Protein AF-W9IZY4-F1 (afdb_monomer_lite)

InterPro domains:
  IPR016864 Uncharacterised conserved protein UCP028035 [PIRSF028035] (6-707)
  IPR046539 Domain of unknown function DUF6604 [PF20253] (9-288)

Organism: NCBI:txid660029

Radius of gyration: 33.35 Å; chains: 1; bounding box: 86×87×84 Å

Secondary structure (DSSP, 8-state):
--PPPHHHHHHHHHHHHHHHHHHHHHHHHHHGGGSS---------SSEEEHHHHHHHHHHHHHTTPPPPHHHHHHHHHHHHHHHHHHHHHHHT--SS--HHHHHHHHHHHHHHHHHHHHHHHTTHHHHHHHHTT-------HHHHHHHGGGGGG----------------------------------------------PPP-----SS--PPPGGG-EEE-SSHHHHHHHHHHHHHHHHHHHHHHHHHHHHHHHHIIIII---HHHHHHHHHHHHHHHHHHHHHHHTTSTT--SHHHHHHHHTTT-HHHHTTTSEEEEEEE-TTS-EEEEEEEE--HHHHTTHHHHHHHHHHHHHHHHH-SSS--HHHHHHHTT--TT--TTTS-HHHHHHHHHHHHHHHHHHHHHHHTHHHHHHHHHS-----GGGS--STTSTTTTS---SS-HHHHHHHHHHHTSPTT---GGG--HHHHHHHHHHHHHHHHHTTEEEETTTEEEE----SS--TTHHHHHHH-TT--STT-SHHHHHHHHHHHHHHTT-HHHHHHHHHHHHHHHHHHHHHSSS-TTTT-BTTBPPPTTTTT-TTHHHHT-HHHHHHHHHHHHHHHHHHHHHHHHH-HHHHHHHHHHHHHHHTTS-SS--HHHHHHHHHTHHHHSGGG---SS-HHHHHHHHH--TT-HHHHHHHHHHHHHHTT--SHHHHT-GGG-S--HHHHHHHHHHHHTT-------

Foldseek 3Di:
DDDDQLLVLLVVLLLLLLLLLLVLLLVLVVVVPPDDDDDPDDRDLQLEAALVRLQVSLLSCLVVVPDDDPLNLVSLVSNLVLLV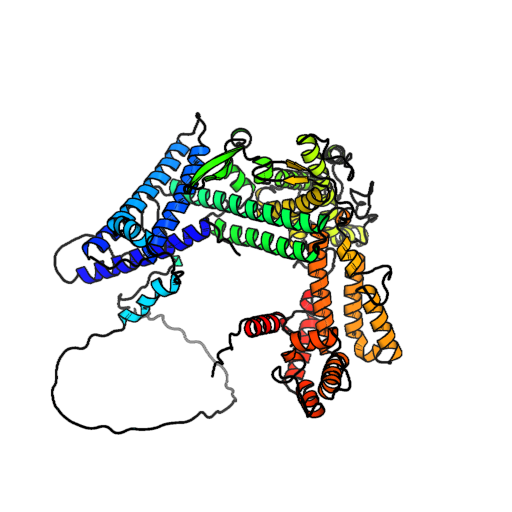VLLVLLVLLDDPPDDPLSVVLSVLSVVSSVSSVSSCVSNPSVVVVVVCVVDPDDPDDSVCVSCVVVPVVPDDDDDDDDDDDDDDDDDDDDDDDDDDDDDYDDDDDDDDDDDDDDDDDDDDPPDDPPDDSHPSVSNDYCYPVNVSVLLSSVSSLLVSLLVLLLVLLVVLLVVLLCVQAVVPFLLVSLVSLVVSLVVSVVSLVVSCVSPPPCQFLVSSCCSQCVPPVVSSFQSDKDFDWDQDPVRDTDGPDIDTFGCCLSSLVLLVVLLVVLLLQLQVPVLLDGDPVVCVQLVPADLLPDPVPDDPVRVSSNLSSLLSLLLSVLLLQLCVVVLCCCPVVVDDDQQLPQQQACPGLCVLDQRAFQCSRLSSLSNNSSSDHNPDPCSSSHGSSNSSSSSSQSSSLVSQQQWHQDRRPGTGGDHHRPPRWLCVVLCQQAVVVCPDPPGHLPVVLVVVVVVCVVVVNCVVCVVLNVLSVVLNVSSVQYQLAHVQLCHDPSGHFRSCVVPGSRCSNRRGSSRNNSRVNRSVVLVVLSVLVVPLVDCVLLVVLLVQLQCVLVCVDVDGDVVSVVCCLLQLVQNFPVSDRDSDPSVVRNDNRNDDPPDPVVVVLVVVLVVQVVVPSHSCSNRPQVSGPRRNVVSVVVSVCVVVVNDPDDDD

pLDDT: mean 74.86, std 21.89, range [21.97, 98.56]

Sequence (736 aa):
MVLQNLYLSYKRDTKYLLYWMINVSNRLLRSTTDGETQSAGSVNTTGQSTVNGLISMSKLISQHKEPVPNVIYRLFGSIIQARSLVSTTFQELMGPDSDEELKRSNECHRHFINTLRSAFKILGGEEWEKTSAATSDDTEDVEQILFANKFQELSVDKEGASSDEDDNVGQPQSPVAARKVSRKPRGKGKKARKYKKPKKGKKQDTQDPATDEIPIESIRIIEDNGDVGLVTDYLLAVYSTVKEWADLRAYTQSLWREVAYEGLNSAVAGAVSNLTISMVKRTNAAIFVDFPGHDTYETIMNTITRGNMDRAQGKFRLALFALDPDGEQHSQKETAVDIKEQFLIHAYQDLRDFVLDFQANRTGKPTKAMQAKISKWDPNFNLERATNEERVNWRRCYTIKWLYDLVNVFSSIVVQRNTVRGEKHVYENVDWSASGPWSVHRVLFGLNEFAGDITSMAMKKPGTDITKMIYPHHVFQMQCIVDSFTVSRGWSLSALHGHMLEAPAKKGRARRDVDLFLDRQNKRVFAGYCQTVDLLKQILEKDGKMAQHKDFFEIIKIAQLDFVDFLGEHKYTTGLDTIPPSRFADHNPNGLQEYSPILCGVGLEEGLEIAYRIGMFLWERMPEPTLMIHLHNAVVQKGYLFRPVGLCATLEDLFKHTFFAQGRKPKSEFVDALLASVGQPGSRQAQAQRQAIRYRRRFAENVHQLFDLEINQINFQEELHAYHLSASGVEPRGHS

Structure (mmCIF, N/CA/C/O backbone):
data_AF-W9IZY4-F1
#
_entry.id   AF-W9IZY4-F1
#
loop_
_atom_site.group_PDB
_atom_site.id
_atom_site.type_symbol
_atom_site.label_atom_id
_atom_site.label_alt_id
_atom_site.label_comp_id
_atom_site.label_asym_id
_atom_site.label_entity_id
_atom_site.label_seq_id
_atom_site.pdbx_PDB_ins_code
_atom_site.Cartn_x
_atom_site.Cartn_y
_atom_site.Cartn_z
_atom_site.occupancy
_atom_site.B_iso_or_equiv
_atom_site.auth_seq_id
_atom_site.auth_comp_id
_atom_site.auth_asym_id
_atom_site.auth_atom_id
_atom_site.pdbx_PDB_model_num
ATOM 1 N N . MET A 1 1 ? -4.320 -17.669 3.254 1.00 28.28 1 MET A N 1
ATOM 2 C CA . MET A 1 1 ? -5.281 -18.035 4.312 1.00 28.28 1 MET A CA 1
ATOM 3 C C . MET A 1 1 ? -5.978 -16.749 4.738 1.00 28.28 1 MET A C 1
ATOM 5 O O . MET A 1 1 ? -5.362 -15.937 5.409 1.00 28.28 1 MET A O 1
ATOM 9 N N . VAL A 1 2 ? -7.177 -16.475 4.214 1.00 33.69 2 VAL A N 1
ATOM 10 C CA . VAL A 1 2 ? -7.937 -15.260 4.558 1.00 33.69 2 VAL A CA 1
ATOM 11 C C . VAL A 1 2 ? -8.715 -15.582 5.828 1.00 33.69 2 VAL A C 1
ATOM 13 O O . VAL A 1 2 ? -9.686 -16.330 5.765 1.00 33.69 2 VAL A O 1
ATOM 16 N N . LEU A 1 3 ? -8.268 -15.081 6.982 1.00 48.84 3 LEU A N 1
ATOM 17 C CA . LEU A 1 3 ? -9.130 -15.053 8.161 1.00 48.84 3 LEU A CA 1
ATOM 18 C C . LEU A 1 3 ? -10.299 -14.120 7.841 1.00 48.84 3 LEU A C 1
ATOM 20 O O . LEU A 1 3 ? -10.106 -12.954 7.506 1.00 48.84 3 LEU A O 1
ATOM 24 N N . GLN A 1 4 ? -11.511 -14.660 7.872 1.00 64.88 4 GLN A N 1
ATOM 25 C CA . GLN A 1 4 ? -12.725 -13.896 7.626 1.00 64.88 4 GLN A CA 1
ATOM 26 C C . GLN A 1 4 ? -12.925 -12.921 8.801 1.00 64.88 4 GLN A C 1
ATOM 28 O O . GLN A 1 4 ? -12.882 -13.334 9.959 1.00 64.88 4 GLN A O 1
ATOM 33 N N . ASN A 1 5 ? -13.083 -11.621 8.520 1.00 83.19 5 ASN A N 1
ATOM 34 C CA . ASN A 1 5 ? -13.246 -10.581 9.546 1.00 83.19 5 ASN A CA 1
ATOM 35 C C . ASN A 1 5 ? -14.397 -10.936 10.515 1.00 83.19 5 ASN A C 1
ATOM 37 O O . ASN A 1 5 ? -15.458 -11.398 10.081 1.00 83.19 5 ASN A O 1
ATOM 41 N N . LEU A 1 6 ? -14.189 -10.728 11.822 1.00 83.50 6 LEU A N 1
ATOM 42 C CA . LEU A 1 6 ? -15.114 -11.162 12.877 1.00 83.50 6 LEU A CA 1
ATOM 43 C C . LEU A 1 6 ? -16.497 -10.515 12.737 1.00 83.50 6 LEU A C 1
ATOM 45 O O . LEU A 1 6 ? -17.497 -11.219 12.830 1.00 83.50 6 LEU A O 1
ATOM 49 N N . TYR A 1 7 ? -16.568 -9.205 12.480 1.00 84.62 7 TYR A N 1
ATOM 50 C CA . TYR A 1 7 ? -17.846 -8.510 12.289 1.00 84.62 7 TYR A CA 1
ATOM 51 C C . TYR A 1 7 ? -18.571 -8.996 11.029 1.00 84.62 7 TYR A C 1
ATOM 53 O O . TYR A 1 7 ? -19.767 -9.276 11.081 1.00 84.62 7 TYR A O 1
ATOM 61 N N . LEU A 1 8 ? -17.862 -9.153 9.905 1.00 84.81 8 LEU A N 1
ATOM 62 C CA . LEU A 1 8 ? -18.472 -9.652 8.666 1.00 84.81 8 LEU A CA 1
ATOM 63 C C . LEU A 1 8 ? -18.999 -11.085 8.825 1.00 84.81 8 LEU A C 1
ATOM 65 O O . LEU A 1 8 ? -20.099 -11.387 8.361 1.00 84.81 8 LEU A O 1
ATOM 69 N N . SER A 1 9 ? -18.249 -11.938 9.527 1.00 84.38 9 SER A N 1
ATOM 70 C CA . SER A 1 9 ? -18.666 -13.306 9.858 1.00 84.38 9 SER A CA 1
ATOM 71 C C . SER A 1 9 ? -19.889 -13.292 10.770 1.00 84.38 9 SER A C 1
ATOM 73 O O . SER A 1 9 ? -20.892 -13.917 10.451 1.00 84.38 9 SER A O 1
ATOM 75 N N . TYR A 1 10 ? -19.871 -12.477 11.826 1.00 84.50 10 TYR A N 1
ATOM 76 C CA . TYR A 1 10 ? -21.013 -12.272 12.714 1.00 84.50 10 TYR A CA 1
ATOM 77 C C . TYR A 1 10 ? -22.269 -11.813 11.955 1.00 84.50 10 TYR A C 1
ATOM 79 O O . TYR A 1 10 ? -23.350 -12.362 12.174 1.00 84.50 10 TYR A O 1
ATOM 87 N N . LYS A 1 11 ? -22.155 -10.854 11.026 1.00 83.50 11 LYS A N 1
ATOM 88 C CA . LYS A 1 11 ? -23.293 -10.373 10.224 1.00 83.50 11 LYS A CA 1
ATOM 89 C C . LYS A 1 11 ? -23.817 -11.445 9.277 1.00 83.50 11 LYS A C 1
ATOM 91 O O . LYS A 1 11 ? -25.032 -11.593 9.159 1.00 83.50 11 LYS A O 1
ATOM 96 N N . ARG A 1 12 ? -22.927 -12.181 8.607 1.00 84.62 12 ARG A N 1
ATOM 97 C CA . ARG A 1 12 ? -23.297 -13.305 7.739 1.00 84.62 12 ARG A CA 1
ATOM 98 C C . ARG A 1 12 ? -24.026 -14.384 8.538 1.00 84.62 12 ARG A C 1
ATOM 100 O O . ARG A 1 12 ? -25.135 -14.763 8.176 1.00 84.62 12 ARG A O 1
ATOM 107 N N . ASP A 1 13 ? -23.437 -14.818 9.644 1.00 84.31 13 ASP A N 1
ATOM 108 C CA . ASP A 1 13 ? -23.962 -15.907 10.464 1.00 84.31 13 ASP A CA 1
ATOM 109 C C . ASP A 1 13 ? -25.311 -15.520 11.081 1.00 84.31 13 ASP A C 1
ATOM 111 O O . ASP A 1 13 ? -26.254 -16.309 11.075 1.00 84.31 13 ASP A O 1
ATOM 115 N N . THR A 1 14 ? -25.446 -14.261 11.512 1.00 83.19 14 THR A N 1
ATOM 116 C CA . THR A 1 14 ? -26.717 -13.692 11.983 1.00 83.19 14 THR A CA 1
ATOM 117 C C . THR A 1 14 ? -27.785 -13.711 10.888 1.00 83.19 14 THR A C 1
ATOM 119 O O . THR A 1 14 ? -28.920 -14.103 11.156 1.00 83.19 14 THR A O 1
ATOM 122 N N . LYS A 1 15 ? -27.446 -13.336 9.646 1.00 83.31 15 LYS A N 1
ATOM 123 C CA . LYS A 1 15 ? -28.383 -13.397 8.510 1.00 83.31 15 LYS A CA 1
ATOM 124 C C . LYS A 1 15 ? -28.832 -14.827 8.216 1.00 83.31 15 LYS A C 1
ATOM 126 O O . LYS A 1 15 ? -30.026 -15.042 8.036 1.00 83.31 15 LYS A O 1
ATOM 131 N N . TYR A 1 16 ? -27.913 -15.793 8.195 1.00 82.94 16 TYR A N 1
ATOM 132 C CA . TYR A 1 16 ? -28.248 -17.198 7.936 1.00 82.94 16 TYR A CA 1
ATOM 133 C C . TYR A 1 16 ? -29.097 -17.809 9.047 1.00 82.94 16 TYR A C 1
ATOM 135 O O . TYR A 1 16 ? -30.088 -18.480 8.757 1.00 82.94 16 TYR A O 1
ATOM 143 N N . LEU A 1 17 ? -28.777 -17.510 10.308 1.00 84.50 17 LEU A N 1
ATOM 144 C CA . LEU A 1 17 ? -29.579 -17.959 11.439 1.00 84.50 17 LEU A CA 1
ATOM 145 C C . LEU A 1 17 ? -31.013 -17.419 11.347 1.00 84.50 17 LEU A C 1
ATOM 147 O O . LEU A 1 17 ? -31.974 -18.180 11.451 1.00 84.50 17 LEU A O 1
ATOM 151 N N . LEU A 1 18 ? -31.163 -16.114 11.111 1.00 83.00 18 LEU A N 1
ATOM 152 C CA . LEU A 1 18 ? -32.473 -15.477 10.995 1.00 83.00 18 LEU A CA 1
ATOM 153 C C . LEU A 1 18 ? -33.259 -15.978 9.787 1.00 83.00 18 LEU A C 1
ATOM 155 O O . LEU A 1 18 ? -34.452 -16.218 9.918 1.00 83.00 18 LEU A O 1
ATOM 159 N N . TYR A 1 19 ? -32.606 -16.163 8.638 1.00 81.69 19 TYR A N 1
ATOM 160 C CA . TYR A 1 19 ? -33.241 -16.721 7.444 1.00 81.69 19 TYR A CA 1
ATOM 161 C C . TYR A 1 19 ? -33.871 -18.081 7.738 1.00 81.69 19 TYR A C 1
ATOM 163 O O . TYR A 1 19 ? -35.054 -18.283 7.462 1.00 81.69 19 TYR A O 1
ATOM 171 N N . TRP A 1 20 ? -33.120 -18.986 8.371 1.00 85.50 20 TRP A N 1
ATOM 172 C CA . TRP A 1 20 ? -33.648 -20.292 8.752 1.00 85.50 20 TRP A CA 1
ATOM 173 C C . TRP A 1 20 ? -34.787 -20.177 9.772 1.00 85.50 20 TRP A C 1
ATOM 175 O O . TRP A 1 20 ? -35.865 -20.726 9.547 1.00 85.50 20 TRP A O 1
ATOM 185 N N . MET A 1 21 ? -34.596 -19.419 10.858 1.00 83.00 21 MET A N 1
ATOM 186 C CA . MET A 1 21 ? -35.612 -19.286 11.911 1.00 83.00 21 MET A CA 1
ATOM 187 C C . MET A 1 21 ? -36.914 -18.670 11.390 1.00 83.00 21 MET A C 1
ATOM 189 O O . MET A 1 21 ? -37.998 -19.142 11.738 1.00 83.00 21 MET A O 1
ATOM 193 N N . ILE A 1 22 ? -36.827 -17.644 10.541 1.00 82.31 22 ILE A N 1
ATOM 194 C CA . ILE A 1 22 ? -37.989 -16.973 9.954 1.00 82.31 22 ILE A CA 1
ATOM 195 C C . ILE A 1 22 ? -38.710 -17.906 8.982 1.00 82.31 22 ILE A C 1
ATOM 197 O O . ILE A 1 22 ? -39.926 -18.030 9.063 1.00 82.31 22 ILE A O 1
ATOM 201 N N . ASN A 1 23 ? -37.994 -18.609 8.104 1.00 82.06 23 ASN A N 1
ATOM 202 C CA . ASN A 1 23 ? -38.641 -19.499 7.139 1.00 82.06 23 ASN A CA 1
ATOM 203 C C . ASN A 1 23 ? -39.310 -20.697 7.814 1.00 82.06 23 ASN A C 1
ATOM 205 O O . ASN A 1 23 ? -40.458 -21.002 7.495 1.00 82.06 23 ASN A O 1
ATOM 209 N N . VAL A 1 24 ? -38.644 -21.338 8.779 1.00 82.62 24 VAL A N 1
ATOM 210 C CA . VAL A 1 24 ? -39.235 -22.466 9.514 1.00 82.62 24 VAL A CA 1
ATOM 211 C C . VAL A 1 24 ? -40.424 -21.995 10.349 1.00 82.62 24 VAL A C 1
ATOM 213 O O . VAL A 1 24 ? -41.486 -22.606 10.287 1.00 82.62 24 VAL A O 1
ATOM 216 N N . SER A 1 25 ? -40.305 -20.881 11.078 1.00 80.75 25 SER A N 1
ATOM 217 C CA . SER A 1 25 ? -41.435 -20.354 11.857 1.00 80.75 25 SER A CA 1
ATOM 218 C C . SER A 1 25 ? -42.608 -19.924 10.973 1.00 80.75 25 SER A C 1
ATOM 220 O O . SER A 1 25 ? -43.747 -20.257 11.285 1.00 80.75 25 SER A O 1
ATOM 222 N N . ASN A 1 26 ? -42.357 -19.269 9.837 1.00 82.12 26 ASN A N 1
ATOM 223 C CA . ASN A 1 26 ? -43.393 -18.914 8.869 1.00 82.12 26 ASN A CA 1
ATOM 224 C C . ASN A 1 26 ? -44.074 -20.150 8.275 1.00 82.12 26 ASN A C 1
ATOM 226 O O . ASN A 1 26 ? -45.295 -20.146 8.125 1.00 82.12 26 ASN A O 1
ATOM 230 N N . ARG A 1 27 ? -43.313 -21.206 7.957 1.00 82.50 27 ARG A N 1
ATOM 231 C CA . ARG A 1 27 ? -43.859 -22.485 7.483 1.00 82.50 27 ARG A CA 1
ATOM 232 C C . ARG A 1 27 ? -44.779 -23.110 8.532 1.00 82.50 27 ARG A C 1
ATOM 234 O O . ARG A 1 27 ? -45.894 -23.492 8.198 1.00 82.50 27 ARG A O 1
ATOM 241 N N . LEU A 1 28 ? -44.349 -23.133 9.795 1.00 80.50 28 LEU A N 1
ATOM 242 C CA . LEU A 1 28 ? -45.142 -23.658 10.910 1.00 80.50 28 LEU A CA 1
ATOM 243 C C . LEU A 1 28 ? -46.409 -22.835 11.183 1.00 80.50 28 LEU A C 1
ATOM 245 O O . LEU A 1 28 ? -47.464 -23.406 11.435 1.00 80.50 28 LEU A O 1
ATOM 249 N N . LEU A 1 29 ? -46.339 -21.502 11.102 1.00 79.44 29 LEU A N 1
ATOM 250 C CA . LEU A 1 29 ? -47.508 -20.625 11.272 1.00 79.44 29 LEU A CA 1
ATOM 251 C C . LEU A 1 29 ? -48.527 -20.786 10.133 1.00 79.44 29 LEU A C 1
ATOM 253 O O . LEU A 1 29 ? -49.733 -20.680 10.361 1.00 79.44 29 LEU A O 1
ATOM 257 N N . ARG A 1 30 ? -48.048 -21.053 8.911 1.00 77.06 30 ARG A N 1
ATOM 258 C CA . ARG A 1 30 ? -48.900 -21.343 7.748 1.00 77.06 30 ARG A CA 1
ATOM 259 C C . ARG A 1 30 ? -49.546 -22.728 7.829 1.00 77.06 30 ARG A C 1
ATOM 261 O O . ARG A 1 30 ? -50.663 -22.877 7.361 1.00 77.06 30 ARG A O 1
ATOM 268 N N . SER A 1 31 ? -48.890 -23.721 8.432 1.00 67.25 31 SER A N 1
ATOM 269 C CA . SER A 1 31 ? -49.461 -25.068 8.582 1.00 67.25 31 SER A CA 1
ATOM 270 C C . SER A 1 31 ? -50.438 -25.203 9.758 1.00 67.25 31 SER A C 1
ATOM 272 O O . SER A 1 31 ? -51.314 -26.059 9.723 1.00 67.25 31 SER A O 1
ATOM 274 N N . THR A 1 32 ? -50.339 -24.351 10.787 1.00 60.16 32 THR A N 1
ATOM 275 C CA . THR A 1 32 ? -51.252 -24.360 11.953 1.00 60.16 32 THR A CA 1
ATOM 276 C C . THR A 1 32 ? -52.544 -23.564 11.751 1.00 60.16 32 THR A C 1
ATOM 278 O O . THR A 1 32 ? -53.435 -23.620 12.595 1.00 60.16 32 THR A O 1
ATOM 281 N N . THR A 1 33 ? -52.695 -22.829 10.645 1.00 53.78 33 THR A N 1
ATOM 282 C CA . THR A 1 33 ? -53.891 -22.005 10.394 1.00 53.78 33 THR A CA 1
ATOM 283 C C . THR A 1 33 ? -55.115 -22.801 9.910 1.00 53.78 33 THR A C 1
ATOM 285 O O . THR A 1 33 ? -56.217 -22.255 9.933 1.00 53.78 33 THR A O 1
ATOM 288 N N . ASP A 1 34 ? -54.958 -24.087 9.571 1.00 45.53 34 ASP A N 1
ATOM 289 C CA . ASP A 1 34 ? -56.035 -24.947 9.048 1.00 45.53 34 ASP A CA 1
ATOM 290 C C . ASP A 1 34 ? -56.802 -25.762 10.115 1.00 45.53 34 ASP A C 1
ATOM 292 O O . ASP A 1 34 ? -57.748 -26.477 9.783 1.00 45.53 34 ASP A O 1
ATOM 296 N N . GLY A 1 35 ? -56.483 -25.637 11.410 1.00 45.75 35 GLY A N 1
ATOM 297 C CA . GLY A 1 35 ? -57.211 -26.371 12.452 1.00 45.75 35 GLY A CA 1
ATOM 298 C C . GLY A 1 35 ? -56.943 -25.900 13.883 1.00 45.75 35 GLY A C 1
ATOM 299 O O . GLY A 1 35 ? -55.917 -26.225 14.459 1.00 45.75 35 GLY A O 1
ATOM 300 N N . GLU A 1 36 ? -57.934 -25.205 14.450 1.00 39.16 36 GLU A N 1
ATOM 301 C CA . GLU A 1 36 ? -58.142 -24.874 15.874 1.00 39.16 36 GLU A CA 1
ATOM 302 C C . GLU A 1 36 ? -57.215 -23.844 16.581 1.00 39.16 36 GLU A C 1
ATOM 304 O O . GLU A 1 36 ? -56.055 -24.060 16.899 1.00 39.16 36 GLU A O 1
ATOM 309 N N . THR A 1 37 ? -57.856 -22.718 16.931 1.00 39.06 37 THR A N 1
ATOM 310 C CA . THR A 1 37 ? -57.669 -21.796 18.077 1.00 39.06 37 THR A CA 1
ATOM 311 C C . THR A 1 37 ? -56.261 -21.343 18.525 1.00 39.06 37 THR A C 1
ATOM 313 O O . THR A 1 37 ? -55.638 -21.916 19.408 1.00 39.06 37 THR A O 1
ATOM 316 N N . GLN A 1 38 ? -55.895 -20.150 18.029 1.00 44.50 38 GLN A N 1
ATOM 317 C CA . GLN A 1 38 ? -55.058 -19.080 18.613 1.00 44.50 38 GLN A CA 1
ATOM 318 C C . GLN A 1 38 ? -53.686 -19.422 19.240 1.00 44.50 38 GLN A C 1
ATOM 320 O O . GLN A 1 38 ? -53.567 -19.708 20.428 1.00 44.50 38 GLN A O 1
ATOM 325 N N . SER A 1 39 ? -52.628 -19.019 18.526 1.00 36.56 39 SER A N 1
ATOM 326 C CA . SER A 1 39 ? -51.681 -18.039 19.079 1.00 36.56 39 SER A CA 1
ATOM 327 C C . SER A 1 39 ? -51.396 -16.946 18.038 1.00 36.56 39 SER A C 1
ATOM 329 O O . SER A 1 39 ? -51.284 -17.214 16.845 1.00 36.56 39 SER A O 1
ATOM 331 N N . ALA A 1 40 ? -51.373 -15.689 18.477 1.00 41.94 40 ALA A N 1
ATOM 332 C CA . ALA A 1 40 ? -51.298 -14.491 17.642 1.00 41.94 40 ALA A CA 1
ATOM 333 C C . ALA A 1 40 ? -49.888 -14.242 17.061 1.00 41.94 40 ALA A C 1
ATOM 335 O O . ALA A 1 40 ? -49.245 -13.247 17.387 1.00 41.94 40 ALA A O 1
ATOM 336 N N . GLY A 1 41 ? -49.382 -15.149 16.225 1.00 53.75 41 GLY A N 1
ATOM 337 C CA . GLY A 1 41 ? -48.142 -14.951 15.475 1.00 53.75 41 GLY A CA 1
ATOM 338 C C . GLY A 1 41 ? -48.435 -14.525 14.039 1.00 53.75 41 GLY A C 1
ATOM 339 O O . GLY A 1 41 ? -48.807 -15.363 13.225 1.00 53.75 41 GLY A O 1
ATOM 340 N N . SER A 1 42 ? -48.280 -13.243 13.695 1.00 61.75 42 SER A N 1
ATOM 341 C CA . SER A 1 42 ? -48.317 -12.831 12.284 1.00 61.75 42 SER A CA 1
ATOM 342 C C . SER A 1 42 ? -47.100 -13.393 11.549 1.00 61.75 42 SER A C 1
ATOM 344 O O . SER A 1 42 ? -45.982 -13.249 12.047 1.00 61.75 42 SER A O 1
ATOM 346 N N . VAL A 1 43 ? -47.304 -13.968 10.358 1.00 72.25 43 VAL A N 1
ATOM 347 C CA . VAL A 1 43 ? -46.219 -14.382 9.450 1.00 72.25 43 VAL A CA 1
ATOM 348 C C . VAL A 1 43 ? -45.264 -13.205 9.250 1.00 72.25 43 VAL A C 1
ATOM 350 O O . VAL A 1 43 ? -45.693 -12.098 8.916 1.00 72.25 43 VAL A O 1
ATOM 353 N N . ASN A 1 44 ? -43.971 -13.434 9.459 1.00 70.44 44 ASN A N 1
ATOM 354 C CA . ASN A 1 44 ? -42.959 -12.414 9.242 1.00 70.44 44 ASN A CA 1
ATOM 355 C C . ASN A 1 44 ? -42.760 -12.236 7.735 1.00 70.44 44 ASN A C 1
ATOM 357 O O . ASN A 1 44 ? -42.248 -13.132 7.074 1.00 70.44 44 ASN A O 1
ATOM 361 N N . THR A 1 45 ? -43.179 -11.097 7.192 1.00 67.44 45 THR A N 1
ATOM 362 C CA . THR A 1 45 ? -43.023 -10.752 5.768 1.00 67.44 45 THR A CA 1
ATOM 363 C C . THR A 1 45 ? -41.936 -9.706 5.527 1.00 67.44 45 THR A C 1
ATOM 365 O O . THR A 1 45 ? -41.611 -9.406 4.383 1.00 67.44 45 THR A O 1
ATOM 368 N N . THR A 1 46 ? -41.363 -9.139 6.593 1.00 63.62 46 THR A N 1
ATOM 369 C CA . THR A 1 46 ? -40.400 -8.031 6.519 1.00 63.62 46 THR A CA 1
ATOM 370 C C . THR A 1 46 ? -38.948 -8.491 6.606 1.00 63.62 46 THR A C 1
ATOM 372 O O . THR A 1 46 ? -38.053 -7.709 6.297 1.00 63.62 46 THR A O 1
ATOM 375 N N . GLY A 1 47 ? -38.699 -9.722 7.069 1.00 63.19 47 GLY A N 1
ATOM 376 C CA . GLY A 1 47 ? -37.357 -10.234 7.365 1.00 63.19 47 GLY A CA 1
ATOM 377 C C . GLY A 1 47 ? -36.754 -9.684 8.658 1.00 63.19 47 GLY A C 1
ATOM 378 O O . GLY A 1 47 ? -35.634 -10.035 9.026 1.00 63.19 47 GLY A O 1
ATOM 379 N N . GLN A 1 48 ? -37.480 -8.828 9.373 1.00 72.56 48 GLN A N 1
ATOM 380 C CA . GLN A 1 48 ? -36.990 -8.156 10.570 1.00 72.56 48 GLN A CA 1
ATOM 381 C C . GLN A 1 48 ? -37.514 -8.859 11.824 1.00 72.56 48 GLN A C 1
ATOM 383 O O . GLN A 1 48 ? -38.703 -9.156 11.914 1.00 72.56 48 GLN A O 1
ATOM 388 N N . SER A 1 49 ? -36.645 -9.126 12.801 1.00 72.38 49 SER A N 1
ATOM 389 C CA . SER A 1 49 ? -37.030 -9.739 14.084 1.00 72.38 49 SER A CA 1
ATOM 390 C C . SER A 1 49 ? -36.392 -9.009 15.257 1.00 72.38 49 SER A C 1
ATOM 392 O O . SER A 1 49 ? -35.270 -8.529 15.146 1.00 72.38 49 SER A O 1
ATOM 394 N N . THR A 1 50 ? -37.065 -8.967 16.405 1.00 76.44 50 THR A N 1
ATOM 395 C CA . THR A 1 50 ? -36.443 -8.515 17.655 1.00 76.44 50 THR A CA 1
ATOM 396 C C . THR A 1 50 ? -35.724 -9.652 18.375 1.00 76.44 50 THR A C 1
ATOM 398 O O . THR A 1 50 ? -35.880 -10.830 18.031 1.00 76.44 50 THR A O 1
ATOM 401 N N . VAL A 1 51 ? -34.952 -9.302 19.406 1.00 72.38 51 VAL A N 1
ATOM 402 C CA . VAL A 1 51 ? -34.275 -10.253 20.303 1.00 72.38 51 VAL A CA 1
ATOM 403 C C . VAL A 1 51 ? -35.297 -11.161 21.002 1.00 72.38 51 VAL A C 1
ATOM 405 O O . VAL A 1 51 ? -35.118 -12.375 21.065 1.00 72.38 51 VAL A O 1
ATOM 408 N N . ASN A 1 52 ? -36.429 -10.601 21.430 1.00 75.75 52 ASN A N 1
ATOM 409 C CA . ASN A 1 52 ? -37.559 -11.370 21.961 1.00 75.75 52 ASN A CA 1
ATOM 410 C C . ASN A 1 52 ? -38.289 -12.198 20.882 1.00 75.75 52 ASN A C 1
ATOM 412 O O . ASN A 1 52 ? -38.808 -13.285 21.164 1.00 75.75 52 ASN A O 1
ATOM 416 N N . GLY A 1 53 ? -38.285 -11.727 19.632 1.00 76.94 53 GLY A N 1
ATOM 417 C CA . GLY A 1 53 ? -38.765 -12.482 18.474 1.00 76.94 53 GLY A CA 1
ATOM 418 C C . GLY A 1 53 ? -38.011 -13.800 18.272 1.00 76.94 53 GLY A C 1
ATOM 419 O O . GLY A 1 53 ? -38.642 -14.820 18.000 1.00 76.94 53 GLY A O 1
ATOM 420 N N . LEU A 1 54 ? -36.692 -13.824 18.514 1.00 80.56 54 LEU A N 1
ATOM 421 C CA . LEU A 1 54 ? -35.882 -15.051 18.444 1.00 80.56 54 LEU A CA 1
ATOM 422 C C . LEU A 1 54 ? -36.368 -16.120 19.428 1.00 80.56 54 LEU A C 1
ATOM 424 O O . LEU A 1 54 ? -36.556 -17.266 19.034 1.00 80.56 54 LEU A O 1
ATOM 428 N N . ILE A 1 55 ? -36.638 -15.748 20.684 1.00 82.88 55 ILE A N 1
ATOM 429 C CA . ILE A 1 55 ? -37.176 -16.686 21.686 1.00 82.88 55 ILE A CA 1
ATOM 430 C C . ILE A 1 55 ? -38.526 -17.242 21.228 1.00 82.88 55 ILE A C 1
ATOM 432 O O . ILE A 1 55 ? -38.786 -18.436 21.375 1.00 82.88 55 ILE A O 1
ATOM 436 N N . SER A 1 56 ? -39.386 -16.379 20.688 1.00 82.38 56 SER A N 1
ATOM 437 C CA . SER A 1 56 ? -40.726 -16.764 20.236 1.00 82.38 56 SER A CA 1
ATOM 438 C C . SER A 1 56 ? -40.657 -17.769 19.083 1.00 82.38 56 SER A C 1
ATOM 440 O O . SER A 1 56 ? -41.312 -18.809 19.143 1.00 82.38 56 SER A O 1
ATOM 442 N N . MET A 1 57 ? -39.792 -17.521 18.093 1.00 82.56 57 MET A N 1
ATOM 443 C CA . MET A 1 57 ? -39.535 -18.455 16.990 1.00 82.56 57 MET A CA 1
ATOM 444 C C . MET A 1 57 ? -38.929 -19.773 17.489 1.00 82.56 57 MET A C 1
ATOM 446 O O . MET A 1 57 ? -39.408 -20.838 17.112 1.00 82.56 57 MET A O 1
ATOM 450 N N . SER A 1 58 ? -37.940 -19.734 18.388 1.00 84.38 58 SER A N 1
ATOM 451 C CA . SER A 1 58 ? -37.344 -20.948 18.964 1.00 84.38 58 SER A CA 1
ATOM 452 C C . SER A 1 58 ? -38.363 -21.806 19.715 1.00 84.38 58 SER A C 1
ATOM 454 O O . SER A 1 58 ? -38.360 -23.026 19.563 1.00 84.38 58 SER A O 1
ATOM 456 N N . LYS A 1 59 ? -39.254 -21.190 20.505 1.00 85.06 59 LYS A N 1
ATOM 457 C CA . LYS A 1 59 ? -40.331 -21.910 21.205 1.00 85.06 59 LYS A CA 1
ATOM 458 C C . LYS A 1 59 ? -41.290 -22.565 20.221 1.00 85.06 59 LYS A C 1
ATOM 460 O O . LYS A 1 59 ? -41.626 -23.726 20.421 1.00 85.06 59 LYS A O 1
ATOM 465 N N . LEU A 1 60 ? -41.687 -21.851 19.166 1.00 81.94 60 LEU A N 1
ATOM 466 C CA . LEU A 1 60 ? -42.575 -22.383 18.136 1.00 81.94 60 LEU A CA 1
ATOM 467 C C . LEU A 1 60 ? -41.955 -23.607 17.442 1.00 81.94 60 LEU A C 1
ATOM 469 O O . LEU A 1 60 ? -42.606 -24.643 17.344 1.00 81.94 60 LEU A O 1
ATOM 473 N N . ILE A 1 61 ? -40.689 -23.512 17.027 1.00 84.31 61 ILE A N 1
ATOM 474 C CA . ILE A 1 61 ? -39.950 -24.608 16.375 1.00 84.31 61 ILE A CA 1
ATOM 475 C C . ILE A 1 61 ? -39.837 -25.822 17.309 1.00 84.31 61 ILE A C 1
ATOM 477 O O . ILE A 1 61 ? -40.138 -26.947 16.912 1.00 84.31 61 ILE A O 1
ATOM 481 N N . SER A 1 62 ? -39.467 -25.587 18.571 1.00 83.94 62 SER A N 1
ATOM 482 C CA . SER A 1 62 ? -39.318 -26.634 19.590 1.00 83.94 62 SER A CA 1
ATOM 483 C C . SER A 1 62 ? -40.649 -27.334 19.909 1.00 83.94 62 SER A C 1
ATOM 485 O O . SER A 1 62 ? -40.704 -28.561 19.981 1.00 83.94 62 SER A O 1
ATOM 487 N N . GLN A 1 63 ? -41.753 -26.581 20.016 1.00 83.88 63 GLN A N 1
ATOM 488 C CA . GLN A 1 63 ? -43.098 -27.131 20.244 1.00 83.88 63 GLN A CA 1
ATOM 489 C C . GLN A 1 63 ? -43.551 -28.076 19.126 1.00 83.88 63 GLN A C 1
ATOM 491 O O . GLN A 1 63 ? -44.189 -29.089 19.411 1.00 83.88 63 GLN A O 1
ATOM 496 N N . HIS A 1 64 ? -43.188 -27.774 17.878 1.00 79.75 64 HIS A N 1
ATOM 497 C CA . HIS A 1 64 ? -43.522 -28.595 16.712 1.00 79.75 64 HIS A CA 1
ATOM 498 C C . HIS A 1 64 ? -42.509 -29.724 16.454 1.00 79.75 64 HIS A C 1
ATOM 500 O O . HIS A 1 64 ? -42.676 -30.474 15.497 1.00 79.75 64 HIS A O 1
ATOM 506 N N . LYS A 1 65 ? -41.486 -29.881 17.314 1.00 79.06 65 LYS A N 1
ATOM 507 C CA . LYS A 1 65 ? -40.433 -30.913 17.223 1.00 79.06 65 LYS A CA 1
ATOM 508 C C . LYS A 1 65 ? -39.742 -30.981 15.853 1.00 79.06 65 LYS A C 1
ATOM 510 O O . LYS A 1 65 ? -39.349 -32.056 15.406 1.00 79.06 65 LYS A O 1
ATOM 515 N N . GLU A 1 66 ? -39.588 -29.837 15.195 1.00 77.00 66 GLU A N 1
ATOM 516 C CA . GLU A 1 66 ? -38.873 -29.750 13.920 1.00 77.00 66 GLU A CA 1
ATOM 517 C C . GLU A 1 66 ? -37.382 -30.083 14.112 1.00 77.00 66 GLU A C 1
ATOM 519 O O . GLU A 1 66 ? -36.759 -29.559 15.045 1.00 77.00 66 GLU A O 1
ATOM 524 N N . PRO A 1 67 ? -36.781 -30.931 13.255 1.00 78.75 67 PRO A N 1
ATOM 525 C CA . PRO A 1 67 ? -35.366 -31.255 13.349 1.00 78.75 67 PRO A CA 1
ATOM 526 C C . PRO A 1 67 ? -34.514 -30.016 13.055 1.00 78.75 67 PRO A C 1
ATOM 528 O O . PRO A 1 67 ? -34.643 -29.371 12.012 1.00 78.75 67 PRO A O 1
ATOM 531 N N . VAL A 1 68 ? -33.610 -29.695 13.978 1.00 82.50 68 VAL A N 1
ATOM 532 C CA . VAL A 1 68 ? -32.694 -28.557 13.855 1.00 82.50 68 VAL A CA 1
ATOM 533 C C . VAL A 1 68 ? -31.377 -29.037 13.234 1.00 82.50 68 VAL A C 1
ATOM 535 O O . VAL A 1 68 ? -30.713 -29.896 13.818 1.00 82.50 68 VAL A O 1
ATOM 538 N N . PRO A 1 69 ? -30.957 -28.503 12.073 1.00 83.19 69 PRO A N 1
ATOM 539 C CA . PRO A 1 69 ? -29.681 -28.878 11.470 1.00 83.19 69 PRO A CA 1
ATOM 540 C C . PRO A 1 69 ? -28.484 -28.491 12.350 1.00 83.19 69 PRO A C 1
ATOM 542 O O . PRO A 1 69 ? -28.456 -27.395 12.912 1.00 83.19 69 PRO A O 1
ATOM 545 N N . ASN A 1 70 ? -27.437 -29.326 12.372 1.00 79.44 70 ASN A N 1
ATOM 546 C CA . ASN A 1 70 ? -26.187 -29.066 13.110 1.00 79.44 70 ASN A CA 1
ATOM 547 C C . ASN A 1 70 ? -25.576 -27.692 12.797 1.00 79.44 70 ASN A C 1
ATOM 549 O O . ASN A 1 70 ? -25.014 -27.029 13.671 1.00 79.44 70 ASN A O 1
ATOM 553 N N . VAL A 1 71 ? -25.720 -27.243 11.549 1.00 78.12 71 VAL A N 1
ATOM 554 C CA . VAL A 1 71 ? -25.235 -25.939 11.093 1.00 78.12 71 VAL A CA 1
ATOM 555 C C . VAL A 1 71 ? -25.850 -24.782 11.890 1.00 78.12 71 VAL A C 1
ATOM 557 O O . VAL A 1 71 ? -25.162 -23.806 12.166 1.00 78.12 71 VAL A O 1
ATOM 560 N N . ILE A 1 72 ? -27.103 -24.899 12.341 1.00 83.38 72 ILE A N 1
ATOM 561 C CA . ILE A 1 72 ? -27.794 -23.857 13.112 1.00 83.38 72 ILE A CA 1
ATOM 562 C C . ILE A 1 72 ? -27.194 -23.725 14.513 1.00 83.38 72 ILE A C 1
ATOM 564 O O . ILE A 1 72 ? -26.967 -22.607 14.979 1.00 83.38 72 ILE A O 1
ATOM 568 N N . TYR A 1 73 ? -26.862 -24.843 15.164 1.00 83.75 73 TYR A N 1
ATOM 569 C CA . TYR A 1 73 ? -26.162 -24.820 16.451 1.00 83.75 73 TYR A CA 1
ATOM 570 C C . TYR A 1 73 ? -24.768 -24.191 16.323 1.00 83.75 73 TYR A C 1
ATOM 572 O O . TYR A 1 73 ? -24.395 -23.357 17.150 1.00 83.75 73 TYR A O 1
ATOM 580 N N . ARG A 1 74 ? -24.037 -24.494 15.238 1.00 82.50 74 ARG A N 1
ATOM 581 C CA . ARG A 1 74 ? -22.748 -23.847 14.928 1.00 82.50 74 ARG A CA 1
ATOM 582 C C . ARG A 1 74 ? -22.897 -22.333 14.714 1.00 82.50 74 ARG A C 1
ATOM 584 O O . ARG A 1 74 ? -22.081 -21.573 15.232 1.00 82.50 74 ARG A O 1
ATOM 591 N N . LEU A 1 75 ? -23.948 -21.883 14.017 1.00 84.00 75 LEU A N 1
ATOM 592 C CA . LEU A 1 75 ? -24.244 -20.454 13.831 1.00 84.00 75 LEU A CA 1
ATOM 593 C C . LEU A 1 75 ? -24.529 -19.751 15.167 1.00 84.00 75 LEU A C 1
ATOM 595 O O . LEU A 1 75 ? -23.960 -18.691 15.423 1.00 84.00 75 LEU A O 1
ATOM 599 N N . PHE A 1 76 ? -25.339 -20.346 16.052 1.00 83.81 76 PHE A N 1
ATOM 600 C CA . PHE A 1 76 ? -25.536 -19.819 17.410 1.00 83.81 76 PHE A CA 1
ATOM 601 C C . PHE A 1 76 ? -24.210 -19.700 18.168 1.00 83.81 76 PHE A C 1
ATOM 603 O O . PHE A 1 76 ? -23.942 -18.647 18.749 1.00 83.81 76 PHE A O 1
ATOM 610 N N . GLY A 1 77 ? -23.374 -20.743 18.131 1.00 82.88 77 GLY A N 1
ATOM 611 C CA . GLY A 1 77 ? -22.058 -20.747 18.771 1.00 82.88 77 GLY A CA 1
ATOM 612 C C . GLY A 1 77 ? -21.163 -19.604 18.282 1.00 82.88 77 GLY A C 1
ATOM 613 O O . GLY A 1 77 ? -20.649 -18.839 19.098 1.00 82.88 77 GLY A O 1
ATOM 614 N N . SER A 1 78 ? -21.056 -19.429 16.961 1.00 84.44 78 SER A N 1
ATOM 615 C CA . SER A 1 78 ? -20.281 -18.351 16.325 1.00 84.44 78 SER A CA 1
ATOM 616 C C . SER A 1 78 ? -20.756 -16.956 16.762 1.00 84.44 78 SER A C 1
ATOM 618 O O . SER A 1 78 ? -19.964 -16.124 17.214 1.00 84.44 78 SER A O 1
ATOM 620 N N . ILE A 1 79 ? -22.070 -16.703 16.716 1.00 83.25 79 ILE A N 1
ATOM 621 C CA . ILE A 1 79 ? -22.659 -15.402 17.076 1.00 83.25 79 ILE A CA 1
ATOM 622 C C . ILE A 1 79 ? -22.466 -15.103 18.571 1.00 83.25 79 ILE A C 1
ATOM 624 O O . ILE A 1 79 ? -22.095 -13.982 18.939 1.00 83.25 79 ILE A O 1
ATOM 628 N N . ILE A 1 80 ? -22.700 -16.097 19.438 1.00 84.00 80 ILE A N 1
ATOM 629 C CA . ILE A 1 80 ? -22.496 -15.972 20.887 1.00 84.00 80 ILE A CA 1
ATOM 630 C C . ILE A 1 80 ? -21.025 -15.666 21.172 1.00 84.00 80 ILE A C 1
ATOM 632 O O . ILE A 1 80 ? -20.740 -14.724 21.910 1.00 84.00 80 ILE A O 1
ATOM 636 N N . GLN A 1 81 ? -20.096 -16.397 20.553 1.00 83.31 81 GLN A N 1
ATOM 637 C CA . GLN A 1 81 ? -18.661 -16.189 20.731 1.00 83.31 81 GLN A CA 1
ATOM 638 C C . GLN A 1 81 ? -18.232 -14.776 20.311 1.00 83.31 81 GLN A C 1
ATOM 640 O O . GLN A 1 81 ? -17.533 -14.102 21.071 1.00 83.31 81 GLN A O 1
ATOM 645 N N . ALA A 1 82 ? -18.682 -14.300 19.144 1.00 79.81 82 ALA A N 1
ATOM 646 C CA . ALA A 1 82 ? -18.341 -12.972 18.640 1.00 79.81 82 ALA A CA 1
ATOM 647 C C . ALA A 1 82 ? -18.794 -11.853 19.595 1.00 79.81 82 ALA A C 1
ATOM 649 O O . ALA A 1 82 ? -18.009 -10.962 19.927 1.00 79.81 82 ALA A O 1
ATOM 650 N N . ARG A 1 83 ? -20.037 -11.917 20.096 1.00 76.88 83 ARG A N 1
ATOM 651 C CA . ARG A 1 83 ? -20.553 -10.928 21.059 1.00 76.88 83 ARG A CA 1
ATOM 652 C C . ARG A 1 83 ? -19.932 -11.065 22.448 1.00 76.88 83 ARG A C 1
ATOM 654 O O . ARG A 1 83 ? -19.709 -10.047 23.103 1.00 76.88 83 ARG A O 1
ATOM 661 N N . SER A 1 84 ? -19.638 -12.286 22.897 1.00 80.06 84 SER A N 1
ATOM 662 C CA . SER A 1 84 ? -18.951 -12.521 24.170 1.00 80.06 84 SER A CA 1
ATOM 663 C C . SER A 1 84 ? -17.551 -11.915 24.171 1.00 80.06 84 SER A C 1
ATOM 665 O O . SER A 1 84 ? -17.219 -11.219 25.123 1.00 80.06 84 SER A O 1
ATOM 667 N N . LEU A 1 85 ? -16.777 -12.091 23.095 1.00 73.50 85 LEU A N 1
ATOM 668 C CA . LEU A 1 85 ? -15.429 -11.526 22.982 1.00 73.50 85 LEU A CA 1
ATOM 669 C C . LEU A 1 85 ? -15.436 -10.004 23.183 1.00 73.50 85 LEU A C 1
ATOM 671 O O . LEU A 1 85 ? -14.674 -9.471 23.986 1.00 73.50 85 LEU A O 1
ATOM 675 N N . VAL A 1 86 ? -16.350 -9.315 22.499 1.00 69.19 86 VAL A N 1
ATOM 676 C CA . VAL A 1 86 ? -16.492 -7.859 22.594 1.00 69.19 86 VAL A CA 1
ATOM 677 C C . VAL A 1 86 ? -16.959 -7.421 23.978 1.00 69.19 86 VAL A C 1
ATOM 679 O O . VAL A 1 86 ? -16.396 -6.485 24.544 1.00 69.19 86 VAL A O 1
ATOM 682 N N . SER A 1 87 ? -17.935 -8.123 24.562 1.00 70.56 87 SER A N 1
ATOM 683 C CA . SER A 1 87 ? -18.389 -7.845 25.928 1.00 70.56 87 SER A CA 1
ATOM 684 C C . SER A 1 87 ? -17.257 -7.978 26.951 1.00 70.56 87 SER A C 1
ATOM 686 O O . SER A 1 87 ? -17.194 -7.172 27.877 1.00 70.56 87 SER A O 1
ATOM 688 N N . THR A 1 88 ? -16.372 -8.968 26.803 1.00 69.94 88 THR A N 1
ATOM 689 C CA . THR A 1 88 ? -15.220 -9.164 27.695 1.00 69.94 88 THR A CA 1
ATOM 690 C C . THR A 1 88 ? -14.215 -8.028 27.550 1.00 69.94 88 THR A C 1
ATOM 692 O O . THR A 1 88 ? -13.863 -7.397 28.545 1.00 69.94 88 THR A O 1
ATOM 695 N N . THR A 1 89 ? -13.832 -7.674 26.320 1.00 64.44 89 THR A N 1
ATOM 696 C CA . THR A 1 89 ? -12.934 -6.533 26.079 1.00 64.44 89 THR A CA 1
ATOM 697 C C . THR A 1 89 ? -13.519 -5.229 26.632 1.00 64.44 89 THR A C 1
ATOM 699 O O . THR A 1 89 ? -12.796 -4.399 27.186 1.00 64.44 89 THR A O 1
ATOM 702 N N . PHE A 1 90 ? -14.840 -5.037 26.555 1.00 63.34 90 PHE A N 1
ATOM 703 C CA . PHE A 1 90 ? -15.477 -3.863 27.151 1.00 63.34 90 PHE A CA 1
ATOM 704 C C . PHE A 1 90 ? -15.457 -3.844 28.669 1.00 63.34 90 PHE A C 1
ATOM 706 O O . PHE A 1 90 ? -15.314 -2.763 29.245 1.00 63.34 90 PHE A O 1
ATOM 713 N N . GLN A 1 91 ? -15.593 -4.999 29.314 1.00 65.06 91 GLN A N 1
ATOM 714 C CA . GLN A 1 91 ? -15.442 -5.111 30.760 1.00 65.06 91 GLN A CA 1
ATOM 715 C C . GLN A 1 91 ? -14.012 -4.774 31.192 1.00 65.06 91 GLN A C 1
ATOM 717 O O . GLN A 1 91 ? -13.839 -4.021 32.142 1.00 65.06 91 GLN A O 1
ATOM 722 N N . GLU A 1 92 ? -13.000 -5.218 30.447 1.00 61.69 92 GLU A N 1
ATOM 723 C CA . GLU A 1 92 ? -11.591 -4.875 30.702 1.00 61.69 92 GLU A CA 1
ATOM 724 C C . GLU A 1 92 ? -11.304 -3.371 30.520 1.00 61.69 92 GLU A C 1
ATOM 726 O O . GLU A 1 92 ? -10.496 -2.779 31.236 1.00 61.69 92 GLU A O 1
ATOM 731 N N . LEU A 1 93 ? -12.024 -2.707 29.610 1.00 53.41 93 LEU A N 1
ATOM 732 C CA . LEU A 1 93 ? -11.949 -1.256 29.397 1.00 53.41 93 LEU A CA 1
ATOM 733 C C . LEU A 1 93 ? -12.643 -0.420 30.492 1.00 53.41 93 LEU A C 1
ATOM 735 O O . LEU A 1 93 ? -12.430 0.804 30.564 1.00 53.41 93 LEU A O 1
ATOM 739 N N . MET A 1 94 ? -13.483 -1.038 31.332 1.00 52.88 94 MET A N 1
ATOM 740 C CA . MET A 1 94 ? -14.155 -0.382 32.455 1.00 52.88 94 MET A CA 1
ATOM 741 C C . MET A 1 94 ? -13.143 -0.139 33.581 1.00 52.88 94 MET A C 1
ATOM 743 O O . MET A 1 94 ? -12.858 -1.006 34.397 1.00 52.88 94 MET A O 1
ATOM 747 N N . GLY A 1 95 ? -12.600 1.078 33.642 1.00 51.66 95 GLY A N 1
ATOM 748 C CA . GLY A 1 95 ? -11.966 1.546 34.875 1.00 51.66 95 GLY A CA 1
ATOM 749 C C . GLY A 1 95 ? -13.008 1.715 35.998 1.00 51.66 95 GLY A C 1
ATOM 750 O O . GLY A 1 95 ? -14.210 1.752 35.706 1.00 51.66 95 GLY A O 1
ATOM 751 N N . PRO A 1 96 ? -12.570 1.873 37.261 1.00 47.09 96 PRO A N 1
ATOM 752 C CA . PRO A 1 96 ? -13.468 2.068 38.404 1.00 47.09 96 PRO A CA 1
ATOM 753 C C . PRO A 1 96 ? -14.419 3.271 38.246 1.00 47.09 96 PRO A C 1
ATOM 755 O O . PRO A 1 96 ? -15.542 3.224 38.734 1.00 47.09 96 PRO A O 1
ATOM 758 N N . ASP A 1 97 ? -14.020 4.290 37.477 1.00 49.53 97 ASP A N 1
ATOM 759 C CA . ASP A 1 97 ? -14.811 5.495 37.178 1.00 49.53 97 ASP A CA 1
ATOM 760 C C . ASP A 1 97 ? -15.568 5.386 35.836 1.00 49.53 97 ASP A C 1
ATOM 762 O O . ASP A 1 97 ? -15.411 6.222 34.941 1.00 49.53 97 ASP A O 1
ATOM 766 N N . SER A 1 98 ? -16.318 4.301 35.629 1.00 53.00 98 SER A N 1
ATOM 767 C CA . SER A 1 98 ? -17.030 4.050 34.365 1.00 53.00 98 SER A CA 1
ATOM 768 C C . SER A 1 98 ? -18.366 4.801 34.265 1.00 53.00 98 SER A C 1
ATOM 770 O O . SER A 1 98 ? -19.152 4.823 35.210 1.00 53.00 98 SER A O 1
ATOM 772 N N . ASP A 1 99 ? -18.611 5.378 33.083 1.00 58.03 99 ASP A N 1
ATOM 773 C CA . ASP A 1 99 ? -19.803 6.155 32.712 1.00 58.03 99 ASP A CA 1
ATOM 774 C C . ASP A 1 99 ? -21.096 5.309 32.730 1.00 58.03 99 ASP A C 1
ATOM 776 O O . ASP A 1 99 ? -21.068 4.112 32.433 1.00 58.03 99 ASP A O 1
ATOM 780 N N . GLU A 1 100 ? -22.247 5.905 33.049 1.00 59.62 100 GLU A N 1
ATOM 781 C CA . GLU A 1 100 ? -23.525 5.174 33.190 1.00 59.62 100 GLU A CA 1
ATOM 782 C C . GLU A 1 100 ? -24.041 4.613 31.853 1.00 59.62 100 GLU A C 1
ATOM 784 O O . GLU A 1 100 ? -24.604 3.518 31.794 1.00 59.62 100 GLU A O 1
ATOM 789 N N . GLU A 1 101 ? -23.769 5.306 30.746 1.00 56.56 101 GLU A N 1
ATOM 790 C CA . GLU A 1 101 ? -24.087 4.834 29.392 1.00 56.56 101 GLU A CA 1
ATOM 791 C C . GLU A 1 101 ? -23.367 3.515 29.058 1.00 56.56 101 GLU A C 1
ATOM 793 O O . GLU A 1 101 ? -23.882 2.650 28.346 1.00 56.56 101 GLU A O 1
ATOM 798 N N . LEU A 1 102 ? -22.192 3.309 29.652 1.00 58.19 102 LEU A N 1
ATOM 799 C CA . LEU A 1 102 ? -21.358 2.151 29.397 1.00 58.19 102 LEU A CA 1
ATOM 800 C C . LEU A 1 102 ? -21.798 0.908 30.165 1.00 58.19 102 LEU A C 1
ATOM 802 O O . LEU A 1 102 ? -21.783 -0.197 29.619 1.00 58.19 102 LEU A O 1
ATOM 806 N N . LYS A 1 103 ? -22.215 1.090 31.420 1.00 65.69 103 LYS A N 1
ATOM 807 C CA . LYS A 1 103 ? -22.870 0.025 32.187 1.00 65.69 103 LYS A CA 1
ATOM 808 C C . LYS A 1 103 ? -24.104 -0.460 31.435 1.00 65.69 103 LYS A C 1
ATOM 810 O O . LYS A 1 103 ? -24.267 -1.661 31.246 1.00 65.69 103 LYS A O 1
ATOM 815 N N . ARG A 1 104 ? -24.881 0.479 30.890 1.00 64.94 104 ARG A N 1
ATOM 816 C CA . ARG A 1 104 ? -26.075 0.195 30.090 1.00 64.94 104 ARG A CA 1
ATOM 817 C C . ARG A 1 104 ? -25.771 -0.557 28.789 1.00 64.94 104 ARG A C 1
ATOM 819 O O . ARG A 1 104 ? -26.473 -1.510 28.464 1.00 64.94 104 ARG A O 1
ATOM 826 N N . SER A 1 105 ? -24.720 -0.173 28.061 1.00 61.72 105 SER A N 1
ATOM 827 C CA . SER A 1 105 ? -24.269 -0.873 26.845 1.00 61.72 105 SER A CA 1
ATOM 828 C C . SER A 1 105 ? -23.794 -2.304 27.153 1.00 61.72 105 SER A C 1
ATOM 830 O O . SER A 1 105 ? -24.235 -3.258 26.508 1.00 61.72 105 SER A O 1
ATOM 832 N N . ASN A 1 106 ? -22.995 -2.492 28.209 1.00 65.75 106 ASN A N 1
ATOM 833 C CA . ASN A 1 106 ? -22.570 -3.820 28.670 1.00 65.75 106 ASN A CA 1
ATOM 834 C C . ASN A 1 106 ? -23.747 -4.691 29.138 1.00 65.75 106 ASN A C 1
ATOM 836 O O . ASN A 1 106 ? -23.782 -5.894 28.870 1.00 65.75 106 ASN A O 1
ATOM 840 N N . GLU A 1 107 ? -24.735 -4.103 29.812 1.00 70.94 107 GLU A N 1
ATOM 841 C CA . GLU A 1 107 ? -25.975 -4.788 30.179 1.00 70.94 107 GLU A CA 1
ATOM 842 C C . GLU A 1 107 ? -26.783 -5.211 28.948 1.00 70.94 107 GLU A C 1
ATOM 844 O O . GLU A 1 107 ? -27.311 -6.324 28.938 1.00 70.94 107 GLU A O 1
ATOM 849 N N . CYS A 1 108 ? -26.818 -4.394 27.889 1.00 67.12 108 CYS A N 1
ATOM 850 C CA . CYS A 1 108 ? -27.456 -4.748 26.618 1.00 67.12 108 CYS A CA 1
ATOM 851 C C . CYS A 1 108 ? -26.730 -5.908 25.919 1.00 67.12 108 CYS A C 1
ATOM 853 O O . CYS A 1 108 ? -27.382 -6.879 25.529 1.00 67.12 108 CYS A O 1
ATOM 855 N N . HIS A 1 109 ? -25.391 -5.880 25.845 1.00 69.62 109 HIS A N 1
ATOM 856 C CA . HIS A 1 109 ? -24.593 -7.014 25.359 1.00 69.62 109 HIS A CA 1
ATOM 857 C C . HIS A 1 109 ? -24.911 -8.295 26.141 1.00 69.62 109 HIS A C 1
ATOM 859 O O . HIS A 1 109 ? -25.176 -9.341 25.545 1.00 69.62 109 HIS A O 1
ATOM 865 N N . ARG A 1 110 ? -24.941 -8.214 27.479 1.00 76.94 110 ARG A N 1
ATOM 866 C CA . ARG A 1 110 ? -25.238 -9.361 28.346 1.00 76.94 110 ARG A CA 1
ATOM 867 C C . ARG A 1 110 ? -26.662 -9.872 28.150 1.00 76.94 110 ARG A C 1
ATOM 869 O O . ARG A 1 110 ? -26.867 -11.081 28.090 1.00 76.94 110 ARG A O 1
ATOM 876 N N . HIS A 1 111 ? -27.635 -8.972 28.028 1.00 77.56 111 HIS A N 1
ATOM 877 C CA . HIS A 1 111 ? -29.023 -9.327 27.753 1.00 77.56 111 HIS A CA 1
ATOM 878 C C . HIS A 1 111 ? -29.146 -10.073 26.421 1.00 77.56 111 HIS A C 1
ATOM 880 O O . HIS A 1 111 ? -29.717 -11.159 26.382 1.00 77.56 111 HIS A O 1
ATOM 886 N N . PHE A 1 112 ? -28.525 -9.562 25.358 1.00 75.81 112 PHE A N 1
ATOM 887 C CA . PHE A 1 112 ? -28.549 -10.202 24.047 1.00 75.81 112 PHE A CA 1
ATOM 888 C C . PHE A 1 112 ? -27.883 -11.586 24.054 1.00 75.81 112 PHE A C 1
ATOM 890 O O . PHE A 1 112 ? -28.452 -12.547 23.538 1.00 75.81 112 PHE A O 1
ATOM 897 N N . ILE A 1 113 ? -26.704 -11.714 24.678 1.00 80.94 113 ILE A N 1
ATOM 898 C CA . ILE A 1 113 ? -25.998 -12.999 24.822 1.00 80.94 113 ILE A CA 1
ATOM 899 C C . ILE A 1 113 ? -26.870 -14.007 25.581 1.00 80.94 113 ILE A C 1
ATOM 901 O O . ILE A 1 113 ? -27.000 -15.155 25.157 1.00 80.94 113 ILE A O 1
ATOM 905 N N . ASN A 1 114 ? -27.504 -13.584 26.678 1.00 83.38 114 ASN A N 1
ATOM 906 C CA . ASN A 1 114 ? -28.385 -14.445 27.467 1.00 83.38 114 ASN A CA 1
ATOM 907 C C . ASN A 1 114 ? -29.622 -14.881 26.676 1.00 83.38 114 ASN A C 1
ATOM 909 O O . ASN A 1 114 ? -30.042 -16.035 26.781 1.00 83.38 114 ASN A O 1
ATOM 913 N N . THR A 1 115 ? -30.184 -13.993 25.858 1.00 81.75 115 THR A N 1
ATOM 914 C CA . THR A 1 115 ? -31.313 -14.326 24.987 1.00 81.75 115 THR A CA 1
ATOM 915 C C . THR A 1 115 ? -30.912 -15.331 23.909 1.00 81.75 115 THR A C 1
ATOM 917 O O . THR A 1 115 ? -31.611 -16.327 23.731 1.00 81.75 115 THR A O 1
ATOM 920 N N . LEU A 1 116 ? -29.761 -15.150 23.251 1.00 83.75 116 LEU A N 1
ATOM 921 C CA . LEU A 1 116 ? -29.251 -16.133 22.289 1.00 83.75 116 LEU A CA 1
ATOM 922 C C . LEU A 1 116 ? -28.984 -17.493 22.935 1.00 83.75 116 LEU A C 1
ATOM 924 O O . LEU A 1 116 ? -29.381 -18.512 22.379 1.00 83.75 116 LEU A O 1
ATOM 928 N N . ARG A 1 117 ? -28.379 -17.523 24.130 1.00 85.50 117 ARG A N 1
ATOM 929 C CA . ARG A 1 117 ? -28.183 -18.768 24.893 1.00 85.50 117 ARG A CA 1
ATOM 930 C C . ARG A 1 117 ? -29.508 -19.433 25.258 1.00 85.50 117 ARG A C 1
ATOM 932 O O . ARG A 1 117 ? -29.620 -20.653 25.201 1.00 85.50 117 ARG A O 1
ATOM 939 N N . SER A 1 118 ? -30.524 -18.643 25.593 1.00 84.75 118 SER A N 1
ATOM 940 C CA . SER A 1 118 ? -31.863 -19.159 25.889 1.00 84.75 118 SER A CA 1
ATOM 941 C C . SER A 1 118 ? -32.516 -19.765 24.645 1.00 84.75 118 SER A C 1
ATOM 943 O O . SER A 1 118 ? -33.045 -20.870 24.714 1.00 84.75 118 SER A O 1
ATOM 945 N N . ALA A 1 119 ? -32.436 -19.085 23.498 1.00 84.75 119 ALA A N 1
ATOM 946 C CA . ALA A 1 119 ? -32.922 -19.591 22.214 1.00 84.75 119 ALA A CA 1
ATOM 947 C C . ALA A 1 119 ? -32.195 -20.882 21.793 1.00 84.75 119 ALA A C 1
ATOM 949 O O . ALA A 1 119 ? -32.845 -21.859 21.422 1.00 84.75 119 ALA A O 1
ATOM 950 N N . PHE A 1 120 ? -30.867 -20.916 21.941 1.00 86.50 120 PHE A N 1
ATOM 951 C CA . PHE A 1 120 ? -30.033 -22.097 21.711 1.00 86.50 120 PHE A CA 1
ATOM 952 C C . PHE A 1 120 ? -30.463 -23.285 22.582 1.00 86.50 120 PHE A C 1
ATOM 954 O O . PHE A 1 120 ? -30.654 -24.392 22.079 1.00 86.50 120 PHE A O 1
ATOM 961 N N . LYS A 1 121 ? -30.703 -23.047 23.878 1.00 87.00 121 LYS A N 1
ATOM 962 C CA . LYS A 1 121 ? -31.182 -24.070 24.816 1.00 87.00 121 LYS A CA 1
ATOM 963 C C . LYS A 1 121 ? -32.573 -24.594 24.450 1.00 87.00 121 LYS A C 1
ATOM 965 O O . LYS A 1 121 ? -32.784 -25.800 24.472 1.00 87.00 121 LYS A O 1
ATOM 970 N N . ILE A 1 122 ? -33.510 -23.711 24.092 1.00 86.12 122 ILE A N 1
ATOM 971 C CA . ILE A 1 122 ? -34.884 -24.088 23.700 1.00 86.12 122 ILE A CA 1
ATOM 972 C C . ILE A 1 122 ? -34.886 -25.017 22.478 1.00 86.12 122 ILE A C 1
ATOM 974 O O . ILE A 1 122 ? -35.727 -25.911 22.385 1.00 86.12 122 ILE A O 1
ATOM 978 N N . LEU A 1 123 ? -33.943 -24.815 21.557 1.00 85.00 123 LEU A N 1
ATOM 979 C CA . LEU A 1 123 ? -33.777 -25.633 20.359 1.00 85.00 123 LEU A CA 1
ATOM 980 C C . LEU A 1 123 ? -32.993 -26.935 20.601 1.00 85.00 123 LEU A C 1
ATOM 982 O O . LEU A 1 123 ? -32.769 -27.663 19.645 1.00 85.00 123 LEU A O 1
ATOM 986 N N . GLY A 1 124 ? -32.562 -27.243 21.830 1.00 82.69 124 GLY A N 1
ATOM 987 C CA . GLY A 1 124 ? -31.837 -28.485 22.151 1.00 82.69 124 GLY A CA 1
ATOM 988 C C . GLY A 1 124 ? -30.306 -28.398 22.058 1.00 82.69 124 GLY A C 1
ATOM 989 O O . GLY A 1 124 ? -29.627 -29.420 22.075 1.00 82.69 124 GLY A O 1
ATOM 990 N N . GLY A 1 125 ? -29.731 -27.192 22.000 1.00 81.06 125 GLY A N 1
ATOM 991 C CA . GLY A 1 125 ? -28.286 -27.007 21.826 1.00 81.06 125 GLY A CA 1
ATOM 992 C C . GLY A 1 125 ? -27.404 -27.598 22.942 1.00 81.06 125 GLY A C 1
ATOM 993 O O 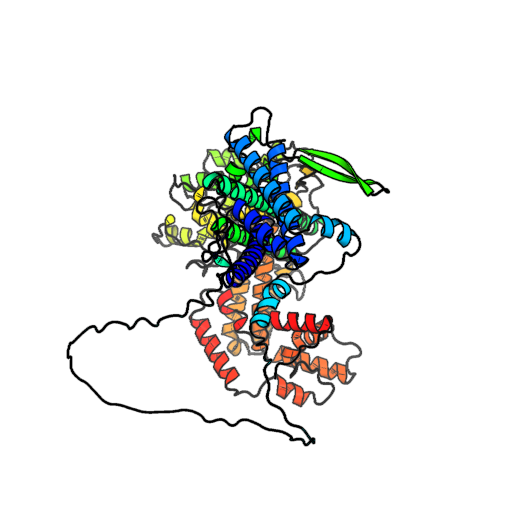. GLY A 1 125 ? -26.299 -28.051 22.665 1.00 81.06 125 GLY A O 1
ATOM 994 N N . GLU A 1 126 ? -27.891 -27.669 24.189 1.00 82.75 126 GLU A N 1
ATOM 995 C CA . GLU A 1 126 ? -27.143 -28.279 25.310 1.00 82.75 126 GLU A CA 1
ATOM 996 C C . GLU A 1 126 ? -26.981 -29.802 25.162 1.00 82.75 126 GLU A C 1
ATOM 998 O O . GLU A 1 126 ? -26.016 -30.380 25.663 1.00 82.75 126 GLU A O 1
ATOM 1003 N N . GLU A 1 127 ? -27.933 -30.470 24.509 1.00 80.38 127 GLU A N 1
ATOM 1004 C CA . GLU A 1 127 ? -27.840 -31.902 24.205 1.00 80.38 127 GLU A CA 1
ATOM 1005 C C . GLU A 1 127 ? -26.886 -32.125 23.031 1.00 80.38 127 GLU A C 1
ATOM 1007 O O . GLU A 1 127 ? -26.040 -33.019 23.079 1.00 80.38 127 GLU A O 1
ATOM 1012 N N . TRP A 1 128 ? -26.939 -31.246 22.028 1.00 80.50 128 TRP A N 1
ATOM 1013 C CA . TRP A 1 128 ? -26.000 -31.243 20.911 1.00 80.50 128 TRP A CA 1
ATOM 1014 C C . TRP A 1 128 ? -24.543 -31.072 21.373 1.00 80.50 128 TRP A C 1
ATOM 1016 O O . TRP A 1 128 ? -23.707 -31.901 21.023 1.00 80.50 128 TRP A O 1
ATOM 1026 N N . GLU A 1 129 ? -24.230 -30.096 22.237 1.00 77.81 129 GLU A N 1
ATOM 1027 C CA . GLU A 1 129 ? -22.860 -29.886 22.750 1.00 77.81 129 GLU A CA 1
ATOM 1028 C C . GLU A 1 129 ? -22.295 -31.123 23.467 1.00 77.81 129 GLU A C 1
ATOM 1030 O O . GLU A 1 129 ? -21.125 -31.467 23.292 1.00 77.81 129 GLU A O 1
ATOM 1035 N N . LYS A 1 130 ? -23.130 -31.834 24.235 1.00 75.00 130 LYS A N 1
ATOM 1036 C CA . LYS A 1 130 ? -22.730 -33.066 24.937 1.00 75.00 130 LYS A CA 1
ATOM 1037 C C . LYS A 1 130 ? -22.455 -34.229 23.986 1.00 75.00 130 LYS A C 1
ATOM 1039 O O . LYS A 1 130 ? -21.661 -35.104 24.320 1.00 75.00 130 LYS A O 1
ATOM 1044 N N . THR A 1 131 ? -23.112 -34.247 22.829 1.00 69.25 131 THR A N 1
ATOM 1045 C CA . THR A 1 131 ? -23.044 -35.359 21.871 1.00 69.25 131 THR A CA 1
ATOM 1046 C C . THR A 1 131 ? -21.983 -35.113 20.791 1.00 69.25 131 THR A C 1
ATOM 1048 O O . THR A 1 131 ? -21.300 -36.040 20.368 1.00 69.25 131 THR A O 1
ATOM 1051 N N . SER A 1 132 ? -21.780 -33.857 20.380 1.00 60.72 132 SER A N 1
ATOM 1052 C CA . SER A 1 132 ? -20.839 -33.458 19.325 1.00 60.72 132 SER A CA 1
ATOM 1053 C C . SER A 1 132 ? -19.387 -33.293 19.783 1.00 60.72 132 SER A C 1
ATOM 1055 O O . SER A 1 132 ? -18.499 -33.272 18.934 1.00 60.72 132 SER A O 1
ATOM 1057 N N . ALA A 1 133 ? -19.105 -33.268 21.092 1.00 49.84 133 ALA A N 1
ATOM 1058 C CA . ALA A 1 133 ? -17.733 -33.342 21.614 1.00 49.84 133 ALA A CA 1
ATOM 1059 C C . ALA A 1 133 ? -16.991 -34.644 21.214 1.00 49.84 133 ALA A C 1
ATOM 1061 O O . ALA A 1 133 ? -15.776 -34.724 21.370 1.00 49.84 133 ALA A O 1
ATOM 1062 N N . ALA A 1 134 ? -17.703 -35.650 20.684 1.00 44.16 134 ALA A N 1
ATOM 1063 C CA . ALA A 1 134 ? -17.160 -36.952 20.293 1.00 44.16 134 ALA A CA 1
ATOM 1064 C C . ALA A 1 134 ? -16.847 -37.114 18.786 1.00 44.16 134 ALA A C 1
ATOM 1066 O O . ALA A 1 134 ? -16.212 -38.098 18.411 1.00 44.16 134 ALA A O 1
ATOM 1067 N N . THR A 1 135 ? -17.262 -36.189 17.913 1.00 45.66 135 THR A N 1
ATOM 1068 C CA . THR A 1 135 ? -17.107 -36.325 16.448 1.00 45.66 135 THR A CA 1
ATOM 1069 C C . THR A 1 135 ? -16.801 -34.974 15.803 1.00 45.66 135 THR A C 1
ATOM 1071 O O . THR A 1 135 ? -17.712 -34.212 15.480 1.00 45.66 135 THR A O 1
ATOM 1074 N N . SER A 1 136 ? -15.515 -34.660 15.624 1.00 37.72 136 SER A N 1
ATOM 1075 C CA . SER A 1 136 ? -15.050 -33.426 14.979 1.00 37.72 136 SER A CA 1
ATOM 1076 C C . SER A 1 136 ? -14.380 -33.711 13.632 1.00 37.72 136 SER A C 1
ATOM 1078 O O . SER A 1 136 ? -13.157 -33.697 13.536 1.00 37.72 136 SER A O 1
ATOM 1080 N N . ASP A 1 137 ? -15.167 -33.962 12.592 1.00 38.16 137 ASP A N 1
ATOM 1081 C CA . ASP A 1 137 ? -14.727 -33.710 11.217 1.00 38.16 137 ASP A CA 1
ATOM 1082 C C . ASP A 1 137 ? -15.968 -33.628 10.327 1.00 38.16 137 ASP A C 1
ATOM 1084 O O . ASP A 1 137 ? -16.545 -34.651 10.004 1.00 38.16 137 ASP A O 1
ATOM 1088 N N . ASP A 1 138 ? -16.449 -32.417 10.040 1.00 40.91 138 ASP A N 1
ATOM 1089 C CA . ASP A 1 138 ? -17.404 -32.171 8.950 1.00 40.91 138 ASP A CA 1
ATOM 1090 C C . ASP A 1 138 ? -17.429 -30.670 8.659 1.00 40.91 138 ASP A C 1
ATOM 1092 O O . ASP A 1 138 ? -18.165 -29.878 9.266 1.00 40.91 138 ASP A O 1
ATOM 1096 N N . THR A 1 139 ? -16.560 -30.267 7.735 1.00 41.00 139 THR A N 1
ATOM 1097 C CA . THR A 1 139 ? -16.557 -28.943 7.105 1.00 41.00 139 THR A CA 1
ATOM 1098 C C . THR A 1 139 ? -17.601 -28.912 5.987 1.00 41.00 139 THR A C 1
ATOM 1100 O O . THR A 1 139 ? -17.281 -28.803 4.810 1.00 41.00 139 THR A O 1
ATOM 1103 N N . GLU A 1 140 ? -18.875 -29.054 6.351 1.00 47.50 140 GLU A N 1
ATOM 1104 C CA . GLU A 1 140 ? -19.979 -28.964 5.392 1.00 47.50 140 GLU A CA 1
ATOM 1105 C C . GLU A 1 140 ? -20.287 -27.504 5.019 1.00 47.50 140 GLU A C 1
ATOM 1107 O O . GLU A 1 140 ? -20.261 -26.601 5.863 1.00 47.50 140 GLU A O 1
ATOM 1112 N N . ASP A 1 141 ? -20.584 -27.277 3.738 1.00 55.53 141 ASP A N 1
ATOM 1113 C CA . ASP A 1 141 ? -20.875 -25.965 3.162 1.00 55.53 141 ASP A CA 1
ATOM 1114 C C . ASP A 1 141 ? -22.233 -25.435 3.665 1.00 55.53 141 ASP A C 1
ATOM 1116 O O . ASP A 1 141 ? -23.301 -25.963 3.337 1.00 55.53 141 ASP A O 1
ATOM 1120 N N . VAL A 1 142 ? -22.180 -24.386 4.494 1.00 55.47 142 VAL A N 1
ATOM 1121 C CA . VAL A 1 142 ? -23.331 -23.778 5.189 1.00 55.47 142 VAL A CA 1
ATOM 1122 C C . VAL A 1 142 ? -24.432 -23.371 4.207 1.00 55.47 142 VAL A C 1
ATOM 1124 O O . VAL A 1 142 ? -25.614 -23.512 4.518 1.00 55.47 142 VAL A O 1
ATOM 1127 N N . GLU A 1 143 ? -24.065 -22.915 3.007 1.00 54.47 143 GLU A N 1
ATOM 1128 C CA . GLU A 1 143 ? -25.027 -22.498 1.984 1.00 54.47 143 GLU A CA 1
ATOM 1129 C C . GLU A 1 143 ? -25.737 -23.695 1.344 1.00 54.47 143 GLU A C 1
ATOM 1131 O O . GLU A 1 143 ? -26.956 -23.661 1.170 1.00 54.47 143 GLU A O 1
ATOM 1136 N N . GLN A 1 144 ? -25.031 -24.795 1.066 1.00 53.75 144 GLN A N 1
ATOM 1137 C CA . GLN A 1 144 ? -25.659 -25.981 0.473 1.00 53.75 144 GLN A CA 1
ATOM 1138 C C . GLN A 1 144 ? -26.719 -26.592 1.394 1.00 53.75 144 GLN A C 1
ATOM 1140 O O . GLN A 1 144 ? -27.785 -26.964 0.914 1.00 53.75 144 GLN A O 1
ATOM 1145 N N . ILE A 1 145 ? -26.485 -26.634 2.709 1.00 57.38 145 ILE A N 1
ATOM 1146 C CA . ILE A 1 145 ? -27.445 -27.201 3.673 1.00 57.38 145 ILE A CA 1
ATOM 1147 C C . ILE A 1 145 ? -28.641 -26.268 3.897 1.00 57.38 145 ILE A C 1
ATOM 1149 O O . ILE A 1 145 ? -29.783 -26.729 3.927 1.00 57.38 145 ILE A O 1
ATOM 1153 N N . LEU A 1 146 ? -28.412 -24.954 4.026 1.00 55.56 146 LEU A N 1
ATOM 1154 C CA . LEU A 1 146 ? -29.501 -23.988 4.220 1.00 55.56 146 LEU A CA 1
ATOM 1155 C C . LEU A 1 146 ? -30.408 -23.860 2.984 1.00 55.56 146 LEU A C 1
ATOM 1157 O O . LEU A 1 146 ? -31.607 -23.629 3.147 1.00 55.56 146 LEU A O 1
ATOM 1161 N N . PHE A 1 147 ? -29.871 -24.037 1.769 1.00 55.06 147 PHE A N 1
ATOM 1162 C CA . PHE A 1 147 ? -30.632 -23.926 0.517 1.00 55.06 147 PHE A CA 1
ATOM 1163 C C . PHE A 1 147 ? -31.062 -25.266 -0.100 1.00 55.06 147 PHE A C 1
ATOM 1165 O O . PHE A 1 147 ? -31.877 -25.251 -1.022 1.00 55.06 147 PHE A O 1
ATOM 1172 N N . ALA A 1 148 ? -30.614 -26.421 0.411 1.00 50.09 148 ALA A N 1
ATOM 1173 C CA . ALA A 1 148 ? -31.082 -27.737 -0.052 1.00 50.09 148 ALA A CA 1
ATOM 1174 C C . ALA A 1 148 ? -32.608 -27.909 0.090 1.00 50.09 148 ALA A C 1
ATOM 1176 O O . ALA A 1 148 ? -33.244 -28.562 -0.737 1.00 50.09 148 ALA A O 1
ATOM 1177 N N . ASN A 1 149 ? -33.218 -27.243 1.078 1.00 42.59 149 ASN A N 1
ATOM 1178 C CA . ASN A 1 149 ? -34.667 -27.260 1.295 1.00 42.59 149 ASN A CA 1
ATOM 1179 C C . ASN A 1 149 ? -35.486 -26.509 0.230 1.00 42.59 149 ASN A C 1
ATOM 1181 O O . ASN A 1 149 ? -36.703 -26.668 0.209 1.00 42.59 149 ASN A O 1
ATOM 1185 N N . LYS A 1 150 ? -34.865 -25.753 -0.693 1.00 41.72 150 LYS A N 1
ATOM 1186 C CA . LYS A 1 150 ? -35.597 -25.068 -1.778 1.00 41.72 150 LYS A CA 1
ATOM 1187 C C . LYS A 1 150 ? -36.269 -26.012 -2.783 1.00 41.72 150 LYS A C 1
ATOM 1189 O O . LYS A 1 150 ? -37.121 -25.562 -3.541 1.00 41.72 150 LYS A O 1
ATOM 1194 N N . PHE A 1 151 ? -35.907 -27.298 -2.812 1.00 34.00 151 PHE A N 1
ATOM 1195 C CA . PHE A 1 151 ? -36.442 -28.260 -3.788 1.00 34.00 151 PHE A CA 1
ATOM 1196 C C . PHE A 1 151 ? -37.364 -29.336 -3.195 1.00 34.00 151 PHE A C 1
ATOM 1198 O O . PHE A 1 151 ? -38.003 -30.052 -3.962 1.00 34.00 151 PHE A O 1
ATOM 1205 N N . GLN A 1 152 ? -37.491 -29.440 -1.865 1.00 34.44 152 GLN A N 1
ATOM 1206 C CA . GLN A 1 152 ? -38.439 -30.380 -1.242 1.00 34.44 152 GLN A CA 1
ATOM 1207 C C . GLN A 1 152 ? -39.901 -29.905 -1.321 1.00 34.44 152 GLN A C 1
ATOM 1209 O O . GLN A 1 152 ? -40.809 -30.732 -1.319 1.00 34.44 152 GLN A O 1
ATOM 1214 N N . GLU A 1 153 ? -40.146 -28.600 -1.480 1.00 34.91 153 GLU A N 1
ATOM 1215 C CA . GLU A 1 153 ? -41.498 -28.023 -1.613 1.00 34.91 153 GLU A CA 1
ATOM 1216 C C . GLU A 1 153 ? -42.169 -28.300 -2.980 1.00 34.91 153 GLU A C 1
ATOM 1218 O O . GLU A 1 153 ? -43.297 -27.878 -3.219 1.00 34.91 153 GLU A O 1
ATOM 1223 N N . LEU A 1 154 ? -41.502 -29.039 -3.880 1.00 28.14 154 LEU A N 1
ATOM 1224 C CA . LEU A 1 154 ? -42.030 -29.457 -5.189 1.00 28.14 154 LEU A CA 1
ATOM 1225 C C . LEU A 1 154 ? -42.418 -30.947 -5.268 1.00 28.14 154 LEU A C 1
ATOM 1227 O O . LEU A 1 154 ? -42.900 -31.393 -6.313 1.00 28.14 154 LEU A O 1
ATOM 1231 N N . SER A 1 155 ? -42.250 -31.723 -4.193 1.00 26.58 155 SER A N 1
ATOM 1232 C CA . SER A 1 155 ? -42.737 -33.110 -4.135 1.00 26.58 155 SER A CA 1
ATOM 1233 C C . SER A 1 155 ? -44.243 -33.120 -3.860 1.00 26.58 155 SER A C 1
ATOM 1235 O O . SER A 1 155 ? -44.684 -33.027 -2.721 1.00 26.58 155 SER A O 1
ATOM 1237 N N . VAL A 1 156 ? -45.043 -33.196 -4.924 1.00 29.83 156 VAL A N 1
ATOM 1238 C CA . VAL A 1 156 ? -46.490 -33.425 -4.830 1.00 29.83 156 VAL A CA 1
ATOM 1239 C C . VAL A 1 156 ? -46.729 -34.880 -4.422 1.00 29.83 156 VAL A C 1
ATOM 1241 O O . VAL A 1 156 ? -46.533 -35.783 -5.238 1.00 29.83 156 VAL A O 1
ATOM 1244 N N . ASP A 1 157 ? -47.190 -35.096 -3.191 1.00 28.19 157 ASP A N 1
ATOM 1245 C CA . ASP A 1 157 ? -47.756 -36.371 -2.756 1.00 28.19 157 ASP A CA 1
ATOM 1246 C C . ASP A 1 157 ? -49.020 -36.673 -3.575 1.00 28.19 157 ASP A C 1
ATOM 1248 O O . ASP A 1 157 ? -50.014 -35.945 -3.538 1.00 28.19 157 ASP A O 1
ATOM 1252 N N . LYS A 1 158 ? -48.977 -37.755 -4.355 1.00 29.55 158 LYS A N 1
ATOM 1253 C CA . LYS A 1 158 ? -50.153 -38.355 -4.989 1.00 29.55 158 LYS A CA 1
ATOM 1254 C C . LYS A 1 158 ? -50.446 -39.680 -4.303 1.00 29.55 158 LYS A C 1
ATOM 1256 O O . LYS A 1 158 ? -49.787 -40.669 -4.600 1.00 29.55 158 LYS A O 1
ATOM 1261 N N . GLU A 1 159 ? -51.511 -39.725 -3.515 1.00 26.97 159 GLU A N 1
ATOM 1262 C CA . GLU A 1 159 ? -52.229 -40.970 -3.247 1.00 26.97 159 GLU A CA 1
ATOM 1263 C C . GLU A 1 159 ? -53.728 -40.771 -3.489 1.00 26.97 159 GLU A C 1
ATOM 1265 O O . GLU A 1 159 ? -54.330 -39.824 -2.984 1.00 26.97 159 GLU A O 1
ATOM 1270 N N . GLY A 1 160 ? -54.328 -41.659 -4.296 1.00 27.11 160 GLY A N 1
ATOM 1271 C CA . GLY A 1 160 ? -55.779 -41.684 -4.501 1.00 27.11 160 GLY A CA 1
ATOM 1272 C C . GLY A 1 160 ? -56.312 -42.340 -5.783 1.00 27.11 160 GLY A C 1
ATOM 1273 O O . GLY A 1 160 ? -57.005 -41.678 -6.540 1.00 27.11 160 GLY A O 1
ATOM 1274 N N . ALA A 1 161 ? -56.023 -43.634 -5.969 1.00 25.41 161 ALA A N 1
ATOM 1275 C CA . ALA A 1 161 ? -56.852 -44.678 -6.605 1.00 25.41 161 ALA A CA 1
ATOM 1276 C C . ALA A 1 161 ? -57.379 -44.555 -8.062 1.00 25.41 161 ALA A C 1
ATOM 1278 O O . ALA A 1 161 ? -58.320 -43.826 -8.361 1.00 25.41 161 ALA A O 1
ATOM 1279 N N . SER A 1 162 ? -56.909 -45.475 -8.914 1.00 25.20 162 SER A N 1
ATOM 1280 C CA . SER A 1 162 ? -57.751 -46.327 -9.777 1.00 25.20 162 SER A CA 1
ATOM 1281 C C . SER A 1 162 ? -56.939 -47.555 -10.202 1.00 25.20 162 SER A C 1
ATOM 1283 O O . SER A 1 162 ? -55.792 -47.408 -10.618 1.00 25.20 162 SER A O 1
ATOM 1285 N N . SER A 1 163 ? -57.534 -48.740 -10.068 1.00 26.30 163 SER A N 1
ATOM 1286 C CA . SER A 1 163 ? -56.962 -50.047 -10.397 1.00 26.30 163 SER A CA 1
ATOM 1287 C C . SER A 1 163 ? -56.909 -50.305 -11.908 1.00 26.30 163 SER A C 1
ATOM 1289 O O . SER A 1 163 ? -57.716 -49.756 -12.657 1.00 26.30 163 SER A O 1
ATOM 1291 N N . ASP A 1 164 ? -55.924 -51.077 -12.368 1.00 25.88 164 ASP A N 1
ATOM 1292 C CA . ASP A 1 164 ? -56.080 -52.472 -12.822 1.00 25.88 164 ASP A CA 1
ATOM 1293 C C . ASP A 1 164 ? -54.777 -52.975 -13.475 1.00 25.88 164 ASP A C 1
ATOM 1295 O O . ASP A 1 164 ? -53.913 -52.199 -13.884 1.00 25.88 164 ASP A O 1
ATOM 1299 N N . GLU A 1 165 ? -54.638 -54.296 -13.459 1.00 26.00 165 GLU A N 1
ATOM 1300 C CA . GLU A 1 165 ? -53.427 -55.104 -13.605 1.00 26.00 165 GLU A CA 1
ATOM 1301 C C . GLU A 1 165 ? -52.854 -55.242 -15.035 1.00 26.00 165 GLU A C 1
ATOM 1303 O O . GLU A 1 165 ? -53.546 -55.098 -16.042 1.00 26.00 165 GLU A O 1
ATOM 1308 N N . ASP A 1 166 ? -51.575 -55.633 -15.031 1.00 25.19 166 ASP A N 1
ATOM 1309 C CA . ASP A 1 166 ? -50.822 -56.477 -15.969 1.00 25.19 166 ASP A CA 1
ATOM 1310 C C . ASP A 1 166 ? -50.207 -55.964 -17.298 1.00 25.19 166 ASP A C 1
ATOM 1312 O O . ASP A 1 166 ? -50.848 -55.685 -18.309 1.00 25.19 166 ASP A O 1
ATOM 1316 N N . ASP A 1 167 ? -48.868 -56.038 -17.252 1.00 24.25 167 ASP A N 1
ATOM 1317 C CA . ASP A 1 167 ? -47.941 -56.699 -18.178 1.00 24.25 167 ASP A CA 1
ATOM 1318 C C . ASP A 1 167 ? -47.262 -55.967 -19.363 1.00 24.25 167 ASP A C 1
ATOM 1320 O O . ASP A 1 167 ? -47.794 -55.757 -20.449 1.00 24.25 167 ASP A O 1
ATOM 1324 N N . ASN A 1 168 ? -45.943 -55.825 -19.153 1.00 23.42 168 ASN A N 1
ATOM 1325 C CA . ASN A 1 168 ? -44.839 -56.237 -20.033 1.00 23.42 168 ASN A CA 1
ATOM 1326 C C . ASN A 1 168 ? -44.134 -55.201 -20.946 1.00 23.42 168 ASN A C 1
ATOM 1328 O O . ASN A 1 168 ? -44.546 -54.871 -22.053 1.00 23.42 168 ASN A O 1
ATOM 1332 N N . VAL A 1 169 ? -42.980 -54.765 -20.423 1.00 26.36 169 VAL A N 1
ATOM 1333 C CA . VAL A 1 169 ? -41.661 -54.461 -21.019 1.00 26.36 169 VAL A CA 1
ATOM 1334 C C . VAL A 1 169 ? -41.535 -54.329 -22.551 1.00 26.36 169 VAL A C 1
ATOM 1336 O O . VAL A 1 169 ? -41.659 -55.292 -23.302 1.00 26.36 169 VAL A O 1
ATOM 1339 N N . GLY A 1 170 ? -41.031 -53.166 -22.989 1.00 22.05 170 GLY A N 1
ATOM 1340 C CA . GLY A 1 170 ? -40.375 -52.989 -24.290 1.00 22.05 170 GLY A CA 1
ATOM 1341 C C . GLY A 1 170 ? -39.801 -51.578 -24.494 1.00 22.05 170 GLY A C 1
ATOM 1342 O O . GLY A 1 170 ? -40.526 -50.598 -24.394 1.00 22.05 170 GLY A O 1
ATOM 1343 N N . GLN A 1 171 ? -38.492 -51.486 -24.766 1.00 25.66 171 GLN A N 1
ATOM 1344 C CA . GLN A 1 171 ? -37.713 -50.288 -25.159 1.00 25.66 171 GLN A CA 1
ATOM 1345 C C . GLN A 1 171 ? -38.421 -49.340 -26.157 1.00 25.66 171 GLN A C 1
ATOM 1347 O O . GLN A 1 171 ? -39.231 -49.795 -26.962 1.00 25.66 171 GLN A O 1
ATOM 1352 N N . PRO A 1 172 ? -38.039 -48.043 -26.211 1.00 26.45 172 PRO A N 1
ATOM 1353 C CA . PRO A 1 172 ? -37.086 -47.588 -27.253 1.00 26.45 172 PRO A CA 1
ATOM 1354 C C . PRO A 1 172 ? -36.106 -46.494 -26.752 1.00 26.45 172 PRO A C 1
ATOM 1356 O O . PRO A 1 172 ? -36.462 -45.631 -25.960 1.00 26.45 172 PRO A O 1
ATOM 1359 N N . GLN A 1 173 ? -34.797 -46.562 -27.029 1.00 21.97 173 GLN A N 1
ATOM 1360 C CA . GLN A 1 173 ? -34.112 -46.140 -28.270 1.00 21.97 173 GLN A CA 1
ATOM 1361 C C . GLN A 1 173 ? -34.351 -44.663 -28.676 1.00 21.97 173 GLN A C 1
ATOM 1363 O O . GLN A 1 173 ? -35.383 -44.359 -29.254 1.00 21.97 173 GLN A O 1
ATOM 1368 N N . SER A 1 174 ? -33.355 -43.799 -28.380 1.00 23.64 174 SER A N 1
ATOM 1369 C CA . SER A 1 174 ? -32.511 -43.001 -29.316 1.00 23.64 174 SER A CA 1
ATOM 1370 C C . SER A 1 174 ? -33.161 -42.207 -30.491 1.00 23.64 174 SER A C 1
ATOM 1372 O O . SER A 1 174 ? -34.197 -42.613 -30.991 1.00 23.64 174 SER A O 1
ATOM 1374 N N . PRO A 1 175 ? -32.471 -41.269 -31.193 1.00 35.56 175 PRO A N 1
ATOM 1375 C CA . PRO A 1 175 ? -31.477 -40.239 -30.818 1.00 35.56 175 PRO A CA 1
ATOM 1376 C C . PRO A 1 175 ? -31.585 -38.908 -31.669 1.00 35.56 175 PRO A C 1
ATOM 1378 O O . PRO A 1 175 ? -32.517 -38.723 -32.440 1.00 35.56 175 PRO A O 1
ATOM 1381 N N . VAL A 1 176 ? -30.549 -38.040 -31.613 1.00 22.81 176 VAL A N 1
ATOM 1382 C CA . VAL A 1 176 ? -30.015 -37.147 -32.699 1.00 22.81 176 VAL A CA 1
ATOM 1383 C C . VAL A 1 176 ? -30.617 -35.739 -32.992 1.00 22.81 176 VAL A C 1
ATOM 1385 O O . VAL A 1 176 ? -31.659 -35.561 -33.606 1.00 22.81 176 VAL A O 1
ATOM 1388 N N . ALA A 1 177 ? -29.777 -34.741 -32.664 1.00 22.97 177 ALA A N 1
ATOM 1389 C CA . ALA A 1 177 ? -29.186 -33.630 -33.449 1.00 22.97 177 ALA A CA 1
ATOM 1390 C C . ALA A 1 177 ? -29.991 -32.573 -34.261 1.00 22.97 177 ALA A C 1
ATOM 1392 O O . ALA A 1 177 ? -30.561 -32.808 -35.320 1.00 22.97 177 ALA A O 1
ATOM 1393 N N . ALA A 1 178 ? -29.771 -31.331 -33.808 1.00 29.83 178 ALA A N 1
ATOM 1394 C CA . ALA A 1 178 ? -29.602 -30.026 -34.467 1.00 29.83 178 ALA A CA 1
ATOM 1395 C C . ALA A 1 178 ? -29.630 -29.865 -36.010 1.00 29.83 178 ALA A C 1
ATOM 1397 O O . ALA A 1 178 ? -28.870 -30.504 -36.740 1.00 29.83 178 ALA A O 1
ATOM 1398 N N . ARG A 1 179 ? -30.265 -28.762 -36.473 1.00 22.95 179 ARG A N 1
ATOM 1399 C CA . ARG A 1 179 ? -29.735 -27.925 -37.577 1.00 22.95 179 ARG A CA 1
ATOM 1400 C C . ARG A 1 179 ? -30.243 -26.461 -37.614 1.00 22.95 179 ARG A C 1
ATOM 1402 O O . ARG A 1 179 ? -31.424 -26.176 -37.485 1.00 22.95 179 ARG A O 1
ATOM 1409 N N . LYS A 1 180 ? -29.258 -25.579 -37.844 1.00 26.42 180 LYS A N 1
ATOM 1410 C CA . LYS A 1 180 ? -29.179 -24.131 -38.180 1.00 26.42 180 LYS A CA 1
ATOM 1411 C C . LYS A 1 180 ? -30.253 -23.558 -39.127 1.00 26.42 180 LYS A C 1
ATOM 1413 O O . LYS A 1 180 ? -30.583 -24.279 -40.050 1.00 26.42 180 LYS A O 1
ATOM 1418 N N . VAL A 1 181 ? -30.527 -22.229 -39.074 1.00 25.84 181 VAL A N 1
ATOM 1419 C CA . VAL A 1 181 ? -30.548 -21.274 -40.235 1.00 25.84 181 VAL A CA 1
ATOM 1420 C C . VAL A 1 181 ? -30.345 -19.794 -39.792 1.00 25.84 181 VAL A C 1
ATOM 1422 O O . VAL A 1 181 ? -30.716 -19.380 -38.701 1.00 25.84 181 VAL A O 1
ATOM 1425 N N . SER A 1 182 ? -29.719 -19.008 -40.679 1.00 22.05 182 SER A N 1
ATOM 1426 C CA . SER A 1 182 ? -29.224 -17.621 -40.630 1.00 22.05 182 SER A CA 1
ATOM 1427 C C . SER A 1 182 ? -30.114 -16.507 -41.258 1.00 22.05 182 SER A C 1
ATOM 1429 O O . SER A 1 182 ? -30.719 -16.727 -42.296 1.00 22.05 182 SER A O 1
ATOM 1431 N N . ARG A 1 183 ? -30.029 -15.278 -40.701 1.00 24.94 183 ARG A N 1
ATOM 1432 C CA . ARG A 1 183 ? -30.020 -13.873 -41.250 1.00 24.94 183 ARG A CA 1
ATOM 1433 C C . ARG A 1 183 ? -30.802 -13.383 -42.524 1.00 24.94 183 ARG A C 1
ATOM 1435 O O . ARG A 1 183 ? -30.409 -13.716 -43.634 1.00 24.94 183 ARG A O 1
ATOM 1442 N N . LYS A 1 184 ? -31.552 -12.260 -42.294 1.00 23.42 184 LYS A N 1
ATOM 1443 C CA . LYS A 1 184 ? -31.685 -10.928 -43.021 1.00 23.42 184 LYS A CA 1
ATOM 1444 C C . LYS A 1 184 ? -32.672 -10.771 -44.240 1.00 23.42 184 LYS A C 1
ATOM 1446 O O . LYS A 1 184 ? -32.952 -11.777 -44.866 1.00 23.42 184 LYS A O 1
ATOM 1451 N N . PRO A 1 185 ? -33.020 -9.538 -44.753 1.00 42.81 185 PRO A N 1
ATOM 1452 C CA . PRO A 1 185 ? -33.630 -8.295 -44.170 1.00 42.81 185 PRO A CA 1
ATOM 1453 C C . PRO A 1 185 ? -34.632 -7.500 -45.123 1.00 42.81 185 PRO A C 1
ATOM 1455 O O . PRO A 1 185 ? -34.841 -7.906 -46.257 1.00 42.81 185 PRO A O 1
ATOM 1458 N N . ARG A 1 186 ? -35.090 -6.275 -44.723 1.00 26.03 186 ARG A N 1
ATOM 1459 C CA . ARG A 1 186 ? -35.790 -5.150 -45.474 1.00 26.03 186 ARG A CA 1
ATOM 1460 C C . ARG A 1 186 ? -37.331 -5.245 -45.674 1.00 26.03 186 ARG A C 1
ATOM 1462 O O . ARG A 1 186 ? -37.823 -6.315 -45.958 1.00 26.03 186 ARG A O 1
ATOM 1469 N N . GLY A 1 187 ? -38.152 -4.174 -45.624 1.00 25.53 187 GLY A N 1
ATOM 1470 C CA . GLY A 1 187 ? -37.933 -2.734 -45.381 1.00 25.53 187 GLY A CA 1
ATOM 1471 C C . GLY A 1 187 ? -39.205 -1.832 -45.483 1.00 25.53 187 GLY A C 1
ATOM 1472 O O . GLY A 1 187 ? -40.265 -2.295 -45.870 1.00 25.53 187 GLY A O 1
ATOM 1473 N N . LYS A 1 188 ? -39.017 -0.532 -45.156 1.00 25.34 188 LYS A N 1
ATOM 1474 C CA . LYS A 1 188 ? -39.685 0.746 -45.571 1.00 25.34 188 LYS A CA 1
ATOM 1475 C C . LYS A 1 188 ? -41.228 0.962 -45.538 1.00 25.34 188 LYS A C 1
ATOM 1477 O O . LYS A 1 188 ? -41.942 0.408 -46.357 1.00 25.34 188 LYS A O 1
ATOM 1482 N N . GLY A 1 189 ? -41.664 2.033 -44.831 1.00 25.02 189 GLY A N 1
ATOM 1483 C CA . GLY A 1 189 ? -42.839 2.864 -45.215 1.00 25.02 189 GLY A CA 1
ATOM 1484 C C . GLY A 1 189 ? -43.447 3.867 -44.188 1.00 25.02 189 GLY A C 1
ATOM 1485 O O . GLY A 1 189 ? -44.299 3.496 -43.403 1.00 25.02 189 GLY A O 1
ATOM 1486 N N . LYS A 1 190 ? -43.014 5.144 -44.246 1.00 26.61 190 LYS A N 1
ATOM 1487 C CA . LYS A 1 190 ? -43.675 6.476 -44.029 1.00 26.61 190 LYS A CA 1
ATOM 1488 C C . LYS A 1 190 ? -44.949 6.720 -43.151 1.00 26.61 190 LYS A C 1
ATOM 1490 O O . LYS A 1 190 ? -46.029 6.245 -43.450 1.00 26.61 190 LYS A O 1
ATOM 1495 N N . LYS A 1 191 ? -44.793 7.735 -42.265 1.00 26.66 191 LYS A N 1
ATOM 1496 C CA . LYS A 1 191 ? -45.639 8.922 -41.899 1.00 26.66 191 LYS A CA 1
ATOM 1497 C C . LYS A 1 191 ? -47.184 8.791 -41.765 1.00 26.66 191 LYS A C 1
ATOM 1499 O O . LYS A 1 191 ? -47.856 8.737 -42.782 1.00 26.66 191 LYS A O 1
ATOM 1504 N N . ALA A 1 192 ? -47.741 9.078 -40.569 1.00 24.41 192 ALA A N 1
ATOM 1505 C CA . ALA A 1 192 ? -48.436 10.344 -40.204 1.00 24.41 192 ALA A CA 1
ATOM 1506 C C . ALA A 1 192 ? -49.521 10.222 -39.091 1.00 24.41 192 ALA A C 1
ATOM 1508 O O . ALA A 1 192 ? -50.343 9.321 -39.103 1.00 24.41 192 ALA A O 1
ATOM 1509 N N . ARG A 1 193 ? -49.571 11.278 -38.255 1.00 27.41 193 ARG A N 1
ATOM 1510 C CA . ARG A 1 193 ? -50.710 11.895 -37.522 1.00 27.41 193 ARG A CA 1
ATOM 1511 C C . ARG A 1 193 ? -51.298 11.286 -36.224 1.00 27.41 193 ARG A C 1
ATOM 1513 O O . ARG A 1 193 ? -51.868 10.209 -36.176 1.00 27.41 193 ARG A O 1
ATOM 1520 N N . LYS A 1 194 ? -51.235 12.156 -35.200 1.00 29.69 194 LYS A N 1
ATOM 1521 C CA . LYS A 1 194 ? -51.959 12.234 -33.915 1.00 29.69 194 LYS A CA 1
ATOM 1522 C C . LYS A 1 194 ? -53.437 11.811 -33.979 1.00 29.69 194 LYS A C 1
ATOM 1524 O O . LYS A 1 194 ? -54.166 12.368 -34.791 1.00 29.69 194 LYS A O 1
ATOM 1529 N N . TYR A 1 195 ? -53.892 11.069 -32.962 1.00 26.64 195 TYR A N 1
ATOM 1530 C CA . TYR A 1 195 ? -55.185 11.304 -32.298 1.00 26.64 195 TYR A CA 1
ATOM 1531 C C . TYR A 1 195 ? -55.130 10.882 -30.813 1.00 26.64 195 TYR A C 1
ATOM 1533 O O . TYR A 1 195 ? -54.535 9.866 -30.468 1.00 26.64 195 TYR A O 1
ATOM 1541 N N . LYS A 1 196 ? -55.700 11.713 -29.927 1.00 28.69 196 LYS A N 1
ATOM 1542 C CA . LYS A 1 196 ? -55.827 11.508 -28.468 1.00 28.69 196 LYS A CA 1
ATOM 1543 C C . LYS A 1 196 ? -57.046 10.631 -28.139 1.00 28.69 196 LYS A C 1
ATOM 1545 O O . LYS A 1 196 ? -58.088 10.863 -28.747 1.00 28.69 196 LYS A O 1
ATOM 1550 N N . LYS A 1 197 ? -56.933 9.798 -27.085 1.00 25.89 197 LYS A N 1
ATOM 1551 C CA . LYS A 1 197 ? -57.912 9.452 -26.003 1.00 25.89 197 LYS A CA 1
ATOM 1552 C C . LYS A 1 197 ? -57.686 7.997 -25.519 1.00 25.89 197 LYS A C 1
ATOM 1554 O O . LYS A 1 197 ? -57.168 7.203 -26.291 1.00 25.89 197 LYS A O 1
ATOM 1559 N N . PRO A 1 198 ? -58.191 7.577 -24.344 1.00 26.81 198 PRO A N 1
ATOM 1560 C CA . PRO A 1 198 ? -57.969 8.063 -22.980 1.00 26.81 198 PRO A CA 1
ATOM 1561 C C . PRO A 1 198 ? -57.360 6.950 -22.082 1.00 26.81 198 PRO A C 1
ATOM 1563 O O . PRO A 1 198 ? -57.345 5.777 -22.448 1.00 26.81 198 PRO A O 1
ATOM 1566 N N . LYS A 1 199 ? -56.875 7.305 -20.882 1.00 35.94 199 LYS A N 1
ATOM 1567 C CA . LYS A 1 199 ? -56.445 6.341 -19.848 1.00 35.94 199 LYS A CA 1
ATOM 1568 C C . LYS A 1 199 ? -57.599 5.384 -19.504 1.00 35.94 199 LYS A C 1
ATOM 1570 O O . LYS A 1 199 ? -58.623 5.833 -18.997 1.00 35.94 199 LYS A O 1
ATOM 1575 N N . LYS A 1 200 ? -57.410 4.081 -19.735 1.00 27.33 200 LYS A N 1
ATOM 1576 C CA . LYS A 1 200 ? -58.181 3.001 -19.101 1.00 27.33 200 LYS A CA 1
ATOM 1577 C C . LYS A 1 200 ? -57.253 2.242 -18.159 1.00 27.33 200 LYS A C 1
ATOM 1579 O O . LYS A 1 200 ? -56.112 1.960 -18.515 1.00 27.33 200 LYS A O 1
ATOM 1584 N N . GLY A 1 201 ? -57.748 2.028 -16.943 1.00 26.28 201 GLY A N 1
ATOM 1585 C CA . GLY A 1 201 ? -57.008 1.500 -15.807 1.00 26.28 201 GLY A CA 1
ATOM 1586 C C . GLY A 1 201 ? -56.338 0.163 -16.097 1.00 26.28 201 GLY A C 1
ATOM 1587 O O . GLY A 1 201 ? -56.887 -0.687 -16.800 1.00 26.28 201 GLY A O 1
ATOM 1588 N N . LYS A 1 202 ? -55.145 -0.004 -15.520 1.00 26.03 202 LYS A N 1
ATOM 1589 C CA . LYS A 1 202 ? -54.559 -1.322 -15.309 1.00 26.03 202 LYS A CA 1
ATOM 1590 C C . LYS A 1 202 ? -55.553 -2.119 -14.469 1.00 26.03 202 LYS A C 1
ATOM 1592 O O . LYS A 1 202 ? -55.871 -1.718 -13.352 1.00 26.03 202 LYS A O 1
ATOM 1597 N N . LYS A 1 203 ? -56.046 -3.216 -15.043 1.00 25.23 203 LYS A N 1
ATOM 1598 C CA . LYS A 1 203 ? -56.588 -4.325 -14.269 1.00 25.23 203 LYS A CA 1
ATOM 1599 C C . LYS A 1 203 ? -55.519 -4.722 -13.254 1.00 25.23 203 LYS A C 1
ATOM 1601 O O . LYS A 1 203 ? -54.358 -4.881 -13.629 1.00 25.23 203 LYS A O 1
ATOM 1606 N N . GLN A 1 204 ? -55.924 -4.792 -11.992 1.00 25.97 204 GLN A N 1
ATOM 1607 C CA . GLN A 1 204 ? -55.221 -5.567 -10.983 1.00 25.97 204 GLN A CA 1
ATOM 1608 C C . GLN A 1 204 ? -55.092 -6.986 -11.533 1.00 25.97 204 GLN A C 1
ATOM 1610 O O . GLN A 1 204 ? -56.111 -7.642 -11.749 1.00 25.97 204 GLN A O 1
ATOM 1615 N N . ASP A 1 205 ? -53.861 -7.424 -11.786 1.00 25.12 205 ASP A N 1
ATOM 1616 C CA . ASP A 1 205 ? -53.572 -8.841 -11.625 1.00 25.12 205 ASP A CA 1
ATOM 1617 C C . ASP A 1 205 ? -53.713 -9.107 -10.134 1.00 25.12 205 ASP A C 1
ATOM 1619 O O . ASP A 1 205 ? -53.044 -8.501 -9.295 1.00 25.12 205 ASP A O 1
ATOM 1623 N N . THR A 1 206 ? -54.699 -9.929 -9.821 1.00 26.48 206 THR A N 1
ATOM 1624 C CA . THR A 1 206 ? -54.888 -10.532 -8.514 1.00 26.48 206 THR A CA 1
ATOM 1625 C C . THR A 1 206 ? -53.733 -11.518 -8.371 1.00 26.48 206 THR A C 1
ATOM 1627 O O . THR A 1 206 ? -53.768 -12.597 -8.950 1.00 26.48 206 THR A O 1
ATOM 1630 N N . GLN A 1 207 ? -52.651 -11.092 -7.716 1.00 27.84 207 GLN A N 1
ATOM 1631 C CA . GLN A 1 207 ? -51.607 -12.011 -7.278 1.00 27.84 207 GLN A CA 1
ATOM 1632 C C . GLN A 1 207 ? -52.169 -12.831 -6.117 1.00 27.84 207 GLN A C 1
ATOM 1634 O O . GLN A 1 207 ? -52.601 -12.265 -5.111 1.00 27.84 207 GLN A O 1
ATOM 1639 N N . ASP A 1 208 ? -52.169 -14.151 -6.286 1.00 24.36 208 ASP A N 1
ATOM 1640 C CA . ASP A 1 208 ? -52.243 -15.096 -5.177 1.00 24.36 208 ASP A CA 1
ATOM 1641 C C . ASP A 1 208 ? -51.098 -14.798 -4.185 1.00 24.36 208 ASP A C 1
ATOM 1643 O O . ASP A 1 208 ? -49.951 -14.660 -4.611 1.00 24.36 208 ASP A O 1
ATOM 1647 N N . PRO A 1 209 ? -51.363 -14.692 -2.870 1.00 28.78 209 PRO A N 1
ATOM 1648 C CA . PRO A 1 209 ? -50.372 -14.309 -1.857 1.00 28.78 209 PRO A CA 1
ATOM 1649 C C . PRO A 1 209 ? -49.446 -15.458 -1.404 1.00 28.78 209 PRO A C 1
ATOM 1651 O O . PRO A 1 209 ? -48.765 -15.348 -0.383 1.00 28.78 209 PRO A O 1
ATOM 1654 N N . ALA A 1 210 ? -49.409 -16.577 -2.124 1.00 34.41 210 ALA A N 1
ATOM 1655 C CA . ALA A 1 210 ? -48.651 -17.762 -1.742 1.00 34.41 210 ALA A CA 1
ATOM 1656 C C . ALA A 1 210 ? -47.346 -17.861 -2.548 1.00 34.41 210 ALA A C 1
ATOM 1658 O O . ALA A 1 210 ? -47.344 -18.535 -3.566 1.00 34.41 210 ALA A O 1
ATOM 1659 N N . THR A 1 211 ? -46.286 -17.167 -2.089 1.00 39.16 211 THR A N 1
ATOM 1660 C CA . THR A 1 211 ? -44.828 -17.466 -2.243 1.00 39.16 211 THR A CA 1
ATOM 1661 C C . THR A 1 211 ? -43.942 -16.204 -2.301 1.00 39.16 211 THR A C 1
ATOM 1663 O O . THR A 1 211 ? -43.049 -16.110 -3.142 1.00 39.16 211 THR A O 1
ATOM 1666 N N . ASP A 1 212 ? -44.129 -15.220 -1.417 1.00 39.94 212 ASP A N 1
ATOM 1667 C CA . ASP A 1 212 ? -43.090 -14.194 -1.227 1.00 39.94 212 ASP A CA 1
ATOM 1668 C C . ASP A 1 212 ? -42.000 -14.754 -0.294 1.00 39.94 212 ASP A C 1
ATOM 1670 O O . ASP A 1 212 ? -42.137 -14.742 0.933 1.00 39.94 212 ASP A O 1
ATOM 1674 N N . GLU A 1 213 ? -40.931 -15.312 -0.877 1.00 54.28 213 GLU A N 1
ATOM 1675 C CA . GLU A 1 213 ? -39.679 -15.573 -0.156 1.00 54.28 213 GLU A CA 1
ATOM 1676 C C . GLU A 1 213 ? -39.037 -14.233 0.229 1.00 54.28 213 GLU A C 1
ATOM 1678 O O . GLU A 1 213 ? -38.803 -13.368 -0.617 1.00 54.28 213 GLU A O 1
ATOM 1683 N N . ILE A 1 214 ? -38.727 -14.062 1.514 1.00 55.16 214 ILE A N 1
ATOM 1684 C CA . ILE A 1 214 ? -38.071 -12.857 2.025 1.00 55.16 214 ILE A CA 1
ATOM 1685 C C . ILE A 1 214 ? -36.635 -12.792 1.468 1.00 55.16 214 ILE A C 1
ATOM 1687 O O . ILE A 1 214 ? -35.855 -13.719 1.711 1.00 55.16 214 ILE A O 1
ATOM 1691 N N . PRO A 1 215 ? -36.235 -11.707 0.774 1.00 56.22 215 PRO A N 1
ATOM 1692 C CA . PRO A 1 215 ? -34.859 -11.533 0.311 1.00 56.22 215 PRO A CA 1
ATOM 1693 C C . PRO A 1 215 ? -33.885 -11.512 1.493 1.00 56.22 215 PRO A C 1
ATOM 1695 O O . PRO A 1 215 ? -34.107 -10.780 2.461 1.00 56.22 215 PRO A O 1
ATOM 1698 N N . ILE A 1 216 ? -32.781 -12.258 1.418 1.00 53.25 216 ILE A N 1
ATOM 1699 C CA . ILE A 1 216 ? -31.779 -12.364 2.499 1.00 53.25 216 ILE A CA 1
ATOM 1700 C C . ILE A 1 216 ? -31.206 -10.988 2.882 1.00 53.25 216 ILE A C 1
ATOM 1702 O O . ILE A 1 216 ? -30.833 -10.746 4.029 1.00 53.25 216 ILE A O 1
ATOM 1706 N N . GLU A 1 217 ? -31.184 -10.045 1.943 1.00 45.84 217 GLU A N 1
ATOM 1707 C CA . GLU A 1 217 ? -30.732 -8.669 2.139 1.00 45.84 217 GLU A CA 1
ATOM 1708 C C . GLU A 1 217 ? -31.633 -7.865 3.093 1.00 45.84 217 GLU A C 1
ATOM 1710 O O . GLU A 1 217 ? -31.159 -6.918 3.731 1.00 45.84 217 GLU A O 1
ATOM 1715 N N . SER A 1 218 ? -32.910 -8.244 3.215 1.00 47.41 218 SER A N 1
ATOM 1716 C CA . SER A 1 218 ? -33.885 -7.604 4.112 1.00 47.41 218 SER A CA 1
ATOM 1717 C C . SER A 1 218 ? -33.807 -8.109 5.559 1.00 47.41 218 SER A C 1
ATOM 1719 O O . SER A 1 218 ? -34.376 -7.489 6.460 1.00 47.41 218 SER A O 1
ATOM 1721 N N . ILE A 1 219 ? -33.039 -9.179 5.805 1.00 61.28 219 ILE A N 1
ATOM 1722 C CA . ILE A 1 219 ? -32.998 -9.871 7.092 1.00 61.28 219 ILE A CA 1
ATOM 1723 C C . ILE A 1 219 ? -32.077 -9.173 8.087 1.00 61.28 219 ILE A C 1
ATOM 1725 O O . ILE A 1 219 ? -30.863 -9.081 7.876 1.00 61.28 219 ILE A O 1
ATOM 1729 N N . ARG A 1 220 ? -32.653 -8.674 9.189 1.00 61.88 220 ARG A N 1
ATOM 1730 C CA . ARG A 1 220 ? -31.930 -7.955 10.254 1.00 61.88 220 ARG A CA 1
ATOM 1731 C C . ARG A 1 220 ? -32.584 -8.170 11.622 1.00 61.88 220 ARG A C 1
ATOM 1733 O O . ARG A 1 220 ? -33.805 -8.285 11.714 1.00 61.88 220 ARG A O 1
ATOM 1740 N N . ILE A 1 221 ? -31.779 -8.162 12.689 1.00 62.84 221 ILE A N 1
ATOM 1741 C CA . ILE A 1 221 ? -32.306 -8.013 14.054 1.00 62.84 221 ILE A CA 1
ATOM 1742 C C . ILE A 1 221 ? -32.527 -6.529 14.331 1.00 62.84 221 ILE A C 1
ATOM 1744 O O . ILE A 1 221 ? -31.616 -5.725 14.144 1.00 62.84 221 ILE A O 1
ATOM 1748 N N . ILE A 1 222 ? -33.727 -6.175 14.781 1.00 58.44 222 ILE A N 1
ATOM 1749 C CA . ILE A 1 222 ? -34.012 -4.876 15.388 1.00 58.44 222 ILE A CA 1
ATOM 1750 C C . ILE A 1 222 ? -33.806 -5.056 16.889 1.00 58.44 222 ILE A C 1
ATOM 1752 O O . ILE A 1 222 ? -34.555 -5.788 17.534 1.00 58.44 222 ILE A O 1
ATOM 1756 N N . GLU A 1 223 ? -32.770 -4.446 17.456 1.00 57.38 223 GLU A N 1
ATOM 1757 C CA . GLU A 1 223 ? -32.611 -4.465 18.909 1.00 57.38 223 GLU A CA 1
ATOM 1758 C C . GLU A 1 223 ? -33.689 -3.595 19.570 1.00 57.38 223 GLU A C 1
ATOM 1760 O O . GLU A 1 223 ? -33.969 -2.491 19.106 1.00 57.38 223 GLU A O 1
ATOM 1765 N N . ASP A 1 224 ? -34.276 -4.083 20.671 1.00 47.69 224 ASP A N 1
ATOM 1766 C CA . ASP A 1 224 ? -35.401 -3.437 21.374 1.00 47.69 224 ASP A CA 1
ATOM 1767 C C . ASP A 1 224 ? -35.056 -2.017 21.898 1.00 47.69 224 ASP A C 1
ATOM 1769 O O . ASP A 1 224 ? -35.949 -1.234 22.213 1.00 47.69 224 ASP A O 1
ATOM 1773 N N . ASN A 1 225 ? -33.766 -1.653 21.916 1.00 50.91 225 ASN A N 1
ATOM 1774 C CA . ASN A 1 225 ? -33.230 -0.338 22.279 1.00 50.91 225 ASN A CA 1
ATOM 1775 C C . ASN A 1 225 ? -32.476 0.292 21.088 1.00 50.91 225 ASN A C 1
ATOM 1777 O O . ASN A 1 225 ? -31.250 0.390 21.128 1.00 50.91 225 ASN A O 1
ATOM 1781 N N . GLY A 1 226 ? -33.198 0.686 20.032 1.00 51.81 226 GLY A N 1
ATOM 1782 C CA . GLY A 1 226 ? -32.671 1.053 18.701 1.00 51.81 226 GLY A CA 1
ATOM 1783 C C . GLY A 1 226 ? -31.325 1.799 18.646 1.00 51.81 226 GLY A C 1
ATOM 1784 O O . GLY A 1 226 ? -30.441 1.381 17.900 1.00 51.81 226 GLY A O 1
ATOM 1785 N N . ASP A 1 227 ? -31.122 2.837 19.463 1.00 52.91 227 ASP A N 1
ATOM 1786 C CA . ASP A 1 227 ? -29.863 3.602 19.476 1.00 52.91 227 ASP A CA 1
ATOM 1787 C C . ASP A 1 227 ? -28.704 2.847 20.157 1.00 52.91 227 ASP A C 1
ATOM 1789 O O . ASP A 1 227 ? -27.563 2.891 19.701 1.00 52.91 227 ASP A O 1
ATOM 1793 N N . VAL A 1 228 ? -28.985 2.091 21.222 1.00 53.41 228 VAL A N 1
ATOM 1794 C CA . VAL A 1 228 ? -27.973 1.352 22.000 1.00 53.41 228 VAL A CA 1
ATOM 1795 C C . VAL A 1 228 ? -27.475 0.119 21.238 1.00 53.41 228 VAL A C 1
ATOM 1797 O O . VAL A 1 228 ? -26.300 -0.246 21.338 1.00 53.41 228 VAL A O 1
ATOM 1800 N N . GLY A 1 229 ? -28.340 -0.503 20.434 1.00 57.41 229 GLY A N 1
ATOM 1801 C CA . GLY A 1 229 ? -27.964 -1.649 19.605 1.00 57.41 229 GLY A CA 1
ATOM 1802 C C . GLY A 1 229 ? -27.088 -1.294 18.412 1.00 57.41 229 GLY A C 1
ATOM 1803 O O . GLY A 1 229 ? -26.125 -2.000 18.115 1.00 57.41 229 GLY A O 1
ATOM 1804 N N . LEU A 1 230 ? -27.342 -0.140 17.790 1.00 61.19 230 LEU A N 1
ATOM 1805 C CA . LEU A 1 230 ? -26.476 0.397 16.741 1.00 61.19 230 LEU A CA 1
ATOM 1806 C C . LEU A 1 230 ? -25.066 0.694 17.279 1.00 61.19 230 LEU A C 1
ATOM 1808 O O . LEU A 1 230 ? -24.076 0.361 16.630 1.00 61.19 230 LEU A O 1
ATOM 1812 N N . VAL A 1 231 ? -24.973 1.266 18.486 1.00 63.91 231 VAL A N 1
ATOM 1813 C CA . VAL A 1 231 ? -23.694 1.524 19.171 1.00 63.91 231 VAL A CA 1
ATOM 1814 C C . VAL A 1 231 ? -22.946 0.216 19.451 1.00 63.91 231 VAL A C 1
ATOM 1816 O O . VAL A 1 231 ? -21.749 0.122 19.201 1.00 63.91 231 VAL A O 1
ATOM 1819 N N . THR A 1 232 ? -23.654 -0.813 19.907 1.00 67.31 232 THR A N 1
ATOM 1820 C CA . THR A 1 232 ? -23.121 -2.152 20.218 1.00 67.31 232 THR A CA 1
ATOM 1821 C C . THR A 1 232 ? -22.541 -2.852 18.977 1.00 67.31 232 THR A C 1
ATOM 1823 O O . THR A 1 232 ? -21.407 -3.340 19.004 1.00 67.31 232 THR A O 1
ATOM 1826 N N . ASP A 1 233 ? -23.278 -2.865 17.863 1.00 74.31 233 ASP A N 1
ATOM 1827 C CA . ASP A 1 233 ? -22.814 -3.446 16.595 1.00 74.31 233 ASP A CA 1
ATOM 1828 C C . ASP A 1 233 ? -21.644 -2.644 15.995 1.00 74.31 233 ASP A C 1
ATOM 1830 O O . ASP A 1 233 ? -20.680 -3.230 15.490 1.00 74.31 233 ASP A O 1
ATOM 1834 N N . TYR A 1 234 ? -21.684 -1.311 16.093 1.00 78.75 234 TYR A N 1
ATOM 1835 C CA . TYR A 1 234 ? -20.593 -0.447 15.640 1.00 78.75 234 TYR A CA 1
ATOM 1836 C C . TYR A 1 234 ? -19.304 -0.680 16.440 1.00 78.75 234 TYR A C 1
ATOM 1838 O O . TYR A 1 234 ? -18.208 -0.721 15.882 1.00 78.75 234 TYR A O 1
ATOM 1846 N N . LEU A 1 235 ? -19.413 -0.913 17.745 1.00 74.75 235 LEU A N 1
ATOM 1847 C CA . LEU A 1 235 ? -18.276 -1.247 18.595 1.00 74.75 235 LEU A CA 1
ATOM 1848 C C . LEU A 1 235 ? -17.626 -2.588 18.212 1.00 74.75 235 LEU A C 1
ATOM 1850 O O . LEU A 1 235 ? -16.396 -2.677 18.158 1.00 74.75 235 LEU A O 1
ATOM 1854 N N . LEU A 1 236 ? -18.425 -3.615 17.896 1.00 78.06 236 LEU A N 1
ATOM 1855 C CA . LEU A 1 236 ? -17.922 -4.889 17.364 1.00 78.06 236 LEU A CA 1
ATOM 1856 C C . LEU A 1 236 ? -17.216 -4.689 16.013 1.00 78.06 236 LEU A C 1
ATOM 1858 O O . LEU A 1 236 ? -16.138 -5.246 15.800 1.00 78.06 236 LEU A O 1
ATOM 1862 N N . ALA A 1 237 ? -17.785 -3.870 15.126 1.00 84.62 237 ALA A N 1
ATOM 1863 C CA . ALA A 1 237 ? -17.167 -3.490 13.857 1.00 84.62 237 ALA A CA 1
ATOM 1864 C C . ALA A 1 237 ? -15.798 -2.813 14.052 1.00 84.62 237 ALA A C 1
ATOM 1866 O O . ALA A 1 237 ? -14.810 -3.212 13.427 1.00 84.62 237 ALA A O 1
ATOM 1867 N N . VAL A 1 238 ? -15.717 -1.836 14.959 1.00 83.69 238 VAL A N 1
ATOM 1868 C CA . VAL A 1 238 ? -14.474 -1.132 15.304 1.00 83.69 238 VAL A CA 1
ATOM 1869 C C . VAL A 1 238 ? -13.436 -2.098 15.873 1.00 83.69 238 VAL A C 1
ATOM 1871 O O . VAL A 1 238 ? -12.310 -2.133 15.378 1.00 83.69 238 VAL A O 1
ATOM 1874 N N . TYR A 1 239 ? -13.802 -2.927 16.853 1.00 80.81 239 TYR A N 1
ATOM 1875 C CA . TYR A 1 239 ? -12.888 -3.915 17.434 1.00 80.81 239 TYR A CA 1
ATOM 1876 C C . TYR A 1 239 ? -12.369 -4.900 16.380 1.00 80.81 239 TYR A C 1
ATOM 1878 O O . TYR A 1 239 ? -11.167 -5.143 16.296 1.00 80.81 239 TYR A O 1
ATOM 1886 N N . SER A 1 240 ? -13.259 -5.428 15.535 1.00 84.75 240 SER A N 1
ATOM 1887 C CA . SER A 1 240 ? -12.888 -6.358 14.466 1.00 84.75 240 SER A CA 1
ATOM 1888 C C . SER A 1 240 ? -11.908 -5.730 13.477 1.00 84.75 240 SER A C 1
ATOM 1890 O O . SER A 1 240 ? -10.928 -6.364 13.096 1.00 84.75 240 SER A O 1
ATOM 1892 N N . THR A 1 241 ? -12.143 -4.471 13.102 1.00 87.00 241 THR A N 1
ATOM 1893 C CA . THR A 1 241 ? -11.255 -3.707 12.215 1.00 87.00 241 THR A CA 1
ATOM 1894 C C . THR A 1 241 ? -9.876 -3.520 12.847 1.00 87.00 241 THR A C 1
ATOM 1896 O O . THR A 1 241 ? -8.856 -3.766 12.203 1.00 87.00 241 THR A O 1
ATOM 1899 N N . VAL A 1 242 ? -9.842 -3.137 14.129 1.00 85.19 242 VAL A N 1
ATOM 1900 C CA . VAL A 1 242 ? -8.597 -2.890 14.867 1.00 85.19 242 VAL A CA 1
ATOM 1901 C C . VAL A 1 242 ? -7.821 -4.175 15.164 1.00 85.19 242 VAL A C 1
ATOM 1903 O O . VAL A 1 242 ? -6.604 -4.154 15.315 1.00 85.19 242 VAL A O 1
ATOM 1906 N N . LYS A 1 243 ? -8.493 -5.318 15.248 1.00 83.00 243 LYS A N 1
ATOM 1907 C CA . LYS A 1 243 ? -7.815 -6.608 15.365 1.00 83.00 243 LYS A CA 1
ATOM 1908 C C . LYS A 1 243 ? -7.221 -7.036 14.024 1.00 83.00 243 LYS A C 1
ATOM 1910 O O . LYS A 1 243 ? -6.029 -7.316 13.943 1.00 83.00 243 LYS A O 1
ATOM 1915 N N . GLU A 1 244 ? -8.029 -7.011 12.964 1.00 88.00 244 GLU A N 1
ATOM 1916 C CA . GLU A 1 244 ? -7.609 -7.450 11.630 1.00 88.00 244 GLU A CA 1
ATOM 1917 C C . GLU A 1 244 ? -6.391 -6.672 11.130 1.00 88.00 244 GLU A C 1
ATOM 1919 O O . GLU A 1 244 ? -5.412 -7.278 10.700 1.00 88.00 244 GLU A O 1
ATOM 1924 N N . TRP A 1 245 ? -6.393 -5.338 11.231 1.00 89.62 245 TRP A N 1
ATOM 1925 C CA . TRP A 1 245 ? -5.247 -4.560 10.758 1.00 89.62 245 TRP A CA 1
ATOM 1926 C C . TRP A 1 245 ? -3.967 -4.815 11.584 1.00 89.62 245 TRP A C 1
ATOM 1928 O O . TRP A 1 245 ? -2.872 -4.592 11.086 1.00 89.62 245 TRP A O 1
ATOM 1938 N N . ALA A 1 246 ? -4.060 -5.321 12.818 1.00 87.94 246 ALA A N 1
ATOM 1939 C CA . ALA A 1 246 ? -2.931 -5.485 13.726 1.00 87.94 246 ALA A CA 1
ATOM 1940 C C . ALA A 1 246 ? -2.244 -6.810 13.410 1.00 87.94 246 ALA A C 1
ATOM 1942 O O . ALA A 1 246 ? -1.022 -6.852 13.269 1.00 87.94 246 ALA A O 1
ATOM 1943 N N . ASP A 1 247 ? -3.049 -7.849 13.174 1.00 87.94 247 ASP A N 1
ATOM 1944 C CA . ASP A 1 247 ? -2.601 -9.141 12.660 1.00 87.94 247 ASP A CA 1
ATOM 1945 C C . ASP A 1 247 ? -1.943 -8.973 11.279 1.00 87.94 247 ASP A C 1
ATOM 1947 O O . ASP A 1 247 ? -0.820 -9.428 11.042 1.00 87.94 247 ASP A O 1
ATOM 1951 N N . LEU A 1 248 ? -2.605 -8.234 10.383 1.00 93.25 248 LEU A N 1
ATOM 1952 C CA . LEU A 1 248 ? -2.092 -7.915 9.052 1.00 93.25 248 LEU A CA 1
ATOM 1953 C C . LEU A 1 248 ? -0.785 -7.109 9.111 1.00 93.25 248 LEU A C 1
ATOM 1955 O O . LEU A 1 248 ? 0.172 -7.431 8.404 1.00 93.25 248 LEU A O 1
ATOM 1959 N N . ARG A 1 249 ? -0.700 -6.099 9.985 1.00 93.50 249 ARG A N 1
ATOM 1960 C CA . ARG A 1 249 ? 0.526 -5.320 10.198 1.00 93.50 249 ARG A CA 1
ATOM 1961 C C . ARG A 1 249 ? 1.672 -6.205 10.677 1.00 93.50 249 ARG A C 1
ATOM 1963 O O . ARG A 1 249 ? 2.760 -6.124 10.111 1.00 93.50 249 ARG A O 1
ATOM 1970 N N . ALA A 1 250 ? 1.437 -7.051 11.680 1.00 91.69 250 ALA A N 1
ATOM 1971 C CA . ALA A 1 250 ? 2.456 -7.948 12.221 1.00 91.69 250 ALA A CA 1
ATOM 1972 C C . ALA A 1 250 ? 3.027 -8.874 11.135 1.00 91.69 250 ALA A C 1
ATOM 1974 O O . ALA A 1 250 ? 4.245 -9.011 11.017 1.00 91.69 250 ALA A O 1
ATOM 1975 N N . TYR A 1 251 ? 2.157 -9.430 10.288 1.00 93.94 251 TYR A N 1
ATOM 1976 C CA . TYR A 1 251 ? 2.568 -10.256 9.154 1.00 93.94 251 TYR A CA 1
ATOM 1977 C C . TYR A 1 251 ? 3.362 -9.468 8.099 1.00 93.94 251 TYR A C 1
ATOM 1979 O O . TYR A 1 251 ? 4.403 -9.916 7.620 1.00 93.94 251 TYR A O 1
ATOM 1987 N N . THR A 1 252 ? 2.932 -8.252 7.749 1.00 95.38 252 THR A N 1
ATOM 1988 C CA . THR A 1 252 ? 3.714 -7.423 6.813 1.00 95.38 252 THR A CA 1
ATOM 1989 C C . THR A 1 252 ? 5.078 -7.025 7.385 1.00 95.38 252 THR A C 1
ATOM 1991 O O . THR A 1 252 ? 6.064 -7.034 6.651 1.00 95.38 252 THR A O 1
ATOM 1994 N N . GLN A 1 253 ? 5.181 -6.741 8.690 1.00 95.25 253 GLN A N 1
ATOM 1995 C CA . GLN A 1 253 ? 6.462 -6.463 9.349 1.00 95.25 253 GLN A CA 1
ATOM 1996 C C . GLN A 1 253 ? 7.424 -7.650 9.266 1.00 95.25 253 GLN A C 1
ATOM 1998 O O . GLN A 1 253 ? 8.606 -7.441 8.982 1.00 95.25 253 GLN A O 1
ATOM 2003 N N . SER A 1 254 ? 6.941 -8.883 9.467 1.00 94.81 254 SER A N 1
ATOM 2004 C CA . SER A 1 254 ? 7.795 -10.070 9.349 1.00 94.81 254 SER A CA 1
ATOM 2005 C C . SER A 1 254 ? 8.313 -10.254 7.923 1.00 94.81 254 SER A C 1
ATOM 2007 O O . SER A 1 254 ? 9.505 -10.485 7.739 1.00 94.81 254 SER A O 1
ATOM 2009 N N . LEU A 1 255 ? 7.474 -10.032 6.907 1.00 96.06 255 LEU A N 1
ATOM 2010 C CA . LEU A 1 255 ? 7.910 -10.071 5.506 1.00 96.06 255 LEU A CA 1
ATOM 2011 C C . LEU A 1 255 ? 8.978 -9.017 5.197 1.00 96.06 255 LEU A C 1
ATOM 2013 O O . LEU A 1 255 ? 9.978 -9.312 4.544 1.00 96.06 255 LEU A O 1
ATOM 2017 N N . TRP A 1 256 ? 8.816 -7.784 5.686 1.00 96.94 256 TRP A N 1
ATOM 2018 C CA . TRP A 1 256 ? 9.830 -6.740 5.493 1.00 96.94 256 TRP A CA 1
ATOM 2019 C C . TRP A 1 256 ? 11.138 -7.046 6.227 1.00 96.94 256 TRP A C 1
ATOM 2021 O O . TRP A 1 256 ? 12.213 -6.668 5.749 1.00 96.94 256 TRP A O 1
ATOM 2031 N N . ARG A 1 257 ? 11.072 -7.789 7.335 1.00 95.81 257 ARG A N 1
ATOM 2032 C CA . ARG A 1 257 ? 12.256 -8.316 8.014 1.00 95.81 257 ARG A CA 1
ATOM 2033 C C . ARG A 1 257 ? 12.968 -9.354 7.147 1.00 95.81 257 ARG A C 1
ATOM 2035 O O . ARG A 1 257 ? 14.176 -9.239 6.956 1.00 95.81 257 ARG A O 1
ATOM 2042 N N . GLU A 1 258 ? 12.244 -10.297 6.550 1.00 95.81 258 GLU A N 1
ATOM 2043 C CA . GLU A 1 258 ? 12.820 -11.276 5.615 1.00 95.81 258 GLU A CA 1
ATOM 2044 C C . GLU A 1 258 ? 13.482 -10.591 4.405 1.00 95.81 258 GLU A C 1
ATOM 2046 O O . GLU A 1 258 ? 14.579 -10.968 3.984 1.00 95.81 258 GLU A O 1
ATOM 2051 N N . VAL A 1 259 ? 12.886 -9.516 3.875 1.00 96.06 259 VAL A N 1
ATOM 2052 C CA . VAL A 1 259 ? 13.501 -8.726 2.789 1.00 96.06 259 VAL A CA 1
ATOM 2053 C C . VAL A 1 259 ? 14.828 -8.110 3.230 1.00 96.06 259 VAL A C 1
ATOM 2055 O O . VAL A 1 259 ? 15.824 -8.183 2.497 1.00 96.06 259 VAL A O 1
ATOM 2058 N N . ALA A 1 260 ? 14.847 -7.493 4.413 1.00 94.81 260 ALA A N 1
ATOM 2059 C CA . ALA A 1 260 ? 16.001 -6.762 4.923 1.00 94.81 260 ALA A CA 1
ATOM 2060 C C . ALA A 1 260 ? 17.156 -7.685 5.353 1.00 94.81 260 ALA A C 1
ATOM 2062 O O . ALA A 1 260 ? 18.317 -7.375 5.069 1.00 94.81 260 ALA A O 1
ATOM 2063 N N . TYR A 1 261 ? 16.848 -8.809 6.004 1.00 94.12 261 TYR A N 1
ATOM 2064 C CA . TYR A 1 261 ? 17.835 -9.661 6.676 1.00 94.12 261 TYR A CA 1
ATOM 2065 C C . TYR A 1 261 ? 18.090 -11.000 5.980 1.00 94.12 261 TYR A C 1
ATOM 2067 O O . TYR A 1 261 ? 19.214 -11.500 6.037 1.00 94.12 261 TYR A O 1
ATOM 2075 N N . GLU A 1 262 ? 17.094 -11.559 5.294 1.00 93.50 262 GLU A N 1
ATOM 2076 C CA . GLU A 1 262 ? 17.136 -12.932 4.765 1.00 93.50 262 GLU A CA 1
ATOM 2077 C C . GLU A 1 262 ? 17.209 -12.974 3.232 1.00 93.50 262 GLU A C 1
ATOM 2079 O O . GLU A 1 262 ? 17.512 -14.006 2.640 1.00 93.50 262 GLU A O 1
ATOM 2084 N N . GLY A 1 263 ? 17.032 -11.826 2.572 1.00 90.56 263 GLY A N 1
ATOM 2085 C CA . GLY A 1 263 ? 17.183 -11.705 1.125 1.00 90.56 263 GLY A CA 1
ATOM 2086 C C . GLY A 1 263 ? 15.918 -12.018 0.329 1.00 90.56 263 GLY A C 1
ATOM 2087 O O . GLY A 1 263 ? 16.017 -12.180 -0.887 1.00 90.56 263 GLY A O 1
ATOM 2088 N N . LEU A 1 264 ? 14.742 -12.059 0.971 1.00 95.19 264 LEU A N 1
ATOM 2089 C CA . LEU A 1 264 ? 13.460 -12.154 0.264 1.00 95.19 264 LEU A CA 1
ATOM 2090 C C . LEU A 1 264 ? 13.330 -11.005 -0.746 1.00 95.19 264 LEU A C 1
ATOM 2092 O O . LEU A 1 264 ? 13.693 -9.865 -0.446 1.00 95.19 264 LEU A O 1
ATOM 2096 N N . ASN A 1 265 ? 12.817 -11.294 -1.943 1.00 95.69 265 ASN A N 1
ATOM 2097 C CA . ASN A 1 265 ? 12.647 -10.289 -2.989 1.00 95.69 265 ASN A CA 1
ATOM 2098 C C . ASN A 1 265 ? 11.589 -9.245 -2.582 1.00 95.69 265 ASN A C 1
ATOM 2100 O O . ASN A 1 265 ? 10.470 -9.597 -2.202 1.00 95.69 265 ASN A O 1
ATOM 2104 N N . SER A 1 266 ? 11.925 -7.960 -2.694 1.00 96.62 266 SER A N 1
ATOM 2105 C CA . SER A 1 266 ? 11.061 -6.858 -2.271 1.00 96.62 266 SER A CA 1
ATOM 2106 C C . SER A 1 266 ? 9.764 -6.757 -3.074 1.00 96.62 266 SER A C 1
ATOM 2108 O O . SER A 1 266 ? 8.779 -6.264 -2.531 1.00 96.62 266 SER A O 1
ATOM 2110 N N . ALA A 1 267 ? 9.713 -7.260 -4.313 1.00 97.12 267 ALA A N 1
ATOM 2111 C CA . ALA A 1 267 ? 8.477 -7.321 -5.093 1.00 97.12 267 ALA A CA 1
ATOM 2112 C C . ALA A 1 267 ? 7.460 -8.295 -4.487 1.00 97.12 267 ALA A C 1
ATOM 2114 O O . ALA A 1 267 ? 6.267 -8.017 -4.512 1.00 97.12 267 ALA A O 1
ATOM 2115 N N . VAL A 1 268 ? 7.915 -9.401 -3.883 1.00 96.44 268 VAL A N 1
ATOM 2116 C CA . VAL A 1 268 ? 7.028 -10.360 -3.201 1.00 96.44 268 VAL A CA 1
ATOM 2117 C C . VAL A 1 268 ? 6.415 -9.710 -1.964 1.00 96.44 268 VAL A C 1
ATOM 2119 O O . VAL A 1 268 ? 5.195 -9.695 -1.810 1.00 96.44 268 VAL A O 1
ATOM 2122 N N . ALA A 1 269 ? 7.244 -9.101 -1.112 1.00 96.81 269 ALA A N 1
ATOM 2123 C CA . ALA A 1 269 ? 6.755 -8.372 0.058 1.00 96.81 269 ALA A CA 1
ATOM 2124 C C . ALA A 1 269 ? 5.878 -7.167 -0.334 1.00 96.81 269 ALA A C 1
ATOM 2126 O O . ALA A 1 269 ? 4.881 -6.888 0.333 1.00 96.81 269 ALA A O 1
ATOM 2127 N N . GLY A 1 270 ? 6.209 -6.483 -1.435 1.00 96.56 270 GLY A N 1
ATOM 2128 C CA . GLY A 1 270 ? 5.406 -5.415 -2.028 1.00 96.56 270 GLY A CA 1
ATOM 2129 C C . GLY A 1 270 ? 4.021 -5.899 -2.459 1.00 96.56 270 GLY A C 1
ATOM 2130 O O . GLY A 1 270 ? 3.022 -5.346 -2.003 1.00 96.56 270 GLY A O 1
ATOM 2131 N N . ALA A 1 271 ? 3.948 -6.978 -3.244 1.00 95.75 271 ALA A N 1
ATOM 2132 C CA . ALA A 1 271 ? 2.694 -7.593 -3.687 1.00 95.75 271 ALA A CA 1
ATOM 2133 C C . ALA A 1 271 ? 1.800 -7.984 -2.500 1.00 95.75 271 ALA A C 1
ATOM 2135 O O . ALA A 1 271 ? 0.611 -7.664 -2.462 1.00 95.75 271 ALA A O 1
ATOM 2136 N N . VAL A 1 272 ? 2.383 -8.635 -1.489 1.00 95.94 272 VAL A N 1
ATOM 2137 C CA . VAL A 1 272 ? 1.652 -9.049 -0.284 1.00 95.94 272 VAL A CA 1
ATOM 2138 C C . VAL A 1 272 ? 1.220 -7.845 0.559 1.00 95.94 272 VAL A C 1
ATOM 2140 O O . VAL A 1 272 ? 0.122 -7.853 1.118 1.00 95.94 272 VAL A O 1
ATOM 2143 N N . SER A 1 273 ? 2.022 -6.779 0.615 1.00 96.12 273 SER A N 1
ATOM 2144 C CA . SER A 1 273 ? 1.627 -5.526 1.272 1.00 96.12 273 SER A CA 1
ATOM 2145 C C . SER A 1 273 ? 0.444 -4.871 0.546 1.00 96.12 273 SER A C 1
ATOM 2147 O O . SER A 1 273 ? -0.528 -4.496 1.197 1.00 96.12 273 SER A O 1
ATOM 2149 N N . ASN A 1 274 ? 0.463 -4.805 -0.792 1.00 93.81 274 ASN A N 1
ATOM 2150 C CA . ASN A 1 274 ? -0.655 -4.301 -1.603 1.00 93.81 274 ASN A CA 1
ATOM 2151 C C . ASN A 1 274 ? -1.935 -5.127 -1.400 1.00 93.81 274 ASN A C 1
ATOM 2153 O O . ASN A 1 274 ? -3.023 -4.561 -1.257 1.00 93.81 274 ASN A O 1
ATOM 2157 N N . LEU A 1 275 ? -1.814 -6.457 -1.334 1.00 93.25 275 LEU A N 1
ATOM 2158 C CA . LEU A 1 275 ? -2.932 -7.349 -1.024 1.00 93.25 275 LEU A CA 1
ATOM 2159 C C . LEU A 1 275 ? -3.507 -7.054 0.366 1.00 93.25 275 LEU A C 1
ATOM 2161 O O . LEU A 1 275 ? -4.712 -6.868 0.503 1.00 93.25 275 LEU A O 1
ATOM 2165 N N . THR A 1 276 ? -2.645 -6.954 1.374 1.00 93.50 276 THR A N 1
ATOM 2166 C CA . THR A 1 276 ? -3.004 -6.639 2.763 1.00 93.50 276 THR A CA 1
ATOM 2167 C C . THR A 1 276 ? -3.709 -5.277 2.873 1.00 93.50 276 THR A C 1
ATOM 2169 O O . THR A 1 276 ? -4.775 -5.174 3.479 1.00 93.50 276 THR A O 1
ATOM 2172 N N . ILE A 1 277 ? -3.185 -4.233 2.223 1.00 93.75 277 ILE A N 1
ATOM 2173 C CA . ILE A 1 277 ? -3.820 -2.903 2.163 1.00 93.75 277 ILE A CA 1
ATOM 2174 C C . ILE A 1 277 ? -5.191 -2.989 1.478 1.00 93.75 277 ILE A C 1
ATOM 2176 O O . ILE A 1 277 ? -6.167 -2.405 1.953 1.00 93.75 277 ILE A O 1
ATOM 2180 N N . SER A 1 278 ? -5.286 -3.755 0.388 1.00 92.06 278 SER A N 1
ATOM 2181 C CA . SER A 1 278 ? -6.546 -3.983 -0.325 1.00 92.06 278 SER A CA 1
ATOM 2182 C C . SER A 1 278 ? -7.568 -4.726 0.533 1.00 92.06 278 SER A C 1
ATOM 2184 O O . SER A 1 278 ? -8.752 -4.399 0.470 1.00 92.06 278 SER A O 1
ATOM 2186 N N . MET A 1 279 ? -7.137 -5.692 1.350 1.00 89.31 279 MET A N 1
ATOM 2187 C CA . MET A 1 279 ? -7.999 -6.376 2.318 1.00 89.31 279 MET A CA 1
ATOM 2188 C C . MET A 1 279 ? -8.571 -5.376 3.321 1.00 89.31 279 MET A C 1
ATOM 2190 O O . MET A 1 279 ? -9.788 -5.270 3.417 1.00 89.31 279 MET A O 1
ATOM 2194 N N . VAL A 1 280 ? -7.731 -4.546 3.951 1.00 91.38 280 VAL A N 1
ATOM 2195 C CA . VAL A 1 280 ? -8.190 -3.497 4.882 1.00 91.38 280 VAL A CA 1
ATOM 2196 C C . VAL A 1 280 ? -9.161 -2.526 4.201 1.00 91.38 280 VAL A C 1
ATOM 2198 O O . VAL A 1 280 ? -10.213 -2.211 4.754 1.00 91.38 280 VAL A O 1
ATOM 2201 N N . LYS A 1 281 ? -8.861 -2.067 2.978 1.00 91.56 281 LYS A N 1
ATOM 2202 C CA . LYS A 1 281 ? -9.742 -1.169 2.207 1.00 91.56 281 LYS A CA 1
ATOM 2203 C C . LYS A 1 281 ? -11.108 -1.814 1.932 1.00 91.56 281 LYS A C 1
ATOM 2205 O O . LYS A 1 281 ? -12.132 -1.169 2.152 1.00 91.56 281 LYS A O 1
ATOM 2210 N N . ARG A 1 282 ? -11.135 -3.083 1.502 1.00 89.38 282 ARG A N 1
ATOM 2211 C CA . ARG A 1 282 ? -12.374 -3.841 1.239 1.00 89.38 282 ARG A CA 1
ATOM 2212 C C . ARG A 1 282 ? -13.167 -4.106 2.513 1.00 89.38 282 ARG A C 1
ATOM 2214 O O . ARG A 1 282 ? -14.372 -3.877 2.508 1.00 89.38 282 ARG A O 1
ATOM 2221 N N . THR A 1 283 ? -12.510 -4.543 3.586 1.00 86.88 283 THR A N 1
ATOM 2222 C CA . THR A 1 283 ? -13.154 -4.759 4.885 1.00 86.88 283 THR A CA 1
ATOM 2223 C C . THR A 1 283 ? -13.790 -3.460 5.368 1.00 86.88 283 THR A C 1
ATOM 2225 O O . THR A 1 283 ? -14.980 -3.452 5.657 1.00 86.88 283 THR A O 1
ATOM 2228 N N . ASN A 1 284 ? -13.055 -2.345 5.381 1.00 87.56 284 ASN A N 1
ATOM 2229 C CA . ASN A 1 284 ? -13.604 -1.056 5.808 1.00 87.56 284 ASN A CA 1
ATOM 2230 C C . ASN A 1 284 ? -14.829 -0.656 4.975 1.00 87.56 284 ASN A C 1
ATOM 2232 O O . ASN A 1 284 ? -15.854 -0.282 5.537 1.00 87.56 284 ASN A O 1
ATOM 2236 N N . ALA A 1 285 ? -14.759 -0.786 3.647 1.00 87.50 285 ALA A N 1
ATOM 2237 C CA . ALA A 1 285 ? -15.896 -0.487 2.778 1.00 87.50 285 ALA A CA 1
ATOM 2238 C C . ALA A 1 285 ? -17.115 -1.383 3.076 1.00 87.50 285 ALA A C 1
ATOM 2240 O O . ALA A 1 285 ? -18.246 -0.902 3.077 1.00 87.50 285 ALA A O 1
ATOM 2241 N N . ALA A 1 286 ? -16.891 -2.670 3.358 1.00 86.44 286 ALA A N 1
ATOM 2242 C CA . ALA A 1 286 ? -17.949 -3.627 3.675 1.00 86.44 286 ALA A CA 1
ATOM 2243 C C . ALA A 1 286 ? -18.548 -3.433 5.078 1.00 86.44 286 ALA A C 1
ATOM 2245 O O . ALA A 1 286 ? -19.727 -3.705 5.272 1.00 86.44 286 ALA A O 1
ATOM 2246 N N . ILE A 1 287 ? -17.756 -2.979 6.051 1.00 84.88 287 ILE A N 1
ATOM 2247 C CA . ILE A 1 287 ? -18.206 -2.730 7.424 1.00 84.88 287 ILE A CA 1
ATOM 2248 C C . ILE A 1 287 ? -18.964 -1.407 7.508 1.00 84.88 287 ILE A C 1
ATOM 2250 O O . ILE A 1 287 ? -20.090 -1.364 7.999 1.00 84.88 287 ILE A O 1
ATOM 2254 N N . PHE A 1 288 ? -18.364 -0.315 7.033 1.00 84.81 288 PHE A N 1
ATOM 2255 C CA . PHE A 1 288 ? -18.882 1.025 7.312 1.00 84.81 288 PHE A CA 1
ATOM 2256 C C . PHE A 1 288 ? -20.024 1.463 6.389 1.00 84.81 288 PHE A C 1
ATOM 2258 O O . PHE A 1 288 ? -20.638 2.498 6.635 1.00 84.81 288 PHE A O 1
ATOM 2265 N N . VAL A 1 289 ? -20.405 0.640 5.405 1.00 84.94 289 VAL A N 1
ATOM 2266 C CA . VAL A 1 289 ? -21.694 0.794 4.708 1.00 84.94 289 VAL A CA 1
ATOM 2267 C C . VAL A 1 289 ? -22.881 0.709 5.679 1.00 84.94 289 VAL A C 1
ATOM 2269 O O . VAL A 1 289 ? -23.901 1.360 5.457 1.00 84.94 289 VAL A O 1
ATOM 2272 N N . ASP A 1 290 ? -22.734 -0.042 6.778 1.00 79.19 290 ASP A N 1
ATOM 2273 C CA . ASP A 1 290 ? -23.742 -0.142 7.837 1.00 79.19 290 ASP A CA 1
ATOM 2274 C C . ASP A 1 290 ? -23.756 1.096 8.758 1.00 79.19 290 ASP A C 1
ATOM 2276 O O . ASP A 1 290 ? -24.732 1.300 9.479 1.00 79.19 290 ASP A O 1
ATOM 2280 N N . PHE A 1 291 ? -22.713 1.941 8.719 1.00 84.56 291 PHE A N 1
ATOM 2281 C CA . PHE A 1 291 ? -22.516 3.072 9.638 1.00 84.56 291 PHE A CA 1
ATOM 2282 C C . PHE A 1 291 ? -22.097 4.369 8.907 1.00 84.56 291 PHE A C 1
ATOM 2284 O O . PHE A 1 291 ? -20.967 4.843 9.072 1.00 84.56 291 PHE A O 1
ATOM 2291 N N . PRO A 1 292 ? -22.983 4.982 8.096 1.00 82.12 292 PRO A N 1
ATOM 2292 C CA . PRO A 1 292 ? -22.651 6.196 7.350 1.00 82.12 292 PRO A CA 1
ATOM 2293 C C . PRO A 1 292 ? -22.163 7.337 8.258 1.00 82.12 292 PRO A C 1
ATOM 2295 O O . PRO A 1 292 ? -22.818 7.678 9.240 1.00 82.12 292 PRO A O 1
ATOM 2298 N N . GLY A 1 293 ? -21.024 7.948 7.918 1.00 81.00 293 GLY A N 1
ATOM 2299 C CA . GLY A 1 293 ? -20.405 9.031 8.698 1.00 81.00 293 GLY A CA 1
ATOM 2300 C C . GLY A 1 293 ? -19.521 8.568 9.865 1.00 81.00 293 GLY A C 1
ATOM 2301 O O . GLY A 1 293 ? -18.917 9.404 10.541 1.00 81.00 293 GLY A O 1
ATOM 2302 N N . HIS A 1 294 ? -19.406 7.255 10.082 1.00 84.50 294 HIS A N 1
ATOM 2303 C CA . HIS A 1 294 ? -18.564 6.643 11.112 1.00 84.50 294 HIS A CA 1
ATOM 2304 C C . HIS A 1 294 ? -17.392 5.831 10.529 1.00 84.50 294 HIS A C 1
ATOM 2306 O O . HIS A 1 294 ? -16.868 4.919 11.158 1.00 84.50 294 HIS A O 1
ATOM 2312 N N . ASP A 1 295 ? -16.967 6.174 9.317 1.00 87.88 295 ASP A N 1
ATOM 2313 C CA . ASP A 1 295 ? -15.973 5.462 8.509 1.00 87.88 295 ASP A CA 1
ATOM 2314 C C . ASP A 1 295 ? -14.565 6.078 8.558 1.00 87.88 295 ASP A C 1
ATOM 2316 O O . ASP A 1 295 ? -13.603 5.503 8.043 1.00 87.88 295 ASP A O 1
ATOM 2320 N N . THR A 1 296 ? -14.418 7.246 9.186 1.00 91.88 296 THR A N 1
ATOM 2321 C CA . THR A 1 296 ? -13.123 7.926 9.317 1.00 91.88 296 THR A CA 1
ATOM 2322 C C . THR A 1 296 ? -12.262 7.283 10.401 1.00 91.88 296 THR A C 1
ATOM 2324 O O . THR A 1 296 ? -12.762 6.763 11.404 1.00 91.88 296 THR A O 1
ATOM 2327 N N . TYR A 1 297 ? -10.940 7.372 10.244 1.00 93.75 297 TYR A N 1
ATOM 2328 C CA . TYR A 1 297 ? -10.009 6.875 11.256 1.00 93.75 297 TYR A CA 1
ATOM 2329 C C . TYR A 1 297 ? -10.227 7.563 12.615 1.00 93.75 297 TYR A C 1
ATOM 2331 O O . TYR A 1 297 ? -10.213 6.903 13.652 1.00 93.75 297 TYR A O 1
ATOM 2339 N N . GLU A 1 298 ? -10.474 8.878 12.620 1.00 91.00 298 GLU A N 1
ATOM 2340 C CA . GLU A 1 298 ? -10.715 9.639 13.849 1.00 91.00 298 GLU A CA 1
ATOM 2341 C C . GLU A 1 298 ? -11.967 9.150 14.584 1.00 91.00 298 GLU A C 1
ATOM 2343 O O . GLU A 1 298 ? -11.915 8.943 15.797 1.00 91.00 298 GLU A O 1
ATOM 2348 N N . THR A 1 299 ? -13.067 8.891 13.870 1.00 87.12 299 THR A N 1
ATOM 2349 C CA . THR A 1 299 ? -14.296 8.382 14.492 1.00 87.12 299 THR A CA 1
ATOM 2350 C C . THR A 1 299 ? -14.069 7.009 15.126 1.00 87.12 299 THR A C 1
ATOM 2352 O O . THR A 1 299 ? -14.478 6.781 16.266 1.00 87.12 299 THR A O 1
ATOM 2355 N N . ILE A 1 300 ? -13.360 6.108 14.444 1.00 87.25 300 ILE A N 1
ATOM 2356 C CA . ILE A 1 300 ? -13.027 4.768 14.954 1.00 87.25 300 ILE A CA 1
ATOM 2357 C C . ILE A 1 300 ? -12.132 4.873 16.195 1.00 87.25 300 ILE A C 1
ATOM 2359 O O . ILE A 1 300 ? -12.405 4.230 17.212 1.00 87.25 300 ILE A O 1
ATOM 2363 N N . MET A 1 301 ? -11.107 5.731 16.164 1.00 87.38 301 MET A N 1
ATOM 2364 C CA . MET A 1 301 ? -10.221 5.944 17.313 1.00 87.38 301 MET A CA 1
ATOM 2365 C C . MET A 1 301 ? -10.947 6.561 18.500 1.00 87.38 301 MET A C 1
ATOM 2367 O O . MET A 1 301 ? -10.786 6.091 19.627 1.00 87.38 301 MET A O 1
ATOM 2371 N N . ASN A 1 302 ? -11.789 7.566 18.269 1.00 81.75 302 ASN A N 1
ATOM 2372 C CA . ASN A 1 302 ? -12.618 8.154 19.315 1.00 81.75 302 ASN A CA 1
ATOM 2373 C C . ASN A 1 302 ? -13.568 7.122 19.921 1.00 81.75 302 ASN A C 1
ATOM 2375 O O . ASN A 1 302 ? -13.829 7.179 21.114 1.00 81.75 302 ASN A O 1
ATOM 2379 N N . THR A 1 303 ? -14.025 6.148 19.138 1.00 77.38 303 THR A N 1
ATOM 2380 C CA . THR A 1 303 ? -14.905 5.078 19.617 1.00 77.38 303 THR A CA 1
ATOM 2381 C C . THR A 1 303 ? -14.153 4.100 20.517 1.00 77.38 303 THR A C 1
ATOM 2383 O O . THR A 1 303 ? -14.556 3.872 21.657 1.00 77.38 303 THR A O 1
ATOM 2386 N N . ILE A 1 304 ? -13.017 3.569 20.055 1.00 73.06 304 ILE A N 1
ATOM 2387 C CA . ILE A 1 304 ? -12.260 2.558 20.811 1.00 73.06 304 ILE A CA 1
ATOM 2388 C C . ILE A 1 304 ? -11.530 3.145 22.030 1.00 73.06 304 ILE A C 1
ATOM 2390 O O . ILE A 1 304 ? -11.362 2.465 23.040 1.00 73.06 304 ILE A O 1
ATOM 2394 N N . THR A 1 305 ? -11.136 4.421 21.970 1.00 71.25 305 THR A N 1
ATOM 2395 C CA . THR A 1 305 ? -10.485 5.139 23.085 1.00 71.25 305 THR A CA 1
ATOM 2396 C C . THR A 1 305 ? -11.456 5.985 23.913 1.00 71.25 305 THR A C 1
ATOM 2398 O O . THR A 1 305 ? -11.043 6.611 24.889 1.00 71.25 305 THR A O 1
ATOM 2401 N N . ARG A 1 306 ? -12.741 6.031 23.534 1.00 67.69 306 ARG A N 1
ATOM 2402 C CA . ARG A 1 306 ? -13.784 6.909 24.106 1.00 67.69 306 ARG A CA 1
ATOM 2403 C C . ARG A 1 306 ? -13.366 8.376 24.202 1.00 67.69 306 ARG A C 1
ATOM 2405 O O . ARG A 1 306 ? -13.595 9.043 25.208 1.00 67.69 306 ARG A O 1
ATOM 2412 N N . GLY A 1 307 ? -12.675 8.849 23.170 1.00 64.06 307 GLY A N 1
ATOM 2413 C CA . GLY A 1 307 ? -12.162 10.213 23.075 1.00 64.06 307 GLY A CA 1
ATOM 2414 C C . GLY A 1 307 ? -11.029 10.546 24.052 1.00 64.06 307 GLY A C 1
ATOM 2415 O O . GLY A 1 307 ? -10.612 11.701 24.106 1.00 64.06 307 GLY A O 1
ATOM 2416 N N . ASN A 1 308 ? -10.509 9.579 24.822 1.00 65.88 308 ASN A N 1
ATOM 2417 C CA . ASN A 1 308 ? -9.406 9.809 25.754 1.00 65.88 308 ASN A CA 1
ATOM 2418 C C . ASN A 1 308 ? -8.348 8.694 25.682 1.00 65.88 308 ASN A C 1
ATOM 2420 O O . ASN A 1 308 ? -8.406 7.692 26.397 1.00 65.88 308 ASN A O 1
ATOM 2424 N N . MET A 1 309 ? -7.338 8.915 24.836 1.00 67.81 309 MET A N 1
ATOM 2425 C CA . MET A 1 309 ? -6.204 8.001 24.648 1.00 67.81 309 MET A CA 1
ATOM 2426 C C . MET A 1 309 ? -5.413 7.730 25.927 1.00 67.81 309 MET A C 1
ATOM 2428 O O . MET A 1 309 ? -5.043 6.584 26.167 1.00 67.81 309 MET A O 1
ATOM 2432 N N . ASP A 1 310 ? -5.156 8.746 26.752 1.00 67.75 310 ASP A N 1
ATOM 2433 C CA . ASP A 1 310 ? -4.320 8.576 27.946 1.00 67.75 310 ASP A CA 1
ATOM 2434 C C . ASP A 1 310 ? -5.022 7.698 28.990 1.00 67.75 310 ASP A C 1
ATOM 2436 O O . ASP A 1 310 ? -4.382 6.891 29.658 1.00 67.75 310 ASP A O 1
ATOM 2440 N N . ARG A 1 311 ? -6.359 7.777 29.068 1.00 65.81 311 ARG A N 1
ATOM 2441 C CA . ARG A 1 311 ? -7.175 6.850 29.867 1.00 65.81 311 ARG A CA 1
ATOM 2442 C C . ARG A 1 311 ? -7.299 5.463 29.248 1.00 65.81 311 ARG A C 1
ATOM 2444 O O . ARG A 1 311 ? -7.631 4.530 29.976 1.00 65.81 311 ARG A O 1
ATOM 2451 N N . ALA A 1 312 ? -7.143 5.327 27.935 1.00 60.34 312 ALA A N 1
ATOM 2452 C CA . ALA A 1 312 ? -7.192 4.033 27.268 1.00 60.34 312 ALA A CA 1
ATOM 2453 C C . ALA A 1 312 ? -5.878 3.262 27.467 1.00 60.34 312 ALA A C 1
ATOM 2455 O O . ALA A 1 312 ? -5.923 2.048 27.661 1.00 60.34 312 ALA A O 1
ATOM 2456 N N . GLN A 1 313 ? -4.728 3.953 27.457 1.00 64.94 313 GLN A N 1
ATOM 2457 C CA . GLN A 1 313 ? -3.395 3.346 27.556 1.00 64.94 313 GLN A CA 1
ATOM 2458 C C . GLN A 1 313 ? -3.290 2.405 28.766 1.00 64.94 313 GLN A C 1
ATOM 2460 O O . GLN A 1 313 ? -3.632 2.765 29.889 1.00 64.94 313 GLN A O 1
ATOM 2465 N N . GLY A 1 314 ? -2.810 1.180 28.533 1.00 59.75 314 GLY A N 1
ATOM 2466 C CA . GLY A 1 314 ? -2.625 0.172 29.583 1.00 59.75 314 GLY A CA 1
ATOM 2467 C C . GLY A 1 314 ? -3.876 -0.613 29.992 1.00 59.75 314 GLY A C 1
ATOM 2468 O O . GLY A 1 314 ? -3.755 -1.544 30.790 1.00 59.75 314 GLY A O 1
ATOM 2469 N N . LYS A 1 315 ? -5.054 -0.290 29.436 1.00 62.66 315 LYS A N 1
ATOM 2470 C CA . LYS A 1 315 ? -6.290 -1.063 29.654 1.00 62.66 315 LYS A CA 1
ATOM 2471 C C . LYS A 1 315 ? -6.412 -2.284 28.755 1.00 62.66 315 LYS A C 1
ATOM 2473 O O . LYS A 1 315 ? -6.982 -3.281 29.171 1.00 62.66 315 LYS A O 1
ATOM 2478 N N . PHE A 1 316 ? -5.866 -2.219 27.544 1.00 62.47 316 PHE A N 1
ATOM 2479 C CA . PHE A 1 316 ? -5.763 -3.395 26.687 1.00 62.47 316 PHE A CA 1
ATOM 2480 C C . PHE A 1 316 ? -4.562 -4.217 27.132 1.00 62.47 316 PHE A C 1
ATOM 2482 O O . PHE A 1 316 ? -3.454 -3.684 27.254 1.00 62.47 316 PHE A O 1
ATOM 2489 N N . ARG A 1 317 ? -4.776 -5.509 27.370 1.00 59.41 317 ARG A N 1
ATOM 2490 C CA . ARG A 1 317 ? -3.726 -6.440 27.772 1.00 59.41 317 ARG A CA 1
ATOM 2491 C C . ARG A 1 317 ? -3.709 -7.641 26.845 1.00 59.41 317 ARG A C 1
ATOM 2493 O O . ARG A 1 317 ? -4.750 -8.125 26.416 1.00 59.41 317 ARG A O 1
ATOM 2500 N N . LEU A 1 318 ? -2.508 -8.097 26.523 1.00 57.94 318 LEU A N 1
ATOM 2501 C CA . LEU A 1 318 ? -2.278 -9.340 25.801 1.00 57.94 318 LEU A CA 1
ATOM 2502 C C . LEU A 1 318 ? -1.665 -10.344 26.765 1.00 57.94 318 LEU A C 1
ATOM 2504 O O . LEU A 1 318 ? -0.683 -10.027 27.437 1.00 57.94 318 LEU A O 1
ATOM 2508 N N . ALA A 1 319 ? -2.240 -11.541 26.810 1.00 55.53 319 ALA A N 1
ATOM 2509 C CA . ALA A 1 319 ? -1.729 -12.665 27.577 1.00 55.53 319 ALA A CA 1
ATOM 2510 C C . ALA A 1 319 ? -1.185 -13.738 26.625 1.00 55.53 319 ALA A C 1
ATOM 2512 O O . ALA A 1 319 ? -1.870 -14.175 25.701 1.00 55.53 319 ALA A O 1
ATOM 2513 N N . LEU A 1 320 ? 0.062 -14.146 26.846 1.00 51.91 320 LEU A N 1
ATOM 2514 C CA . LEU A 1 320 ? 0.640 -15.351 26.268 1.00 51.91 320 LEU A CA 1
ATOM 2515 C C . LEU A 1 320 ? 0.286 -16.519 27.184 1.00 51.91 320 LEU A C 1
ATOM 2517 O O . LEU A 1 320 ? 0.640 -16.485 28.360 1.00 51.91 320 LEU A O 1
ATOM 2521 N N . PHE A 1 321 ? -0.376 -17.540 26.653 1.00 54.53 321 PHE A N 1
ATOM 2522 C CA . PHE A 1 321 ? -0.728 -18.739 27.408 1.00 54.53 321 PHE A CA 1
ATOM 2523 C C . PHE A 1 321 ? 0.224 -19.881 27.055 1.00 54.53 321 PHE A C 1
ATOM 2525 O O . PHE A 1 321 ? 0.452 -20.151 25.875 1.00 54.53 321 PHE A O 1
ATOM 2532 N N . ALA A 1 322 ? 0.767 -20.544 28.073 1.00 44.62 322 ALA A N 1
ATOM 2533 C CA . ALA A 1 322 ? 1.383 -21.854 27.921 1.00 44.62 322 ALA A CA 1
ATOM 2534 C C . ALA A 1 322 ? 0.295 -22.929 28.060 1.00 44.62 322 ALA A C 1
ATOM 2536 O O . ALA A 1 322 ? -0.734 -22.697 28.700 1.00 44.62 322 ALA A O 1
ATOM 2537 N N . LEU A 1 323 ? 0.506 -24.068 27.407 1.00 40.47 323 LEU A N 1
ATOM 2538 C CA . LEU A 1 323 ? -0.291 -25.276 27.593 1.00 40.47 323 LEU A CA 1
ATOM 2539 C C . LEU A 1 323 ? 0.550 -26.236 28.424 1.00 40.47 323 LEU A C 1
ATOM 2541 O O . LEU A 1 323 ? 1.631 -26.635 27.980 1.00 40.47 323 LEU A O 1
ATOM 2545 N N . ASP A 1 324 ? 0.058 -26.584 29.606 1.00 51.59 324 ASP A N 1
ATOM 2546 C CA . ASP A 1 324 ? 0.651 -27.649 30.400 1.00 51.59 324 ASP A CA 1
ATOM 2547 C C . ASP A 1 324 ? 0.452 -29.011 29.701 1.00 51.59 324 ASP A C 1
ATOM 2549 O O . ASP A 1 324 ? -0.459 -29.164 28.876 1.00 51.59 324 ASP A O 1
ATOM 2553 N N . PRO A 1 325 ? 1.270 -30.032 30.023 1.00 48.72 325 PRO A N 1
ATOM 2554 C CA . PRO A 1 325 ? 1.129 -31.386 29.478 1.00 48.72 325 PRO A CA 1
ATOM 2555 C C . PRO A 1 325 ? -0.265 -31.999 29.687 1.00 48.72 325 PRO A C 1
ATOM 2557 O O . PRO A 1 325 ? -0.685 -32.841 28.895 1.00 48.72 325 PRO A O 1
ATOM 2560 N N . ASP A 1 326 ? -0.982 -31.543 30.716 1.00 63.66 326 ASP A N 1
ATOM 2561 C CA . ASP A 1 326 ? -2.332 -31.985 31.074 1.00 63.66 326 ASP A CA 1
ATOM 2562 C C . ASP A 1 326 ? -3.444 -31.193 30.349 1.00 63.66 326 ASP A C 1
ATOM 2564 O O . ASP A 1 326 ? -4.630 -31.451 30.547 1.00 63.66 326 ASP A O 1
ATOM 2568 N N . GLY A 1 327 ? -3.080 -30.236 29.485 1.00 47.59 327 GLY A N 1
ATOM 2569 C CA . GLY A 1 327 ? -4.012 -29.434 28.687 1.00 47.59 327 GLY A CA 1
ATOM 2570 C C . GLY A 1 327 ? -4.563 -28.185 29.383 1.00 47.59 327 GLY A C 1
ATOM 2571 O O . GLY A 1 327 ? -5.365 -27.471 28.779 1.00 47.59 327 GLY A O 1
ATOM 2572 N N . GLU A 1 328 ? -4.138 -27.878 30.614 1.00 41.59 328 GLU A N 1
ATOM 2573 C CA . GLU A 1 328 ? -4.506 -26.624 31.279 1.00 41.59 328 GLU A CA 1
ATOM 2574 C C . GLU A 1 328 ? -3.743 -25.428 30.684 1.00 41.59 328 GLU A C 1
ATOM 2576 O O . GLU A 1 328 ? -2.529 -25.458 30.476 1.00 41.59 328 GLU A O 1
ATOM 2581 N N . GLN A 1 329 ? -4.484 -24.356 30.380 1.00 46.94 329 GLN A N 1
ATOM 2582 C CA . GLN A 1 329 ? -3.931 -23.093 29.899 1.00 46.94 329 GLN A CA 1
ATOM 2583 C C . GLN A 1 329 ? -3.635 -22.164 31.073 1.00 46.94 329 GLN A C 1
ATOM 2585 O O . GLN A 1 329 ? -4.514 -21.835 31.866 1.00 46.94 329 GLN A O 1
ATOM 2590 N N . HIS A 1 330 ? -2.413 -21.655 31.125 1.00 50.44 330 HIS A N 1
ATOM 2591 C CA . HIS A 1 330 ? -1.953 -20.756 32.173 1.00 50.44 330 HIS A CA 1
ATOM 2592 C C . HIS A 1 330 ? -1.203 -19.578 31.542 1.00 50.44 330 HIS A C 1
ATOM 2594 O O . HIS A 1 330 ? -0.409 -19.737 30.611 1.00 50.44 330 HIS A O 1
ATOM 2600 N N . SER A 1 331 ? -1.530 -18.359 31.990 1.00 51.84 331 SER A N 1
ATOM 2601 C CA . SER A 1 331 ? -0.953 -17.122 31.452 1.00 51.84 331 SER A CA 1
ATOM 2602 C C . SER A 1 331 ? 0.520 -17.036 31.849 1.00 51.84 331 SER A C 1
ATOM 2604 O O . SER A 1 331 ? 0.856 -16.835 33.014 1.00 51.84 331 SER A O 1
ATOM 2606 N N . GLN A 1 332 ? 1.404 -17.210 30.873 1.00 57.19 332 GLN A N 1
ATOM 2607 C CA . GLN A 1 332 ? 2.851 -17.153 31.036 1.00 57.19 332 GLN A CA 1
ATOM 2608 C C . GLN A 1 332 ? 3.355 -15.704 31.082 1.00 57.19 332 GLN A C 1
ATOM 2610 O O . GLN A 1 332 ? 4.340 -15.406 31.758 1.00 57.19 332 GLN A O 1
ATOM 2615 N N . LYS A 1 333 ? 2.701 -14.791 30.352 1.00 61.62 333 LYS A N 1
ATOM 2616 C CA . LYS A 1 333 ? 3.066 -13.370 30.317 1.00 61.62 333 LYS A CA 1
ATOM 2617 C C . LYS A 1 333 ? 1.875 -12.511 29.921 1.00 61.62 333 LYS A C 1
ATOM 2619 O O . LYS A 1 333 ? 1.375 -12.638 28.811 1.00 61.62 333 LYS A O 1
ATOM 2624 N N . GLU A 1 334 ? 1.492 -11.583 30.787 1.00 62.88 334 GLU A N 1
ATOM 2625 C CA . GLU A 1 334 ? 0.487 -10.560 30.500 1.00 62.88 334 GLU A CA 1
ATOM 2626 C C . GLU A 1 334 ? 1.187 -9.207 30.324 1.00 62.88 334 GLU A C 1
ATOM 2628 O O . GLU A 1 334 ? 2.045 -8.828 31.122 1.00 62.88 334 GLU A O 1
ATOM 2633 N N . THR A 1 335 ? 0.909 -8.487 29.239 1.00 67.50 335 THR A N 1
ATOM 2634 C CA . THR A 1 335 ? 1.554 -7.199 28.946 1.00 67.50 335 THR A CA 1
ATOM 2635 C C . THR A 1 335 ? 0.534 -6.182 28.457 1.00 67.50 335 THR A C 1
ATOM 2637 O O . THR A 1 335 ? -0.337 -6.485 27.644 1.00 67.50 335 THR A O 1
ATOM 2640 N N . ALA A 1 336 ? 0.648 -4.960 28.982 1.00 68.75 336 ALA A N 1
ATOM 2641 C CA . ALA A 1 336 ? -0.127 -3.816 28.531 1.00 68.75 336 ALA A CA 1
ATOM 2642 C C . ALA A 1 336 ? 0.221 -3.481 27.077 1.00 68.75 336 ALA A C 1
ATOM 2644 O O . ALA A 1 336 ? 1.389 -3.292 26.735 1.00 68.75 336 ALA A O 1
ATOM 2645 N N . VAL A 1 337 ? -0.802 -3.386 26.235 1.00 73.62 337 VAL A N 1
ATOM 2646 C CA . VAL A 1 337 ? -0.648 -3.045 24.823 1.00 73.62 337 VAL A CA 1
ATOM 2647 C C . VAL A 1 337 ? -0.323 -1.562 24.693 1.00 73.62 337 VAL A C 1
ATOM 2649 O O . VAL A 1 337 ? -1.026 -0.714 25.250 1.00 73.62 337 VAL A O 1
ATOM 2652 N N . ASP A 1 338 ? 0.716 -1.240 23.920 1.00 81.75 338 ASP A N 1
ATOM 2653 C CA . ASP A 1 338 ? 0.961 0.143 23.528 1.00 81.75 338 ASP A CA 1
ATOM 2654 C C . ASP A 1 338 ? -0.046 0.572 22.457 1.00 81.75 338 ASP A C 1
ATOM 2656 O O . ASP A 1 338 ? 0.107 0.269 21.273 1.00 81.75 338 ASP A O 1
ATOM 2660 N N . ILE A 1 339 ? -1.095 1.269 22.885 1.00 81.38 339 ILE A N 1
ATOM 2661 C CA . ILE A 1 339 ? -2.210 1.665 22.022 1.00 81.38 339 ILE A CA 1
ATOM 2662 C C . ILE A 1 339 ? -1.743 2.629 20.944 1.00 81.38 339 ILE A C 1
ATOM 2664 O O . ILE A 1 339 ? -2.187 2.526 19.803 1.00 81.38 339 ILE A O 1
ATOM 2668 N N . LYS A 1 340 ? -0.835 3.555 21.275 1.00 87.75 340 LYS A N 1
ATOM 2669 C CA . LYS A 1 340 ? -0.367 4.560 20.312 1.00 87.75 340 LYS A CA 1
ATOM 2670 C C . LYS A 1 340 ? 0.342 3.906 19.133 1.00 87.75 340 LYS A C 1
ATOM 2672 O O . LYS A 1 340 ? 0.133 4.316 17.989 1.00 87.75 340 LYS A O 1
ATOM 2677 N N . GLU A 1 341 ? 1.119 2.865 19.412 1.00 89.75 341 GLU A N 1
ATOM 2678 C CA . GLU A 1 341 ? 1.761 2.056 18.387 1.00 89.75 341 GLU A CA 1
ATOM 2679 C C . GLU A 1 341 ? 0.768 1.124 17.692 1.00 89.75 341 GLU A C 1
ATOM 2681 O O . GLU A 1 341 ? 0.656 1.177 16.470 1.00 89.75 341 GLU A O 1
ATOM 2686 N N . GLN A 1 342 ? 0.026 0.292 18.428 1.00 85.81 342 GLN A N 1
ATOM 2687 C CA . GLN A 1 342 ? -0.824 -0.745 17.831 1.00 85.81 342 GLN A CA 1
ATOM 2688 C C . GLN A 1 342 ? -2.010 -0.188 17.049 1.00 85.81 342 GLN A C 1
ATOM 2690 O O . GLN A 1 342 ? -2.386 -0.761 16.031 1.00 85.81 342 GLN A O 1
ATOM 2695 N N . PHE A 1 343 ? -2.586 0.931 17.486 1.00 88.75 343 PHE A N 1
ATOM 2696 C CA . PHE A 1 343 ? -3.735 1.530 16.810 1.00 88.75 343 PHE A CA 1
ATOM 2697 C C . PHE A 1 343 ? -3.323 2.547 15.748 1.00 88.75 343 PHE A C 1
ATOM 2699 O O . PHE A 1 343 ? -4.199 3.153 15.156 1.00 88.75 343 PHE A O 1
ATOM 2706 N N . LEU A 1 344 ? -2.022 2.687 15.451 1.00 94.50 344 LEU A N 1
ATOM 2707 C CA . LEU A 1 344 ? -1.482 3.533 14.375 1.00 94.50 344 LEU A CA 1
ATOM 2708 C C . LEU A 1 344 ? -1.638 5.046 14.604 1.00 94.50 344 LEU A C 1
ATOM 2710 O O . LEU A 1 344 ? -1.591 5.848 13.666 1.00 94.50 344 LEU A O 1
ATOM 2714 N N . ILE A 1 345 ? -1.778 5.463 15.865 1.00 93.19 345 ILE A N 1
ATOM 2715 C CA . ILE A 1 345 ? -2.024 6.862 16.240 1.00 93.19 345 ILE A CA 1
ATOM 2716 C C . ILE A 1 345 ? -0.879 7.766 15.786 1.00 93.19 345 ILE A C 1
ATOM 2718 O O . ILE A 1 345 ? -1.132 8.872 15.307 1.00 93.19 345 ILE A O 1
ATOM 2722 N N . HIS A 1 346 ? 0.365 7.299 15.888 1.00 95.56 346 HIS A N 1
ATOM 2723 C CA . HIS A 1 346 ? 1.520 8.062 15.420 1.00 95.56 346 HIS A CA 1
ATOM 2724 C C . HIS A 1 346 ? 1.462 8.332 13.911 1.00 95.56 346 HIS A C 1
ATOM 2726 O O . HIS A 1 346 ? 1.618 9.479 13.501 1.00 95.56 346 HIS A O 1
ATOM 2732 N N . ALA A 1 347 ? 1.151 7.322 13.091 1.00 97.06 347 ALA A N 1
ATOM 2733 C CA . ALA A 1 347 ? 1.023 7.500 11.645 1.00 97.06 347 ALA A CA 1
ATOM 2734 C C . ALA A 1 347 ? -0.112 8.470 11.279 1.00 97.06 347 ALA A C 1
ATOM 2736 O O . ALA A 1 347 ? 0.062 9.313 10.397 1.00 97.06 347 ALA A O 1
ATOM 2737 N N . TYR A 1 348 ? -1.250 8.406 11.981 1.00 97.50 348 TYR A N 1
ATOM 2738 C CA . TYR A 1 348 ? -2.346 9.361 11.796 1.00 97.50 348 TYR A CA 1
ATOM 2739 C C . TYR A 1 348 ? -1.930 10.797 12.132 1.00 97.50 348 TYR A C 1
ATOM 2741 O O . TYR A 1 348 ? -2.172 11.712 11.345 1.00 97.50 348 TYR A O 1
ATOM 2749 N N . GLN A 1 349 ? -1.291 11.000 13.288 1.00 97.06 349 GLN A N 1
ATOM 2750 C CA . GLN A 1 349 ? -0.829 12.318 13.724 1.00 97.06 349 GLN A CA 1
ATOM 2751 C C . GLN A 1 349 ? 0.212 12.893 12.762 1.00 97.06 349 GLN A C 1
ATOM 2753 O O . GLN A 1 349 ? 0.110 14.056 12.383 1.00 97.06 349 GLN A O 1
ATOM 2758 N N . ASP A 1 350 ? 1.175 12.081 12.327 1.00 98.00 350 ASP A N 1
ATOM 2759 C CA . ASP A 1 350 ? 2.209 12.494 11.380 1.00 98.00 350 ASP A CA 1
ATOM 2760 C C . ASP A 1 350 ? 1.605 12.895 10.027 1.00 98.00 350 ASP A C 1
ATOM 2762 O O . ASP A 1 350 ? 1.962 13.944 9.487 1.00 98.00 350 ASP A O 1
ATOM 2766 N N . LEU A 1 351 ? 0.650 12.111 9.508 1.00 98.31 351 LEU A N 1
ATOM 2767 C CA . LEU A 1 351 ? -0.063 12.431 8.272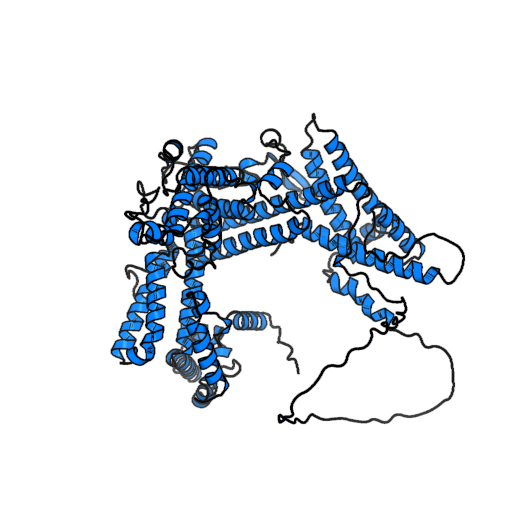 1.00 98.31 351 LEU A CA 1
ATOM 2768 C C . LEU A 1 351 ? -0.873 13.727 8.407 1.00 98.31 351 LEU A C 1
ATOM 2770 O O . LEU A 1 351 ? -0.776 14.608 7.552 1.00 98.31 351 LEU A O 1
ATOM 2774 N N . ARG A 1 352 ? -1.651 13.867 9.484 1.00 97.44 352 ARG A N 1
ATOM 2775 C CA . ARG A 1 352 ? -2.464 15.062 9.745 1.00 97.44 352 ARG A CA 1
ATOM 2776 C C . ARG A 1 352 ? -1.591 16.312 9.855 1.00 97.44 352 ARG A C 1
ATOM 2778 O O . ARG A 1 352 ? -1.879 17.317 9.208 1.00 97.44 352 ARG A O 1
ATOM 2785 N N . ASP A 1 353 ? -0.523 16.245 10.644 1.00 97.44 353 ASP A N 1
ATOM 2786 C CA . ASP A 1 353 ? 0.382 17.371 10.863 1.00 97.44 353 ASP A CA 1
ATOM 2787 C C . ASP A 1 353 ? 1.117 17.766 9.580 1.00 97.44 353 ASP A C 1
ATOM 2789 O O . ASP A 1 353 ? 1.278 18.957 9.310 1.00 97.44 353 ASP A O 1
ATOM 2793 N N . PHE A 1 354 ? 1.523 16.786 8.767 1.00 98.12 354 PHE A N 1
ATOM 2794 C CA . PHE A 1 354 ? 2.066 17.037 7.436 1.00 98.12 354 PHE A CA 1
ATOM 2795 C C . PHE A 1 354 ? 1.064 17.785 6.550 1.00 98.12 354 PHE A C 1
ATOM 2797 O O . PHE A 1 354 ? 1.408 18.830 6.002 1.00 98.12 354 PHE A O 1
ATOM 2804 N N . VAL A 1 355 ? -0.169 17.282 6.417 1.00 97.75 355 VAL A N 1
ATOM 2805 C CA . VAL A 1 355 ? -1.170 17.878 5.518 1.00 97.75 355 VAL A CA 1
ATOM 2806 C C . VAL A 1 355 ? -1.496 19.310 5.942 1.00 97.75 355 VAL A C 1
ATOM 2808 O O . VAL A 1 355 ? -1.516 20.201 5.094 1.00 97.75 355 VAL A O 1
ATOM 2811 N N . LEU A 1 356 ? -1.701 19.559 7.239 1.00 96.69 356 LEU A N 1
ATOM 2812 C CA . LEU A 1 356 ? -1.987 20.903 7.753 1.00 96.69 356 LEU A CA 1
ATOM 2813 C C . LEU A 1 356 ? -0.820 21.873 7.515 1.00 96.69 356 LEU A C 1
ATOM 2815 O O . LEU A 1 356 ? -1.040 23.015 7.106 1.00 96.69 356 LEU A O 1
ATOM 2819 N N . ASP A 1 357 ? 0.419 21.425 7.731 1.00 97.50 357 ASP A N 1
ATOM 2820 C CA . ASP A 1 357 ? 1.611 22.240 7.478 1.00 97.50 357 ASP A CA 1
ATOM 2821 C C . ASP A 1 357 ? 1.794 22.539 5.984 1.00 97.50 357 ASP A C 1
ATOM 2823 O O . ASP A 1 357 ? 2.072 23.679 5.606 1.00 97.50 357 ASP A O 1
ATOM 2827 N N . PHE A 1 358 ? 1.565 21.541 5.124 1.00 96.75 358 PHE A N 1
ATOM 2828 C CA . PHE A 1 358 ? 1.649 21.694 3.675 1.00 96.75 358 PHE A CA 1
ATOM 2829 C C . PHE A 1 358 ? 0.591 22.680 3.165 1.00 96.75 358 PHE A C 1
ATOM 2831 O O . PHE A 1 358 ? 0.912 23.593 2.400 1.00 96.75 358 PHE A O 1
ATOM 2838 N N . GLN A 1 359 ? -0.660 22.554 3.622 1.00 95.44 359 GLN A N 1
ATOM 2839 C CA . GLN A 1 359 ? -1.766 23.434 3.232 1.00 95.44 359 GLN A CA 1
ATOM 2840 C C . GLN A 1 359 ? -1.517 24.903 3.590 1.00 95.44 359 GLN A C 1
ATOM 2842 O O . GLN A 1 359 ? -2.010 25.785 2.886 1.00 95.44 359 GLN A O 1
ATOM 2847 N N . ALA A 1 360 ? -0.746 25.186 4.645 1.00 93.56 360 ALA A N 1
ATOM 2848 C CA . ALA A 1 360 ? -0.490 26.551 5.103 1.00 93.56 360 ALA A CA 1
ATOM 2849 C C . ALA A 1 360 ? 0.190 27.426 4.038 1.00 93.56 360 ALA A C 1
ATOM 2851 O O . ALA A 1 360 ? -0.039 28.635 3.999 1.00 93.56 360 ALA A O 1
ATOM 2852 N N . ASN A 1 361 ? 1.020 26.836 3.171 1.00 87.50 361 ASN A N 1
ATOM 2853 C CA . ASN A 1 361 ? 1.736 27.584 2.136 1.00 87.50 361 ASN A CA 1
ATOM 2854 C C . ASN A 1 361 ? 1.637 26.971 0.725 1.00 87.50 361 ASN A C 1
ATOM 2856 O O . ASN A 1 361 ? 1.754 27.711 -0.249 1.00 87.50 361 ASN A O 1
ATOM 2860 N N . ARG A 1 362 ? 1.400 25.656 0.596 1.00 89.81 362 ARG A N 1
ATOM 2861 C CA . ARG A 1 362 ? 1.329 24.891 -0.668 1.00 89.81 362 ARG A CA 1
ATOM 2862 C C . ARG A 1 362 ? 2.499 25.145 -1.626 1.00 89.81 362 ARG A C 1
ATOM 2864 O O . ARG A 1 362 ? 2.360 25.055 -2.841 1.00 89.81 362 ARG A O 1
ATOM 2871 N N . THR A 1 363 ? 3.668 25.460 -1.073 1.00 88.06 363 THR A N 1
ATOM 2872 C CA . THR A 1 363 ? 4.910 25.711 -1.826 1.00 88.06 363 THR A CA 1
ATOM 2873 C C . THR A 1 363 ? 5.756 24.453 -2.015 1.00 88.06 363 THR A C 1
ATOM 2875 O O . THR A 1 363 ? 6.832 24.516 -2.607 1.00 88.06 363 THR A O 1
ATOM 2878 N N . GLY A 1 364 ? 5.330 23.329 -1.433 1.00 90.50 364 GLY A N 1
ATOM 2879 C CA . GLY A 1 364 ? 6.135 22.114 -1.337 1.00 90.50 364 GLY A CA 1
ATOM 2880 C C . GLY A 1 364 ? 7.219 22.155 -0.255 1.00 90.50 364 GLY A C 1
ATOM 2881 O O . GLY A 1 364 ? 7.944 21.175 -0.074 1.00 90.50 364 GLY A O 1
ATOM 2882 N N . LYS A 1 365 ? 7.361 23.274 0.471 1.00 93.56 365 LYS A N 1
ATOM 2883 C CA . LYS A 1 365 ? 8.336 23.442 1.557 1.00 93.56 365 LYS A CA 1
ATOM 2884 C C . LYS A 1 365 ? 7.642 23.441 2.927 1.00 93.56 365 LYS A C 1
ATOM 2886 O O . LYS A 1 365 ? 6.601 24.089 3.067 1.00 93.56 365 LYS A O 1
ATOM 2891 N N . PRO A 1 366 ? 8.251 22.813 3.951 1.00 95.69 366 PRO A N 1
ATOM 2892 C CA . PRO A 1 366 ? 7.763 22.910 5.320 1.00 95.69 366 PRO A CA 1
ATOM 2893 C C . PRO A 1 366 ? 7.724 24.354 5.812 1.00 95.69 366 PRO A C 1
ATOM 2895 O O . PRO A 1 366 ? 8.571 25.174 5.433 1.00 95.69 366 PRO A O 1
ATOM 2898 N N . THR A 1 367 ? 6.784 24.671 6.703 1.00 96.75 367 THR A N 1
ATOM 2899 C CA . THR A 1 367 ? 6.846 25.951 7.424 1.00 96.75 367 THR A CA 1
ATOM 2900 C C . THR A 1 367 ? 8.110 26.011 8.284 1.00 96.75 367 THR A C 1
ATOM 2902 O O . THR A 1 367 ? 8.716 24.989 8.607 1.00 96.75 367 THR A O 1
ATOM 2905 N N . LYS A 1 368 ? 8.520 27.210 8.723 1.00 96.62 368 LYS A N 1
ATOM 2906 C CA . LYS A 1 368 ? 9.691 27.356 9.612 1.00 96.62 368 LYS A CA 1
ATOM 2907 C C . LYS A 1 368 ? 9.566 26.501 10.881 1.00 96.62 368 LYS A C 1
ATOM 2909 O O . LYS A 1 368 ? 10.554 25.923 11.324 1.00 96.62 368 LYS A O 1
ATOM 2914 N N . ALA A 1 369 ? 8.356 26.403 11.436 1.00 96.31 369 ALA A N 1
ATOM 2915 C CA . ALA A 1 369 ? 8.081 25.613 12.630 1.00 96.31 369 ALA A CA 1
ATOM 2916 C C . ALA A 1 369 ? 8.236 24.109 12.365 1.00 96.31 369 ALA A C 1
ATOM 2918 O O . ALA A 1 369 ? 8.903 23.420 13.135 1.00 96.31 369 ALA A O 1
ATOM 2919 N N . MET A 1 370 ? 7.677 23.599 11.264 1.00 97.12 370 MET A N 1
ATOM 2920 C CA . MET A 1 370 ? 7.833 22.191 10.898 1.00 97.12 370 MET A CA 1
ATOM 2921 C C . MET A 1 370 ? 9.274 21.855 10.512 1.00 97.12 370 MET A C 1
ATOM 2923 O O . MET A 1 370 ? 9.815 20.850 10.968 1.00 97.12 370 MET A O 1
ATOM 2927 N N . GLN A 1 371 ? 9.939 22.730 9.755 1.00 96.06 371 GLN A N 1
ATOM 2928 C CA . GLN A 1 371 ? 11.343 22.568 9.382 1.00 96.06 371 GLN A CA 1
ATOM 2929 C C . GLN A 1 371 ? 12.243 22.440 10.619 1.00 96.06 371 GLN A C 1
ATOM 2931 O O . GLN A 1 371 ? 13.158 21.621 10.619 1.00 96.06 371 GLN A O 1
ATOM 2936 N N . ALA A 1 372 ? 11.978 23.205 11.683 1.00 95.31 372 ALA A N 1
ATOM 2937 C CA . ALA A 1 372 ? 12.723 23.105 12.936 1.00 95.31 372 ALA A CA 1
ATOM 2938 C C . ALA A 1 372 ? 12.536 21.749 13.642 1.00 95.31 372 ALA A C 1
ATOM 2940 O O . ALA A 1 372 ? 13.472 21.274 14.282 1.00 95.31 372 ALA A O 1
ATOM 2941 N N . LYS A 1 373 ? 11.363 21.115 13.502 1.00 94.62 373 LYS A N 1
ATOM 2942 C CA . LYS A 1 373 ? 11.074 19.792 14.081 1.00 94.62 373 LYS A CA 1
ATOM 2943 C C . LYS A 1 373 ? 11.782 18.664 13.331 1.00 94.62 373 LYS A C 1
ATOM 2945 O O . LYS A 1 373 ? 12.294 17.753 13.968 1.00 94.62 373 LYS A O 1
ATOM 2950 N N . ILE A 1 374 ? 11.837 18.737 11.999 1.00 95.06 374 ILE A N 1
ATOM 2951 C CA . ILE A 1 374 ? 12.321 17.627 11.157 1.00 95.06 374 ILE A CA 1
ATOM 2952 C C . ILE A 1 374 ? 13.779 17.768 10.692 1.00 95.06 374 ILE A C 1
ATOM 2954 O O . ILE A 1 374 ? 14.313 16.851 10.072 1.00 95.06 374 ILE A O 1
ATOM 2958 N N . SER A 1 375 ? 14.448 18.894 10.958 1.00 90.00 375 SER A N 1
ATOM 2959 C CA . SER A 1 375 ? 15.794 19.185 10.430 1.00 90.00 375 SER A CA 1
ATOM 2960 C C . SER A 1 375 ? 16.896 18.252 10.935 1.00 90.00 375 SER A C 1
ATOM 2962 O O . SER A 1 375 ? 17.867 18.042 10.220 1.00 90.00 375 SER A O 1
ATOM 2964 N N . LYS A 1 376 ? 16.757 17.685 12.138 1.00 87.44 376 LYS A N 1
ATOM 2965 C CA . LYS A 1 376 ? 17.803 16.889 12.810 1.00 87.44 376 LYS A CA 1
ATOM 2966 C C . LYS A 1 376 ? 17.742 15.387 12.516 1.00 87.44 376 LYS A C 1
ATOM 2968 O O . LYS A 1 376 ? 18.273 14.589 13.280 1.00 87.44 376 LYS A O 1
ATOM 2973 N N . TRP A 1 377 ? 17.045 14.983 11.460 1.00 95.88 377 TRP A N 1
ATOM 2974 C CA . TRP A 1 377 ? 16.919 13.568 11.135 1.00 95.88 377 TRP A CA 1
ATOM 2975 C C . TRP A 1 377 ? 18.224 12.999 10.570 1.00 95.88 377 TRP A C 1
ATOM 2977 O O . TRP A 1 377 ? 18.762 13.543 9.607 1.00 95.88 377 TRP A O 1
ATOM 2987 N N . ASP A 1 378 ? 18.687 11.888 11.141 1.00 94.50 378 ASP A N 1
ATOM 2988 C CA . ASP A 1 378 ? 19.887 11.163 10.718 1.00 94.50 378 ASP A CA 1
ATOM 2989 C C . ASP A 1 378 ? 19.537 9.688 10.443 1.00 94.50 378 ASP A C 1
ATOM 2991 O O . ASP A 1 378 ? 19.102 8.993 11.365 1.00 94.50 378 ASP A O 1
ATOM 2995 N N . PRO A 1 379 ? 19.725 9.167 9.215 1.00 92.62 379 PRO A N 1
ATOM 2996 C CA . PRO A 1 379 ? 19.446 7.766 8.891 1.00 92.62 379 PRO A CA 1
ATOM 2997 C C . PRO A 1 379 ? 20.331 6.758 9.648 1.00 92.62 379 PRO A C 1
ATOM 2999 O O . PRO A 1 379 ? 19.998 5.571 9.676 1.00 92.62 379 PRO A O 1
ATOM 3002 N N . ASN A 1 380 ? 21.450 7.200 10.229 1.00 92.06 380 ASN A N 1
ATOM 3003 C CA . ASN A 1 380 ? 22.398 6.368 10.975 1.00 92.06 380 ASN A CA 1
ATOM 3004 C C . ASN A 1 380 ? 22.258 6.516 12.499 1.00 92.06 380 ASN A C 1
ATOM 3006 O O . ASN A 1 380 ? 23.103 6.019 13.247 1.00 92.06 380 ASN A O 1
ATOM 3010 N N . PHE A 1 381 ? 21.194 7.178 12.964 1.00 94.06 381 PHE A N 1
ATOM 3011 C CA . PHE A 1 381 ? 20.887 7.302 14.383 1.00 94.06 381 PHE A CA 1
ATOM 3012 C C . PHE A 1 381 ? 20.805 5.921 15.057 1.00 94.06 381 PHE A C 1
ATOM 3014 O O . PHE A 1 381 ? 20.168 4.997 14.548 1.00 94.06 381 PHE A O 1
ATOM 3021 N N . ASN A 1 382 ? 21.461 5.768 16.211 1.00 93.69 382 ASN A N 1
ATOM 3022 C CA . ASN A 1 382 ? 21.541 4.483 16.902 1.00 93.69 382 ASN A CA 1
ATOM 3023 C C . ASN A 1 382 ? 20.241 4.186 17.667 1.00 93.69 382 ASN A C 1
ATOM 3025 O O . ASN A 1 382 ? 20.070 4.603 18.814 1.00 93.69 382 ASN A O 1
ATOM 3029 N N . LEU A 1 383 ? 19.351 3.418 17.035 1.00 94.94 383 LEU A N 1
ATOM 3030 C CA . LEU A 1 383 ? 18.060 3.040 17.607 1.00 94.94 383 LEU A CA 1
ATOM 3031 C C . LEU A 1 383 ? 18.180 2.088 18.803 1.00 94.94 383 LEU A C 1
ATOM 3033 O O . LEU A 1 383 ? 17.314 2.125 19.672 1.00 94.94 383 LEU A O 1
ATOM 3037 N N . GLU A 1 384 ? 19.231 1.274 18.911 1.00 93.00 384 GLU A N 1
ATOM 3038 C CA . GLU A 1 384 ? 19.414 0.376 20.064 1.00 93.00 384 GLU A CA 1
ATOM 3039 C C . GLU A 1 384 ? 19.634 1.167 21.360 1.00 93.00 384 GLU A C 1
ATOM 3041 O O . GLU A 1 384 ? 19.099 0.809 22.406 1.00 93.00 384 GLU A O 1
ATOM 3046 N N . ARG A 1 385 ? 20.372 2.281 21.280 1.00 93.75 385 ARG A N 1
ATOM 3047 C CA . ARG A 1 385 ? 20.688 3.142 22.435 1.00 93.75 385 ARG A CA 1
ATOM 3048 C C . ARG A 1 385 ? 19.659 4.236 22.705 1.00 93.75 385 ARG A C 1
ATOM 3050 O O . ARG A 1 385 ? 19.705 4.845 23.769 1.00 93.75 385 ARG A O 1
ATOM 3057 N N . ALA A 1 386 ? 18.773 4.498 21.751 1.00 94.75 386 ALA A N 1
ATOM 3058 C CA . ALA A 1 386 ? 17.741 5.515 21.874 1.00 94.75 386 ALA A CA 1
ATOM 3059 C C . ALA A 1 386 ? 16.681 5.138 22.924 1.00 94.75 386 ALA A C 1
ATOM 3061 O O . ALA A 1 386 ? 16.396 3.970 23.176 1.00 94.75 386 ALA A O 1
ATOM 3062 N N . THR A 1 387 ? 16.037 6.133 23.512 1.00 95.19 387 THR A N 1
ATOM 3063 C CA . THR A 1 387 ? 14.790 5.956 24.265 1.00 95.19 387 THR A CA 1
ATOM 3064 C C . THR A 1 387 ? 13.613 5.691 23.315 1.00 95.19 387 THR A C 1
ATOM 3066 O O . THR A 1 387 ? 13.690 5.970 22.116 1.00 95.19 387 THR A O 1
ATOM 3069 N N . ASN A 1 388 ? 12.489 5.173 23.827 1.00 92.50 388 ASN A N 1
ATOM 3070 C CA . ASN A 1 388 ? 11.282 4.978 23.006 1.00 92.50 388 ASN A CA 1
ATOM 3071 C C . ASN A 1 388 ? 10.802 6.298 22.382 1.00 92.50 388 ASN A C 1
ATOM 3073 O O . ASN A 1 388 ? 10.470 6.331 21.200 1.00 92.50 388 ASN A O 1
ATOM 3077 N N . GLU A 1 389 ? 10.836 7.397 23.140 1.00 94.00 389 GLU A N 1
ATOM 3078 C CA . GLU A 1 389 ? 10.453 8.726 22.650 1.00 94.00 389 GLU A CA 1
ATOM 3079 C C . GLU A 1 389 ? 11.368 9.210 21.521 1.00 94.00 389 GLU A C 1
ATOM 3081 O O . GLU A 1 389 ? 10.888 9.696 20.496 1.00 94.00 389 GLU A O 1
ATOM 3086 N N . GLU A 1 390 ? 12.684 9.026 21.662 1.00 96.25 390 GLU A N 1
ATOM 3087 C CA . GLU A 1 390 ? 13.645 9.372 20.613 1.00 96.25 390 GLU A CA 1
ATOM 3088 C C . GLU A 1 390 ? 13.420 8.552 19.340 1.00 96.25 390 GLU A C 1
ATOM 3090 O O . GLU A 1 390 ? 13.466 9.117 18.246 1.00 96.25 390 GLU A O 1
ATOM 3095 N N . ARG A 1 391 ? 13.116 7.250 19.455 1.00 96.25 391 ARG A N 1
ATOM 3096 C CA . ARG A 1 391 ? 12.774 6.397 18.301 1.00 96.25 391 ARG A CA 1
ATOM 3097 C C . ARG A 1 391 ? 11.515 6.889 17.596 1.00 96.25 391 ARG A C 1
ATOM 3099 O O . ARG A 1 391 ? 11.522 7.069 16.378 1.00 96.25 391 ARG A O 1
ATOM 3106 N N . VAL A 1 392 ? 10.448 7.145 18.353 1.00 96.00 392 VAL A N 1
ATOM 3107 C CA . VAL A 1 392 ? 9.178 7.647 17.812 1.00 96.00 392 VAL A CA 1
ATOM 3108 C C . VAL A 1 392 ? 9.380 8.996 17.122 1.00 96.00 392 VAL A C 1
ATOM 3110 O O . VAL A 1 392 ? 8.908 9.179 16.000 1.00 96.00 392 VAL A O 1
ATOM 3113 N N . ASN A 1 393 ? 10.137 9.914 17.727 1.00 96.81 393 ASN A N 1
ATOM 3114 C CA . ASN A 1 393 ? 10.454 11.205 17.120 1.00 96.81 393 ASN A CA 1
ATOM 3115 C C . ASN A 1 393 ? 11.319 11.058 15.855 1.00 96.81 393 ASN A C 1
ATOM 3117 O O . ASN A 1 393 ? 11.068 11.719 14.848 1.00 96.81 393 ASN A O 1
ATOM 3121 N N . TRP A 1 394 ? 12.309 10.163 15.868 1.00 97.88 394 TRP A N 1
ATOM 3122 C CA . TRP A 1 394 ? 13.138 9.865 14.700 1.00 97.88 394 TRP A CA 1
ATOM 3123 C C . TRP A 1 394 ? 12.302 9.334 13.525 1.00 97.88 394 TRP A C 1
ATOM 3125 O O . TRP A 1 394 ? 12.441 9.818 12.398 1.00 97.88 394 TRP A O 1
ATOM 3135 N N . ARG A 1 395 ? 11.375 8.407 13.793 1.00 97.50 395 ARG A N 1
ATOM 3136 C CA . ARG A 1 395 ? 10.419 7.891 12.804 1.00 97.50 395 ARG A CA 1
ATOM 3137 C C . ARG A 1 395 ? 9.496 8.982 12.283 1.00 97.50 395 ARG A C 1
ATOM 3139 O O . ARG A 1 395 ? 9.339 9.103 11.076 1.00 97.50 395 ARG A O 1
ATOM 3146 N N . ARG A 1 396 ? 8.954 9.822 13.164 1.00 97.81 396 ARG A N 1
ATOM 3147 C CA . ARG A 1 396 ? 8.108 10.959 12.783 1.00 97.81 396 ARG A CA 1
ATOM 3148 C C . ARG A 1 396 ? 8.810 11.918 11.823 1.00 97.81 396 ARG A C 1
ATOM 3150 O O . ARG A 1 396 ? 8.235 12.328 10.814 1.00 97.81 396 ARG A O 1
ATOM 3157 N N . CYS A 1 397 ? 10.062 12.267 12.112 1.00 98.06 397 CYS A N 1
ATOM 3158 C CA . CYS A 1 397 ? 10.863 13.109 11.230 1.00 98.06 397 CYS A CA 1
ATOM 3159 C C . CYS A 1 397 ? 11.027 12.481 9.839 1.00 98.06 397 CYS A C 1
ATOM 3161 O O . CYS A 1 397 ? 10.869 13.185 8.841 1.00 98.06 397 CYS A O 1
ATOM 3163 N N . TYR A 1 398 ? 11.287 11.171 9.771 1.00 98.12 398 TYR A N 1
ATOM 3164 C CA . TYR A 1 398 ? 11.302 10.426 8.511 1.00 98.12 398 TYR A CA 1
ATOM 3165 C C . TYR A 1 398 ? 9.952 10.512 7.785 1.00 98.12 398 TYR A C 1
ATOM 3167 O O . TYR A 1 398 ? 9.926 10.940 6.632 1.00 98.12 398 TYR A O 1
ATOM 3175 N N . THR A 1 399 ? 8.845 10.175 8.456 1.00 98.56 399 THR A N 1
ATOM 3176 C CA . THR A 1 399 ? 7.499 10.124 7.861 1.00 98.56 399 THR A CA 1
ATOM 3177 C C . THR A 1 399 ? 7.128 11.456 7.214 1.00 98.56 399 THR A C 1
ATOM 3179 O O . THR A 1 399 ? 6.734 11.501 6.050 1.00 98.56 399 THR A O 1
ATOM 3182 N N . ILE A 1 400 ? 7.315 12.568 7.934 1.00 98.44 400 ILE A N 1
ATOM 3183 C CA . ILE A 1 400 ? 6.973 13.905 7.431 1.00 98.44 400 ILE A CA 1
ATOM 3184 C C . ILE A 1 400 ? 7.897 14.313 6.275 1.00 98.44 400 ILE A C 1
ATOM 3186 O O . ILE A 1 400 ? 7.411 14.830 5.268 1.00 98.44 400 ILE A O 1
ATOM 3190 N N . LYS A 1 401 ? 9.216 14.070 6.374 1.00 97.44 401 LYS A N 1
ATOM 3191 C CA . LYS A 1 401 ? 10.148 14.333 5.260 1.00 97.44 401 LYS A CA 1
ATOM 3192 C C . LYS A 1 401 ? 9.750 13.540 4.005 1.00 97.44 401 LYS A C 1
ATOM 3194 O O . LYS A 1 401 ? 9.741 14.103 2.912 1.00 97.44 401 LYS A O 1
ATOM 3199 N N . TRP A 1 402 ? 9.388 12.268 4.171 1.00 97.81 402 TRP A N 1
ATOM 3200 C CA . TRP A 1 402 ? 8.984 11.374 3.086 1.00 97.81 402 TRP A CA 1
ATOM 3201 C C . TRP A 1 402 ? 7.682 11.823 2.415 1.00 97.81 402 TRP A C 1
ATOM 3203 O O . TRP A 1 402 ? 7.611 11.872 1.190 1.00 97.81 402 TRP A O 1
ATOM 3213 N N . LEU A 1 403 ? 6.690 12.252 3.199 1.00 98.38 403 LEU A N 1
ATOM 3214 C CA . LEU A 1 403 ? 5.429 12.800 2.692 1.00 98.38 403 LEU A CA 1
ATOM 3215 C C . LEU A 1 403 ? 5.611 14.067 1.849 1.00 98.38 403 LEU A C 1
ATOM 3217 O O . LEU A 1 403 ? 4.977 14.209 0.802 1.00 98.38 403 LEU A O 1
ATOM 3221 N N . TYR A 1 404 ? 6.499 14.968 2.280 1.00 97.06 404 TYR A N 1
ATOM 3222 C CA . TYR A 1 404 ? 6.860 16.151 1.499 1.00 97.06 404 TYR A CA 1
ATOM 3223 C C . TYR A 1 404 ? 7.430 15.767 0.134 1.00 97.06 404 TYR A C 1
ATOM 3225 O O . TYR A 1 404 ? 6.981 16.292 -0.885 1.00 97.06 404 TYR A O 1
ATOM 3233 N N . ASP A 1 405 ? 8.385 14.839 0.103 1.00 95.38 405 ASP A N 1
ATOM 3234 C CA . ASP A 1 405 ? 8.978 14.377 -1.151 1.00 95.38 405 ASP A CA 1
ATOM 3235 C C . ASP A 1 405 ? 7.944 13.678 -2.046 1.00 95.38 405 ASP A C 1
ATOM 3237 O O . ASP A 1 405 ? 7.908 13.956 -3.244 1.00 95.38 405 ASP A O 1
ATOM 3241 N N . LEU A 1 406 ? 7.061 12.847 -1.475 1.00 96.38 406 LEU A N 1
ATOM 3242 C CA . LEU A 1 406 ? 6.000 12.155 -2.211 1.00 96.38 406 LEU A CA 1
ATOM 3243 C C . LEU A 1 406 ? 5.070 13.147 -2.919 1.00 96.38 406 LEU A C 1
ATOM 3245 O O . LEU A 1 406 ? 4.880 13.053 -4.131 1.00 96.38 406 LEU A O 1
ATOM 3249 N N . VAL A 1 407 ? 4.510 14.114 -2.183 1.00 96.19 407 VAL A N 1
ATOM 3250 C CA . VAL A 1 407 ? 3.562 15.093 -2.742 1.00 96.19 407 VAL A CA 1
ATOM 3251 C C . VAL A 1 407 ? 4.246 16.007 -3.759 1.00 96.19 407 VAL A C 1
ATOM 3253 O O . VAL A 1 407 ? 3.659 16.324 -4.795 1.00 96.19 407 VAL A O 1
ATOM 3256 N N . ASN A 1 408 ? 5.498 16.403 -3.522 1.00 94.50 408 ASN A N 1
ATOM 3257 C CA . ASN A 1 408 ? 6.262 17.228 -4.462 1.00 94.50 408 ASN A CA 1
ATOM 3258 C C . ASN A 1 408 ? 6.545 16.498 -5.782 1.00 94.50 408 ASN A C 1
ATOM 3260 O O . ASN A 1 408 ? 6.408 17.084 -6.857 1.00 94.50 408 ASN A O 1
ATOM 3264 N N . VAL A 1 409 ? 6.905 15.215 -5.709 1.00 92.44 409 VAL A N 1
ATOM 3265 C CA . VAL A 1 409 ? 7.095 14.356 -6.883 1.00 92.44 409 VAL A CA 1
ATOM 3266 C C . VAL A 1 409 ? 5.777 14.151 -7.626 1.00 92.44 409 VAL A C 1
ATOM 3268 O O . VAL A 1 409 ? 5.709 14.373 -8.835 1.00 92.44 409 VAL A O 1
ATOM 3271 N N . PHE A 1 410 ? 4.714 13.787 -6.913 1.00 92.94 410 PHE A N 1
ATOM 3272 C CA . PHE A 1 410 ? 3.447 13.413 -7.532 1.00 92.94 410 PHE A CA 1
ATOM 3273 C C . PHE A 1 410 ? 2.728 14.612 -8.172 1.00 92.94 410 PHE A C 1
ATOM 3275 O O . PHE A 1 410 ? 2.171 14.507 -9.262 1.00 92.94 410 PHE A O 1
ATOM 3282 N N . SER A 1 411 ? 2.816 15.794 -7.554 1.00 93.06 411 SER A N 1
ATOM 3283 C CA . SER A 1 411 ? 2.223 17.031 -8.090 1.00 93.06 411 SER A CA 1
ATOM 3284 C C . SER A 1 411 ? 3.082 17.752 -9.138 1.00 93.06 411 SER A C 1
ATOM 3286 O O . SER A 1 411 ? 2.644 18.745 -9.732 1.00 93.06 411 SER A O 1
ATOM 3288 N N . SER A 1 412 ? 4.292 17.246 -9.394 1.00 90.69 412 SER A N 1
ATOM 3289 C CA . SER A 1 412 ? 5.342 17.913 -10.167 1.00 90.69 412 SER A CA 1
ATOM 3290 C C . SER A 1 412 ? 4.889 18.464 -11.518 1.00 90.69 412 SER A C 1
ATOM 3292 O O . SER A 1 412 ? 5.189 19.607 -11.861 1.00 90.69 412 SER A O 1
ATOM 3294 N N . ILE A 1 413 ? 4.138 17.671 -12.280 1.00 89.81 413 ILE A N 1
ATOM 3295 C CA . ILE A 1 413 ? 3.710 18.014 -13.637 1.00 89.81 413 ILE A CA 1
ATOM 3296 C C . ILE A 1 413 ? 2.770 19.219 -13.627 1.00 89.81 413 ILE A C 1
ATOM 3298 O O . ILE A 1 413 ? 2.961 20.162 -14.393 1.00 89.81 413 ILE A O 1
ATOM 3302 N N . VAL A 1 414 ? 1.773 19.218 -12.744 1.00 91.38 414 VAL A N 1
ATOM 3303 C CA . VAL A 1 414 ? 0.791 20.306 -12.647 1.00 91.38 414 VAL A CA 1
ATOM 3304 C C . VAL A 1 414 ? 1.458 21.581 -12.141 1.00 91.38 414 VAL A C 1
ATOM 3306 O O . VAL A 1 414 ? 1.239 22.655 -12.704 1.00 91.38 414 VAL A O 1
ATOM 3309 N N . VAL A 1 415 ? 2.326 21.462 -11.131 1.00 90.56 415 VAL A N 1
ATOM 3310 C CA . VAL A 1 415 ? 3.101 22.591 -10.599 1.00 90.56 415 VAL A CA 1
ATOM 3311 C C . VAL A 1 415 ? 3.964 23.212 -11.695 1.00 90.56 415 VAL A C 1
ATOM 3313 O O . VAL A 1 415 ? 3.924 24.428 -11.886 1.00 90.56 415 VAL A O 1
ATOM 3316 N N . GLN A 1 416 ? 4.685 22.403 -12.477 1.00 88.69 416 GLN A N 1
ATOM 3317 C CA . GLN A 1 416 ? 5.475 22.885 -13.613 1.00 88.69 416 GLN A CA 1
ATOM 3318 C C . GLN A 1 416 ? 4.614 23.553 -14.685 1.00 88.69 416 GLN A C 1
ATOM 3320 O O . GLN A 1 416 ? 4.996 24.593 -15.213 1.00 88.69 416 GLN A O 1
ATOM 3325 N N . ARG A 1 417 ? 3.447 22.996 -15.025 1.00 89.06 417 ARG A N 1
ATOM 3326 C CA . ARG A 1 417 ? 2.567 23.618 -16.023 1.00 89.06 417 ARG A CA 1
ATOM 3327 C C . ARG A 1 417 ? 2.061 24.982 -15.569 1.00 89.06 417 ARG A C 1
ATOM 3329 O O . ARG A 1 417 ? 2.060 25.921 -16.362 1.00 89.06 417 ARG A O 1
ATOM 3336 N N . ASN A 1 418 ? 1.722 25.123 -14.293 1.00 89.88 418 ASN A N 1
ATOM 3337 C CA . ASN A 1 418 ? 1.306 26.413 -13.757 1.00 89.88 418 ASN A CA 1
ATOM 3338 C C . ASN A 1 418 ? 2.447 27.439 -13.730 1.00 89.88 418 ASN A C 1
ATOM 3340 O O . ASN A 1 418 ? 2.269 28.592 -14.113 1.00 89.88 418 ASN A O 1
ATOM 3344 N N . THR A 1 419 ? 3.630 27.020 -13.288 1.00 85.19 419 THR A N 1
ATOM 3345 C CA . THR A 1 419 ? 4.767 27.923 -13.045 1.00 85.19 419 THR A CA 1
ATOM 3346 C C . THR A 1 419 ? 5.578 28.239 -14.302 1.00 85.19 419 THR A C 1
ATOM 3348 O O . THR A 1 419 ? 5.948 29.389 -14.509 1.00 85.19 419 THR A O 1
ATOM 3351 N N . VAL A 1 420 ? 5.835 27.245 -15.157 1.00 84.62 420 VAL A N 1
ATOM 3352 C CA . VAL A 1 420 ? 6.669 27.376 -16.366 1.00 84.62 420 VAL A CA 1
ATOM 3353 C C . VAL A 1 420 ? 5.831 27.717 -17.593 1.00 84.62 420 VAL A C 1
ATOM 3355 O O . VAL A 1 420 ? 6.224 28.561 -18.393 1.00 84.62 420 VAL A O 1
ATOM 3358 N N . ARG A 1 421 ? 4.675 27.062 -17.768 1.00 84.19 421 ARG A N 1
ATOM 3359 C CA . ARG A 1 421 ? 3.814 27.268 -18.950 1.00 84.19 421 ARG A CA 1
ATOM 3360 C C . ARG A 1 421 ? 2.734 28.329 -18.740 1.00 84.19 421 ARG A C 1
ATOM 3362 O O . ARG A 1 421 ? 2.001 28.630 -19.677 1.00 84.19 421 ARG A O 1
ATOM 3369 N N . GLY A 1 422 ? 2.635 28.893 -17.535 1.00 84.69 422 GLY A N 1
ATOM 3370 C CA . GLY A 1 422 ? 1.632 29.904 -17.195 1.00 84.69 422 GLY A CA 1
ATOM 3371 C C . GLY A 1 422 ? 0.196 29.376 -17.215 1.00 84.69 422 GLY A C 1
ATOM 3372 O O . GLY A 1 422 ? -0.745 30.169 -17.309 1.00 84.69 422 GLY A O 1
ATOM 3373 N N . GLU A 1 423 ? 0.012 28.052 -17.150 1.00 89.94 423 GLU A N 1
ATOM 3374 C CA . GLU A 1 423 ? -1.311 27.455 -16.982 1.00 89.94 423 GLU A CA 1
ATOM 3375 C C . GLU A 1 423 ? -1.886 27.870 -15.608 1.00 89.94 423 GLU A C 1
ATOM 3377 O O . GLU A 1 423 ? -1.162 28.265 -14.694 1.00 89.94 423 GLU A O 1
ATOM 3382 N N . LYS A 1 424 ? -3.214 27.882 -15.460 1.00 89.62 424 LYS A N 1
ATOM 3383 C CA . LYS A 1 424 ? -3.881 28.364 -14.234 1.00 89.62 424 LYS A CA 1
ATOM 3384 C C . LYS A 1 424 ? -4.761 27.282 -13.622 1.00 89.62 424 LYS A C 1
ATOM 3386 O O . LYS A 1 424 ? -5.940 27.509 -13.352 1.00 89.62 424 LYS A O 1
ATOM 3391 N N . HIS A 1 425 ? -4.196 26.092 -13.431 1.00 91.06 425 HIS A N 1
ATOM 3392 C CA . HIS A 1 425 ? -4.892 24.993 -12.766 1.00 91.06 425 HIS A CA 1
ATOM 3393 C C . HIS A 1 425 ? -5.108 25.329 -11.295 1.00 91.06 425 HIS A C 1
ATOM 3395 O O . HIS A 1 425 ? -4.157 25.612 -10.566 1.00 91.06 425 HIS A O 1
ATOM 3401 N N . VAL A 1 426 ? -6.363 25.288 -10.860 1.00 91.94 426 VAL A N 1
ATOM 3402 C CA . VAL A 1 426 ? -6.756 25.489 -9.462 1.00 91.94 426 VAL A CA 1
ATOM 3403 C C . VAL A 1 426 ? -6.518 24.180 -8.713 1.00 91.94 426 VAL A C 1
ATOM 3405 O O . VAL A 1 426 ? -7.257 23.222 -8.932 1.00 91.94 426 VAL A O 1
ATOM 3408 N N . TYR A 1 427 ? -5.486 24.125 -7.865 1.00 93.19 427 TYR A N 1
ATOM 3409 C CA . TYR A 1 427 ? -4.999 22.882 -7.244 1.00 93.19 427 TYR A CA 1
ATOM 3410 C C . TYR A 1 427 ? -6.077 22.076 -6.504 1.00 93.19 427 TYR A C 1
ATOM 3412 O O . TYR A 1 427 ? -6.030 20.849 -6.496 1.00 93.19 427 TYR A O 1
ATOM 3420 N N . GLU A 1 428 ? -7.076 22.742 -5.925 1.00 92.50 428 GLU A N 1
ATOM 3421 C CA . GLU A 1 428 ? -8.185 22.114 -5.203 1.00 92.50 428 GLU A CA 1
ATOM 3422 C C . GLU A 1 428 ? -9.135 21.306 -6.093 1.00 92.50 428 GLU A C 1
ATOM 3424 O O . GLU A 1 428 ? -9.810 20.397 -5.594 1.00 92.50 428 GLU A O 1
ATOM 3429 N N . ASN A 1 429 ? -9.203 21.692 -7.371 1.00 93.38 429 ASN A N 1
ATOM 3430 C CA . ASN A 1 429 ? -10.087 21.142 -8.396 1.00 93.38 429 ASN A CA 1
ATOM 3431 C C . ASN A 1 429 ? -9.350 20.181 -9.333 1.00 93.38 429 ASN A C 1
ATOM 3433 O O . ASN A 1 429 ? -9.968 19.603 -10.226 1.00 93.38 429 ASN A O 1
ATOM 3437 N N . VAL A 1 430 ? -8.032 20.052 -9.176 1.00 93.81 430 VAL A N 1
ATOM 3438 C CA . VAL A 1 430 ? -7.250 19.074 -9.922 1.00 93.81 430 VAL A CA 1
ATOM 3439 C C . VAL A 1 430 ? -7.619 17.685 -9.416 1.00 93.81 430 VAL A C 1
ATOM 3441 O O . VAL A 1 430 ? -7.608 17.423 -8.215 1.00 93.81 430 VAL A O 1
ATOM 3444 N N . ASP A 1 431 ? -7.945 16.804 -10.353 1.00 93.06 431 ASP A N 1
ATOM 3445 C CA . ASP A 1 431 ? -8.096 15.383 -10.083 1.00 93.06 431 ASP A CA 1
ATOM 3446 C C . ASP A 1 431 ? -6.707 14.735 -10.012 1.00 93.06 431 ASP A C 1
ATOM 3448 O O . ASP A 1 431 ? -6.051 14.525 -11.037 1.00 93.06 431 ASP A O 1
ATOM 3452 N N . TRP A 1 432 ? -6.252 14.480 -8.784 1.00 93.50 432 TRP A N 1
ATOM 3453 C CA . TRP A 1 432 ? -4.981 13.814 -8.489 1.00 93.50 432 TRP A CA 1
ATOM 3454 C C . TRP A 1 432 ? -5.120 12.290 -8.398 1.00 93.50 432 TRP A C 1
ATOM 3456 O O . TRP A 1 432 ? -4.169 11.627 -7.996 1.00 93.50 432 TRP A O 1
ATOM 3466 N N . SER A 1 433 ? -6.282 11.714 -8.719 1.00 90.44 433 SER A N 1
ATOM 3467 C CA . SER A 1 433 ? -6.452 10.263 -8.666 1.00 90.44 433 SER A CA 1
ATOM 3468 C C . SER A 1 433 ? -5.520 9.555 -9.655 1.00 90.44 433 SER A C 1
ATOM 3470 O O . SER A 1 433 ? -5.139 10.102 -10.693 1.00 90.44 433 SER A O 1
ATOM 3472 N N . ALA A 1 434 ? -5.182 8.297 -9.361 1.00 83.94 434 ALA A N 1
ATOM 3473 C CA . ALA A 1 434 ? -4.360 7.467 -10.245 1.00 83.94 434 ALA A CA 1
ATOM 3474 C C . ALA A 1 434 ? -4.988 7.259 -11.640 1.00 83.94 434 ALA A C 1
ATOM 3476 O O . ALA A 1 434 ? -4.274 6.974 -12.598 1.00 83.94 434 ALA A O 1
ATOM 3477 N N . SER A 1 435 ? -6.308 7.426 -11.758 1.00 83.56 435 SER A N 1
ATOM 3478 C CA . SER A 1 435 ? -7.076 7.378 -13.008 1.00 83.56 435 SER A CA 1
ATOM 3479 C C . SER A 1 435 ? -7.377 8.757 -13.605 1.00 83.56 435 SER A C 1
ATOM 3481 O O . SER A 1 435 ? -8.074 8.845 -14.613 1.00 83.56 435 SER A O 1
ATOM 3483 N N . GLY A 1 436 ? -6.900 9.835 -12.983 1.00 84.44 436 GLY A N 1
ATOM 3484 C CA . GLY A 1 436 ? -7.156 11.197 -13.429 1.00 84.44 436 GLY A CA 1
ATOM 3485 C C . GLY A 1 436 ? -6.435 11.537 -14.741 1.00 84.44 436 GLY A C 1
ATOM 3486 O O . GLY A 1 436 ? -5.550 10.802 -15.193 1.00 84.44 436 GLY A O 1
ATOM 3487 N N . PRO A 1 437 ? -6.728 12.701 -15.346 1.00 84.94 437 PRO A N 1
ATOM 3488 C CA . PRO A 1 437 ? -6.168 13.110 -16.640 1.00 84.94 437 PRO A CA 1
ATOM 3489 C C . PRO A 1 437 ? -4.645 13.320 -16.616 1.00 84.94 437 PRO A C 1
ATOM 3491 O O . PRO A 1 437 ? -4.001 13.397 -17.662 1.00 84.94 437 PRO A O 1
ATOM 3494 N N . TRP A 1 438 ? -4.055 13.434 -15.426 1.00 85.25 438 TRP A N 1
ATOM 3495 C CA . TRP A 1 438 ? -2.615 13.602 -15.237 1.00 85.25 438 TRP A CA 1
ATOM 3496 C C . TRP A 1 438 ? -1.853 12.279 -15.182 1.00 85.25 438 TRP A C 1
ATOM 3498 O O . TRP A 1 438 ? -0.635 12.301 -15.334 1.00 85.25 438 TRP A O 1
ATOM 3508 N N . SER A 1 439 ? -2.554 11.146 -15.060 1.00 80.25 439 SER A N 1
ATOM 3509 C CA . SER A 1 439 ? -1.967 9.797 -15.050 1.00 80.25 439 SER A CA 1
ATOM 3510 C C . SER A 1 439 ? -1.205 9.448 -16.334 1.00 80.25 439 SER A C 1
ATOM 3512 O O . SER A 1 439 ? -0.344 8.570 -16.324 1.00 80.25 439 SER A O 1
ATOM 3514 N N . VAL A 1 440 ? -1.463 10.182 -17.424 1.00 77.06 440 VAL A N 1
ATOM 3515 C CA . VAL A 1 440 ? -0.709 10.095 -18.685 1.00 77.06 440 VAL A CA 1
ATOM 3516 C C . VAL A 1 440 ? 0.772 10.464 -18.511 1.00 77.06 440 VAL A C 1
ATOM 3518 O O . VAL A 1 440 ? 1.605 10.068 -19.322 1.00 77.06 440 VAL A O 1
ATOM 3521 N N . HIS A 1 441 ? 1.110 11.234 -17.469 1.00 82.06 441 HIS A N 1
ATOM 3522 C CA . HIS A 1 441 ? 2.486 11.540 -17.086 1.00 82.06 441 HIS A CA 1
ATOM 3523 C C . HIS A 1 441 ? 2.877 10.642 -15.921 1.00 82.06 441 HIS A C 1
ATOM 3525 O O . HIS A 1 441 ? 2.492 10.884 -14.777 1.00 82.06 441 HIS A O 1
ATOM 3531 N N . ARG A 1 442 ? 3.671 9.611 -16.203 1.00 82.81 442 ARG A N 1
ATOM 3532 C CA . ARG A 1 442 ? 4.213 8.748 -15.158 1.00 82.81 442 ARG A CA 1
ATOM 3533 C C . ARG A 1 442 ? 5.147 9.555 -14.253 1.00 82.81 442 ARG A C 1
ATOM 3535 O O . ARG A 1 442 ? 6.041 10.237 -14.742 1.00 82.81 442 ARG A O 1
ATOM 3542 N N . VAL A 1 443 ? 4.922 9.481 -12.941 1.00 87.06 443 VAL A N 1
ATOM 3543 C CA . VAL A 1 443 ? 5.758 10.144 -11.916 1.00 87.06 443 VAL A CA 1
ATOM 3544 C C . VAL A 1 443 ? 6.115 9.230 -10.743 1.00 87.06 443 VAL A C 1
ATOM 3546 O O . VAL A 1 443 ? 6.998 9.549 -9.952 1.00 87.06 443 VAL A O 1
ATOM 3549 N N . LEU A 1 444 ? 5.435 8.088 -10.618 1.00 91.06 444 LEU A N 1
ATOM 3550 C CA . LEU A 1 444 ? 5.607 7.141 -9.524 1.00 91.06 444 LEU A CA 1
ATOM 3551 C C . LEU A 1 444 ? 5.231 5.723 -9.978 1.00 91.06 444 LEU A C 1
ATOM 3553 O O . LEU A 1 444 ? 4.397 5.545 -10.867 1.00 91.06 444 LEU A O 1
ATOM 3557 N N . PHE A 1 445 ? 5.840 4.723 -9.342 1.00 92.31 445 PHE A N 1
ATOM 3558 C CA . PHE A 1 445 ? 5.486 3.309 -9.473 1.00 92.31 445 PHE A CA 1
ATOM 3559 C C . PHE A 1 445 ? 4.973 2.767 -8.124 1.00 92.31 445 PHE A C 1
ATOM 3561 O O . PHE A 1 445 ? 5.488 3.126 -7.064 1.00 92.31 445 PHE A O 1
ATOM 3568 N N . GLY A 1 446 ? 3.949 1.920 -8.162 1.00 90.38 446 GLY A N 1
ATOM 3569 C CA . GLY A 1 446 ? 3.352 1.173 -7.056 1.00 90.38 446 GLY A CA 1
ATOM 3570 C C . GLY A 1 446 ? 2.346 1.960 -6.212 1.00 90.38 446 GLY A C 1
ATOM 3571 O O . GLY A 1 446 ? 1.208 1.536 -6.046 1.00 90.38 446 GLY A O 1
ATOM 3572 N N . LEU A 1 447 ? 2.725 3.129 -5.688 1.00 94.12 447 LEU A N 1
ATOM 3573 C CA . LEU A 1 447 ? 1.920 3.871 -4.695 1.00 94.12 447 LEU A CA 1
ATOM 3574 C C . LEU A 1 447 ? 1.004 4.956 -5.295 1.00 94.12 447 LEU A C 1
ATOM 3576 O O . LEU A 1 447 ? 0.727 5.957 -4.638 1.00 94.12 447 LEU A O 1
ATOM 3580 N N . ASN A 1 448 ? 0.540 4.790 -6.537 1.00 92.19 448 ASN A N 1
ATOM 3581 C CA . ASN A 1 448 ? -0.186 5.840 -7.266 1.00 92.19 448 ASN A CA 1
ATOM 3582 C C . ASN A 1 448 ? -1.506 6.265 -6.597 1.00 92.19 448 ASN A C 1
ATOM 3584 O O . ASN A 1 448 ? -1.752 7.461 -6.473 1.00 92.19 448 ASN A O 1
ATOM 3588 N N . GLU A 1 449 ? -2.338 5.316 -6.144 1.00 93.38 449 GLU A N 1
ATOM 3589 C CA . GLU A 1 449 ? -3.604 5.642 -5.458 1.00 93.38 449 GLU A CA 1
ATOM 3590 C C . GLU A 1 449 ? -3.343 6.444 -4.181 1.00 93.38 449 GLU A C 1
ATOM 3592 O O . GLU A 1 449 ? -3.827 7.563 -4.032 1.00 93.38 449 GLU A O 1
ATOM 3597 N N . PHE A 1 450 ? -2.479 5.913 -3.316 1.00 96.75 450 PHE A N 1
ATOM 3598 C CA . PHE A 1 450 ? -2.117 6.548 -2.056 1.00 96.75 450 PHE A CA 1
ATOM 3599 C C . PHE A 1 450 ? -1.519 7.942 -2.254 1.00 96.75 450 PHE A C 1
ATOM 3601 O O . PHE A 1 450 ? -1.928 8.898 -1.600 1.00 96.75 450 PHE A O 1
ATOM 3608 N N . ALA A 1 451 ? -0.569 8.087 -3.182 1.00 96.56 451 ALA A N 1
ATOM 3609 C CA . ALA A 1 451 ? 0.028 9.379 -3.497 1.00 96.56 451 ALA A CA 1
ATOM 3610 C C . ALA A 1 451 ? -1.017 10.380 -4.009 1.00 96.56 451 ALA A C 1
ATOM 3612 O O . ALA A 1 451 ? -0.965 11.553 -3.633 1.00 96.56 451 ALA A O 1
ATOM 3613 N N . GLY A 1 452 ? -1.986 9.916 -4.802 1.00 96.06 452 GLY A N 1
ATOM 3614 C CA . GLY A 1 452 ? -3.122 10.710 -5.259 1.00 96.06 452 GLY A CA 1
ATOM 3615 C C . GLY A 1 452 ? -4.026 11.179 -4.122 1.00 96.06 452 GLY A C 1
ATOM 3616 O O . GLY A 1 452 ? -4.361 12.365 -4.061 1.00 96.06 452 GLY A O 1
ATOM 3617 N N . ASP A 1 453 ? -4.357 10.298 -3.177 1.00 96.25 453 ASP A N 1
ATOM 3618 C CA . ASP A 1 453 ? -5.185 10.622 -2.009 1.00 96.25 453 ASP A CA 1
ATOM 3619 C C . ASP A 1 453 ? -4.482 11.630 -1.085 1.00 96.25 453 ASP A C 1
ATOM 3621 O O . ASP A 1 453 ? -5.056 12.664 -0.721 1.00 96.25 453 ASP A O 1
ATOM 3625 N N . ILE A 1 454 ? -3.203 11.394 -0.761 1.00 97.75 454 ILE A N 1
ATOM 3626 C CA . ILE A 1 454 ? -2.414 12.309 0.077 1.00 97.75 454 ILE A CA 1
ATOM 3627 C C . ILE A 1 454 ? -2.221 13.665 -0.615 1.00 97.75 454 ILE A C 1
ATOM 3629 O O . ILE A 1 454 ? -2.394 14.709 0.020 1.00 97.75 454 ILE A O 1
ATOM 3633 N N . THR A 1 455 ? -1.922 13.679 -1.918 1.00 97.06 455 THR A N 1
ATOM 3634 C CA . THR A 1 455 ? -1.782 14.924 -2.693 1.00 97.06 455 THR A CA 1
ATOM 3635 C C . THR A 1 455 ? -3.106 15.684 -2.756 1.00 97.06 455 THR A C 1
ATOM 3637 O O . THR A 1 455 ? -3.123 16.900 -2.559 1.00 97.06 455 THR A O 1
ATOM 3640 N N . SER A 1 456 ? -4.227 14.979 -2.941 1.00 96.38 456 SER A N 1
ATOM 3641 C CA . SER A 1 456 ? -5.568 15.572 -2.932 1.00 96.38 456 SER A CA 1
ATOM 3642 C C . SER A 1 456 ? -5.877 16.269 -1.614 1.00 96.38 456 SER A C 1
ATOM 3644 O O . SER A 1 456 ? -6.421 17.373 -1.633 1.00 96.38 456 SER A O 1
ATOM 3646 N N . MET A 1 457 ? -5.509 15.662 -0.480 1.00 96.94 457 MET A N 1
ATOM 3647 C CA . MET A 1 457 ? -5.653 16.270 0.846 1.00 96.94 457 MET A CA 1
ATOM 3648 C C . MET A 1 457 ? -4.715 17.474 1.026 1.00 96.94 457 MET A C 1
ATOM 3650 O O . MET A 1 457 ? -5.161 18.546 1.440 1.00 96.94 457 MET A O 1
ATOM 3654 N N . ALA A 1 458 ? -3.435 17.338 0.668 1.00 97.06 458 ALA A N 1
ATOM 3655 C CA . ALA A 1 458 ? -2.419 18.384 0.819 1.00 97.06 458 ALA A CA 1
ATOM 3656 C C . ALA A 1 458 ? -2.694 19.638 -0.035 1.00 97.06 458 ALA A C 1
ATOM 3658 O O . ALA A 1 458 ? -2.365 20.753 0.370 1.00 97.06 458 ALA A O 1
ATOM 3659 N N . MET A 1 459 ? -3.334 19.476 -1.196 1.00 96.00 459 MET A N 1
ATOM 3660 C CA . MET A 1 459 ? -3.610 20.567 -2.138 1.00 96.00 459 MET A CA 1
ATOM 3661 C C . MET A 1 459 ? -4.911 21.340 -1.865 1.00 96.00 459 MET A C 1
ATOM 3663 O O . MET A 1 459 ? -5.155 22.367 -2.514 1.00 96.00 459 MET A O 1
ATOM 3667 N N . LYS A 1 460 ? -5.736 20.910 -0.895 1.00 94.81 460 LYS A N 1
ATOM 3668 C CA . LYS A 1 460 ? -6.923 21.671 -0.460 1.00 94.81 460 LYS A CA 1
ATOM 3669 C C . LYS A 1 460 ? -6.549 23.032 0.137 1.00 94.81 460 LYS A C 1
ATOM 3671 O O . LYS A 1 460 ? -5.391 23.327 0.429 1.00 94.81 460 LYS A O 1
ATOM 3676 N N . LYS A 1 461 ? -7.549 23.906 0.287 1.00 93.00 461 LYS A N 1
ATOM 3677 C CA . LYS A 1 461 ? -7.347 25.240 0.866 1.00 93.00 461 LYS A CA 1
ATOM 3678 C C . LYS A 1 461 ? -6.897 25.135 2.325 1.00 93.00 461 LYS A C 1
ATOM 3680 O O . LYS A 1 461 ? -7.404 24.263 3.035 1.00 93.00 461 LYS A O 1
ATOM 3685 N N . PRO A 1 462 ? -6.040 26.060 2.795 1.00 92.88 462 PRO A N 1
ATOM 3686 C CA . PRO A 1 462 ? -5.770 26.196 4.219 1.00 92.88 462 PRO A CA 1
ATOM 3687 C C . PRO A 1 462 ? -7.076 26.312 5.018 1.00 92.88 462 PRO A C 1
ATOM 3689 O O . PRO A 1 462 ? -7.986 27.038 4.615 1.00 92.88 462 PRO A O 1
ATOM 3692 N N . GLY A 1 463 ? -7.161 25.593 6.139 1.00 87.81 463 GLY A N 1
ATOM 3693 C CA . GLY A 1 463 ? -8.348 25.561 7.003 1.00 87.81 463 GLY A CA 1
ATOM 3694 C C . GLY A 1 463 ? -9.422 24.546 6.595 1.00 87.81 463 GLY A C 1
ATOM 3695 O O . GLY A 1 463 ? -10.476 24.507 7.222 1.00 87.81 463 GLY A O 1
ATOM 3696 N N . THR A 1 464 ? -9.175 23.721 5.571 1.00 92.25 464 THR A N 1
ATOM 3697 C CA . THR A 1 464 ? -10.065 22.598 5.237 1.00 92.25 464 THR A CA 1
ATOM 3698 C C . THR A 1 464 ? -10.013 21.548 6.347 1.00 92.25 464 THR A C 1
ATOM 3700 O O . THR A 1 464 ? -8.931 21.147 6.772 1.00 92.25 464 THR A O 1
ATOM 3703 N N . ASP A 1 465 ? -11.177 21.078 6.793 1.00 91.19 465 ASP A N 1
ATOM 3704 C CA . ASP A 1 465 ? -11.274 19.972 7.745 1.00 91.19 465 ASP A CA 1
ATOM 3705 C C . ASP A 1 465 ? -10.922 18.643 7.059 1.00 91.19 465 ASP A C 1
ATOM 3707 O O . ASP A 1 465 ? -11.733 18.050 6.347 1.00 91.19 465 ASP A O 1
ATOM 3711 N N . ILE A 1 466 ? -9.674 18.211 7.237 1.00 93.06 466 ILE A N 1
ATOM 3712 C CA . ILE A 1 466 ? -9.137 16.995 6.620 1.00 93.06 466 ILE A CA 1
ATOM 3713 C C . ILE A 1 466 ? -9.439 15.727 7.415 1.00 93.06 466 ILE A C 1
ATOM 3715 O O . ILE A 1 466 ? -9.224 14.640 6.884 1.00 93.06 466 ILE A O 1
ATOM 3719 N N . THR A 1 467 ? -9.907 15.811 8.668 1.00 90.12 467 THR A N 1
ATOM 3720 C CA . THR A 1 467 ? -10.076 14.594 9.485 1.00 90.12 467 THR A CA 1
ATOM 3721 C C . THR A 1 467 ? -11.163 13.687 8.912 1.00 90.12 467 THR A C 1
ATOM 3723 O O . THR A 1 467 ? -11.036 12.465 8.934 1.00 90.12 467 THR A O 1
ATOM 3726 N N . LYS A 1 468 ? -12.141 14.290 8.228 1.00 91.00 468 LYS A N 1
ATOM 3727 C CA . LYS A 1 468 ? -13.188 13.615 7.446 1.00 91.00 468 LYS A CA 1
ATOM 3728 C C . LYS A 1 468 ? -12.709 12.976 6.140 1.00 91.00 468 LYS A C 1
ATOM 3730 O O . LYS A 1 468 ? -13.489 12.314 5.470 1.00 91.00 468 LYS A O 1
ATOM 3735 N N . MET A 1 469 ? -11.456 13.200 5.749 1.00 93.62 469 MET A N 1
ATOM 3736 C CA . MET A 1 469 ? -10.852 12.640 4.533 1.00 93.62 469 MET A CA 1
ATOM 3737 C C . MET A 1 469 ? -9.843 11.525 4.842 1.00 93.62 469 MET A C 1
ATOM 3739 O O . MET A 1 469 ? -9.394 10.829 3.931 1.00 93.62 469 MET A O 1
ATOM 3743 N N . ILE A 1 470 ? -9.463 11.347 6.112 1.00 96.00 470 ILE A N 1
ATOM 3744 C CA . ILE A 1 470 ? -8.478 10.345 6.519 1.00 96.00 470 ILE A CA 1
ATOM 3745 C C . ILE A 1 470 ? -9.202 9.068 6.951 1.00 96.00 470 ILE A C 1
ATOM 3747 O O . ILE A 1 470 ? -9.688 8.937 8.076 1.00 96.00 470 ILE A O 1
ATOM 3751 N N . TYR A 1 471 ? -9.239 8.103 6.040 1.00 94.62 471 TYR A N 1
ATOM 3752 C CA . TYR A 1 471 ? -9.779 6.772 6.288 1.00 94.62 471 TYR A CA 1
ATOM 3753 C C . TYR A 1 471 ? -8.723 5.820 6.878 1.00 94.62 471 TYR A C 1
ATOM 3755 O O . TYR A 1 471 ? -7.520 6.034 6.694 1.00 94.62 471 TYR A O 1
ATOM 3763 N N . PRO A 1 472 ? -9.141 4.720 7.532 1.00 94.38 472 PRO A N 1
ATOM 3764 C CA . PRO A 1 472 ? -8.223 3.776 8.175 1.00 94.38 472 PRO A CA 1
ATOM 3765 C C . PRO A 1 472 ? -7.190 3.167 7.232 1.00 94.38 472 PRO A C 1
ATOM 3767 O O . PRO A 1 472 ? -6.038 2.989 7.614 1.00 94.38 472 PRO A O 1
ATOM 3770 N N . HIS A 1 473 ? -7.569 2.897 5.981 1.00 94.44 473 HIS A N 1
ATOM 3771 C CA . HIS A 1 473 ? -6.654 2.328 4.994 1.00 94.44 473 HIS A CA 1
ATOM 3772 C C . HIS A 1 473 ? -5.517 3.291 4.608 1.00 94.44 473 HIS A C 1
ATOM 3774 O O . HIS A 1 473 ? -4.409 2.823 4.358 1.00 94.44 473 HIS A O 1
ATOM 3780 N N . HIS A 1 474 ? -5.735 4.616 4.640 1.00 96.81 474 HIS A N 1
ATOM 3781 C CA . HIS A 1 474 ? -4.655 5.593 4.451 1.00 96.81 474 HIS A CA 1
ATOM 3782 C C . HIS A 1 474 ? -3.620 5.480 5.578 1.00 96.81 474 HIS A C 1
ATOM 3784 O O . HIS A 1 474 ? -2.417 5.425 5.330 1.00 96.81 474 HIS A O 1
ATOM 3790 N N . VAL A 1 475 ? -4.083 5.415 6.830 1.00 97.88 475 VAL A N 1
ATOM 3791 C CA . VAL A 1 475 ? -3.202 5.320 8.003 1.00 97.88 475 VAL A CA 1
ATOM 3792 C C . VAL A 1 475 ? -2.482 3.972 8.033 1.00 97.88 475 VAL A C 1
ATOM 3794 O O . VAL A 1 475 ? -1.281 3.920 8.286 1.00 97.88 475 VAL A O 1
ATOM 3797 N N . PHE A 1 476 ? -3.185 2.891 7.698 1.00 97.69 476 PHE A N 1
ATOM 3798 C CA . PHE A 1 476 ? -2.612 1.553 7.600 1.00 97.69 476 PHE A CA 1
ATOM 3799 C C . PHE A 1 476 ? -1.510 1.465 6.539 1.00 97.69 476 PHE A C 1
ATOM 3801 O O . PHE A 1 476 ? -0.414 0.983 6.823 1.00 97.69 476 PHE A O 1
ATOM 3808 N N . GLN A 1 477 ? -1.759 1.985 5.334 1.00 97.88 477 GLN A N 1
ATOM 3809 C CA . GLN A 1 477 ? -0.757 2.016 4.270 1.00 97.88 477 GLN A CA 1
ATOM 3810 C C . GLN A 1 477 ? 0.449 2.885 4.649 1.00 97.88 477 GLN A C 1
ATOM 3812 O O . GLN A 1 477 ? 1.585 2.459 4.442 1.00 97.88 477 GLN A O 1
ATOM 3817 N N . MET A 1 478 ? 0.221 4.051 5.270 1.00 98.31 478 MET A N 1
ATOM 3818 C CA . MET A 1 478 ? 1.293 4.880 5.832 1.00 98.31 478 MET A CA 1
ATOM 3819 C C . MET A 1 478 ? 2.136 4.094 6.836 1.00 98.31 478 MET A C 1
ATOM 3821 O O . MET A 1 478 ? 3.363 4.114 6.767 1.00 98.31 478 MET A O 1
ATOM 3825 N N . GLN A 1 479 ? 1.490 3.371 7.749 1.00 97.69 479 GLN A N 1
ATOM 3826 C CA . GLN A 1 479 ? 2.198 2.578 8.741 1.00 97.69 479 GLN A CA 1
ATOM 3827 C C . GLN A 1 479 ? 3.017 1.460 8.093 1.00 97.69 479 GLN A C 1
ATOM 3829 O O . GLN A 1 479 ? 4.158 1.265 8.489 1.00 97.69 479 GLN A O 1
ATOM 3834 N N . CYS A 1 480 ? 2.495 0.778 7.070 1.00 98.00 480 CYS A N 1
ATOM 3835 C CA . CYS A 1 480 ? 3.253 -0.233 6.325 1.00 98.00 480 CYS A CA 1
ATOM 3836 C C . CYS A 1 480 ? 4.500 0.370 5.654 1.00 98.00 480 CYS A C 1
ATOM 3838 O O . CYS A 1 480 ? 5.569 -0.243 5.668 1.00 98.00 480 CYS A O 1
ATOM 3840 N N . ILE A 1 481 ? 4.390 1.591 5.108 1.00 98.31 481 ILE A N 1
ATOM 3841 C CA . ILE A 1 481 ? 5.534 2.324 4.547 1.00 98.31 481 ILE A CA 1
ATOM 3842 C C . ILE A 1 481 ? 6.597 2.560 5.606 1.00 98.31 481 ILE A C 1
ATOM 3844 O O . ILE A 1 481 ? 7.764 2.208 5.409 1.00 98.31 481 ILE A O 1
ATOM 3848 N N . VAL A 1 482 ? 6.181 3.102 6.740 1.00 97.88 482 VAL A N 1
ATOM 3849 C CA . VAL A 1 482 ? 7.078 3.440 7.835 1.00 97.88 482 VAL A CA 1
ATOM 3850 C C . VAL A 1 482 ? 7.710 2.190 8.449 1.00 97.88 482 VAL A C 1
ATOM 3852 O O . VAL A 1 482 ? 8.926 2.157 8.623 1.00 97.88 482 VAL A O 1
ATOM 3855 N N . ASP A 1 483 ? 6.923 1.149 8.707 1.00 97.31 483 ASP A N 1
ATOM 3856 C CA . ASP A 1 483 ? 7.386 -0.115 9.277 1.00 97.31 483 ASP A CA 1
ATOM 3857 C C . ASP A 1 483 ? 8.438 -0.777 8.380 1.00 97.31 483 ASP A C 1
ATOM 3859 O O . ASP A 1 483 ? 9.475 -1.213 8.874 1.00 97.31 483 ASP A O 1
ATOM 3863 N N . SER A 1 484 ? 8.236 -0.794 7.055 1.00 97.12 484 SER A N 1
ATOM 3864 C CA . SER A 1 484 ? 9.227 -1.355 6.124 1.00 97.12 484 SER A CA 1
ATOM 3865 C C . SER A 1 484 ? 10.601 -0.686 6.274 1.00 97.12 484 SER A C 1
ATOM 3867 O O . SER A 1 484 ? 11.642 -1.348 6.237 1.00 97.12 484 SER A O 1
ATOM 3869 N N . PHE A 1 485 ? 10.611 0.630 6.510 1.00 96.94 485 PHE A N 1
ATOM 3870 C CA . PHE A 1 485 ? 11.825 1.396 6.737 1.00 96.94 485 PHE A CA 1
ATOM 3871 C C . PHE A 1 485 ? 12.413 1.144 8.128 1.00 96.94 485 PHE A C 1
ATOM 3873 O O . PHE A 1 485 ? 13.604 0.836 8.222 1.00 96.94 485 PHE A O 1
ATOM 3880 N N . THR A 1 486 ? 11.621 1.234 9.201 1.00 96.81 486 THR A N 1
ATOM 3881 C CA . THR A 1 486 ? 12.144 1.039 10.563 1.00 96.81 486 THR A CA 1
ATOM 3882 C C . THR A 1 486 ? 12.682 -0.373 10.760 1.00 96.81 486 THR A C 1
ATOM 3884 O O . THR A 1 486 ? 13.757 -0.529 11.339 1.00 96.81 486 THR A O 1
ATOM 3887 N N . VAL A 1 487 ? 12.020 -1.386 10.190 1.00 95.94 487 VAL A N 1
ATOM 3888 C CA . VAL A 1 487 ? 12.474 -2.784 10.221 1.00 95.94 487 VAL A CA 1
ATOM 3889 C C . VAL A 1 487 ? 13.839 -2.919 9.553 1.00 95.94 487 VAL A C 1
ATOM 3891 O O . VAL A 1 487 ? 14.743 -3.515 10.129 1.00 95.94 487 VAL A O 1
ATOM 3894 N N . SER A 1 488 ? 14.056 -2.284 8.394 1.00 95.00 488 SER A N 1
ATOM 3895 C CA . SER A 1 488 ? 15.376 -2.286 7.734 1.00 95.00 488 SER A CA 1
ATOM 3896 C C . SER A 1 488 ? 16.486 -1.632 8.574 1.00 95.00 488 SER A C 1
ATOM 3898 O O . SER A 1 488 ? 17.675 -1.895 8.376 1.00 95.00 488 SER A O 1
ATOM 3900 N N . ARG A 1 489 ? 16.098 -0.788 9.536 1.00 95.38 489 ARG A N 1
ATOM 3901 C CA . ARG A 1 489 ? 16.979 -0.106 10.490 1.00 95.38 489 ARG A CA 1
ATOM 3902 C C . ARG A 1 489 ? 17.058 -0.814 11.842 1.00 95.38 489 ARG A C 1
ATOM 3904 O O . ARG A 1 489 ? 17.668 -0.267 12.755 1.00 95.38 489 ARG A O 1
ATOM 3911 N N . GLY A 1 490 ? 16.511 -2.025 11.948 1.00 94.44 490 GLY A N 1
ATOM 3912 C CA . GLY A 1 490 ? 16.590 -2.847 13.149 1.00 94.44 490 GLY A CA 1
ATOM 3913 C C . GLY A 1 490 ? 15.558 -2.501 14.215 1.00 94.44 490 GLY A C 1
ATOM 3914 O O . GLY A 1 490 ? 15.770 -2.803 15.383 1.00 94.44 490 GLY A O 1
ATOM 3915 N N . TRP A 1 491 ? 14.447 -1.859 13.844 1.00 96.00 491 TRP A N 1
ATOM 3916 C CA . TRP A 1 491 ? 13.349 -1.576 14.765 1.00 96.00 491 TRP A CA 1
ATOM 3917 C C . TRP A 1 491 ? 12.001 -2.067 14.224 1.00 96.00 491 TRP A C 1
ATOM 3919 O O . TRP A 1 491 ? 11.477 -1.555 13.232 1.00 96.00 491 TRP A O 1
ATOM 3929 N N . SER A 1 492 ? 11.418 -3.034 14.933 1.00 94.06 492 SER A N 1
ATOM 3930 C CA . SER A 1 492 ? 10.068 -3.562 14.709 1.00 94.06 492 SER A CA 1
ATOM 3931 C C . SER A 1 492 ? 9.199 -3.427 15.964 1.00 94.06 492 SER A C 1
ATOM 3933 O O . SER A 1 492 ? 9.669 -3.030 17.038 1.00 94.06 492 SER A O 1
ATOM 3935 N N . LEU A 1 493 ? 7.904 -3.717 15.836 1.00 91.19 493 LEU A N 1
ATOM 3936 C CA . LEU A 1 493 ? 6.945 -3.644 16.934 1.00 91.19 493 LEU A CA 1
ATOM 3937 C C . LEU A 1 493 ? 6.241 -4.982 17.122 1.00 91.19 493 LEU A C 1
ATOM 3939 O O . LEU A 1 493 ? 5.693 -5.562 16.192 1.00 91.19 493 LEU A O 1
ATOM 3943 N N . SER A 1 494 ? 6.201 -5.434 18.368 1.00 86.38 494 SER A N 1
ATOM 3944 C CA . SER A 1 494 ? 5.433 -6.590 18.803 1.00 86.38 494 SER A CA 1
ATOM 3945 C C . SER A 1 494 ? 4.292 -6.126 19.695 1.00 86.38 494 SER A C 1
ATOM 3947 O O . SER A 1 494 ? 4.502 -5.347 20.623 1.00 86.38 494 SER A O 1
ATOM 3949 N N . ALA A 1 495 ? 3.088 -6.646 19.469 1.00 77.81 495 ALA A N 1
ATOM 3950 C CA . ALA A 1 495 ? 1.961 -6.387 20.361 1.00 77.81 495 ALA A CA 1
ATOM 3951 C C . ALA A 1 495 ? 2.220 -6.915 21.788 1.00 77.81 495 ALA A C 1
ATOM 3953 O O . ALA A 1 495 ? 1.776 -6.310 22.758 1.00 77.81 495 ALA A O 1
ATOM 3954 N N . LEU A 1 496 ? 2.999 -7.998 21.914 1.00 77.19 496 LEU A N 1
ATOM 3955 C CA . LEU A 1 496 ? 3.352 -8.618 23.194 1.00 77.19 496 LEU A CA 1
ATOM 3956 C C . LEU A 1 496 ? 4.643 -8.053 23.810 1.00 77.19 496 LEU A C 1
ATOM 3958 O O . LEU A 1 496 ? 4.760 -7.970 25.030 1.00 77.19 496 LEU A O 1
ATOM 3962 N N . HIS A 1 497 ? 5.636 -7.705 22.988 1.00 80.88 497 HIS A N 1
ATOM 3963 C CA . HIS A 1 497 ? 6.967 -7.298 23.466 1.00 80.88 497 HIS A CA 1
ATOM 3964 C C . HIS A 1 497 ? 7.254 -5.797 23.333 1.00 80.88 497 HIS A C 1
ATOM 3966 O O . HIS A 1 497 ? 8.291 -5.336 23.804 1.00 80.88 497 HIS A O 1
ATOM 3972 N N . GLY A 1 498 ? 6.354 -5.020 22.729 1.00 86.25 498 GLY A N 1
ATOM 3973 C CA . GLY A 1 498 ? 6.573 -3.602 22.463 1.00 86.25 498 GLY A CA 1
ATOM 3974 C C . GLY A 1 498 ? 7.661 -3.384 21.409 1.00 86.25 498 GLY A C 1
ATOM 3975 O O . GLY A 1 498 ? 7.666 -4.036 20.363 1.00 86.25 498 GLY A O 1
ATOM 3976 N N . HIS A 1 499 ? 8.576 -2.449 21.667 1.00 91.00 499 HIS A N 1
ATOM 3977 C CA . HIS A 1 499 ? 9.679 -2.131 20.758 1.00 91.00 499 HIS A CA 1
ATOM 3978 C C . HIS A 1 499 ? 10.701 -3.274 20.713 1.00 91.00 499 HIS A C 1
ATOM 3980 O O . HIS A 1 499 ? 11.357 -3.572 21.709 1.00 91.00 499 HIS A O 1
ATOM 3986 N N . MET A 1 500 ? 10.866 -3.871 19.535 1.00 92.81 500 MET A N 1
ATOM 3987 C CA . MET A 1 500 ? 11.834 -4.930 19.260 1.00 92.81 500 MET A CA 1
ATOM 3988 C C . MET A 1 500 ? 13.020 -4.347 18.494 1.00 92.81 500 MET A C 1
ATOM 3990 O O . MET A 1 500 ? 12.828 -3.637 17.503 1.00 92.81 500 MET A O 1
ATOM 3994 N N . LEU A 1 501 ? 14.237 -4.629 18.961 1.00 94.81 501 LEU A N 1
ATOM 3995 C CA . LEU A 1 501 ? 15.464 -4.023 18.446 1.00 94.81 501 LEU A CA 1
ATOM 3996 C C . LEU A 1 501 ? 16.472 -5.093 18.042 1.00 94.81 501 LEU A C 1
ATOM 3998 O O . LEU A 1 501 ? 16.725 -6.034 18.792 1.00 94.81 501 LEU A O 1
ATOM 4002 N N . GLU A 1 502 ? 17.064 -4.910 16.873 1.00 92.56 502 GLU A N 1
ATOM 4003 C CA . GLU A 1 502 ? 18.176 -5.696 16.354 1.00 92.56 502 GLU A CA 1
ATOM 4004 C C . GLU A 1 502 ? 19.140 -4.779 15.585 1.00 92.56 502 GLU A C 1
ATOM 4006 O O . GLU A 1 502 ? 18.844 -3.611 15.328 1.00 92.56 502 GLU A O 1
ATOM 4011 N N . ALA A 1 503 ? 20.310 -5.291 15.207 1.00 92.44 503 ALA A N 1
ATOM 4012 C CA . ALA A 1 503 ? 21.277 -4.487 14.468 1.00 92.44 503 ALA A CA 1
ATOM 4013 C C . ALA A 1 503 ? 20.714 -4.086 13.086 1.00 92.44 503 ALA A C 1
ATOM 4015 O O . ALA A 1 503 ? 20.066 -4.914 12.436 1.00 92.44 503 ALA A O 1
ATOM 4016 N N . PRO A 1 504 ? 21.004 -2.875 12.566 1.00 93.00 504 PRO A N 1
ATOM 4017 C CA . PRO A 1 504 ? 20.574 -2.473 11.227 1.00 93.00 504 PRO A CA 1
ATOM 4018 C C . PRO A 1 504 ? 21.030 -3.458 10.141 1.00 93.00 504 PRO A C 1
ATOM 4020 O O . PRO A 1 504 ? 22.140 -4.003 10.195 1.00 93.00 504 PRO A O 1
ATOM 4023 N N . ALA A 1 505 ? 20.195 -3.669 9.124 1.00 91.06 505 ALA A N 1
ATOM 4024 C CA . ALA A 1 505 ? 20.470 -4.641 8.073 1.00 91.06 505 ALA A CA 1
ATOM 4025 C C . ALA A 1 505 ? 21.725 -4.267 7.258 1.00 91.06 505 ALA A C 1
ATOM 4027 O O . ALA A 1 505 ? 21.720 -3.334 6.459 1.00 91.06 505 ALA A O 1
ATOM 4028 N N . LYS A 1 506 ? 22.810 -5.043 7.397 1.00 83.75 506 LYS A N 1
ATOM 4029 C CA . LYS A 1 506 ? 24.112 -4.753 6.751 1.00 83.75 506 LYS A CA 1
ATOM 4030 C C . LYS A 1 506 ? 24.064 -4.719 5.220 1.00 83.75 506 LYS A C 1
ATOM 4032 O O . LYS A 1 506 ? 24.844 -4.009 4.596 1.00 83.75 506 LYS A O 1
ATOM 4037 N N . LYS A 1 507 ? 23.197 -5.536 4.616 1.00 76.62 507 LYS A N 1
ATOM 4038 C CA . LYS A 1 507 ? 23.016 -5.654 3.156 1.00 76.62 507 LYS A CA 1
ATOM 4039 C C . LYS A 1 507 ? 21.633 -5.177 2.696 1.00 76.62 507 LYS A C 1
ATOM 4041 O O . LYS A 1 507 ? 21.338 -5.227 1.502 1.00 76.62 507 LYS A O 1
ATOM 4046 N N . GLY A 1 508 ? 20.787 -4.746 3.631 1.00 75.12 508 GLY A N 1
ATOM 4047 C CA . GLY A 1 508 ? 19.421 -4.320 3.361 1.00 75.12 508 GLY A CA 1
ATOM 4048 C C . GLY A 1 508 ? 19.416 -2.922 2.762 1.00 75.12 508 GLY A C 1
ATOM 4049 O O . GLY A 1 508 ? 19.485 -1.932 3.482 1.00 75.12 508 GLY A O 1
ATOM 4050 N N . ARG A 1 509 ? 19.337 -2.835 1.434 1.00 88.44 509 ARG A N 1
ATOM 4051 C CA . ARG A 1 509 ? 19.107 -1.579 0.716 1.00 88.44 509 ARG A CA 1
ATOM 4052 C C . ARG A 1 509 ? 17.723 -1.620 0.089 1.00 88.44 509 ARG A C 1
ATOM 4054 O O . ARG A 1 509 ? 17.431 -2.572 -0.631 1.00 88.44 509 ARG A O 1
ATOM 4061 N N . ALA A 1 510 ? 16.922 -0.571 0.280 1.00 93.12 510 ALA A N 1
ATOM 4062 C CA . ALA A 1 510 ? 15.575 -0.473 -0.297 1.00 93.12 510 ALA A CA 1
ATOM 4063 C C . ALA A 1 510 ? 15.563 -0.772 -1.809 1.00 93.12 510 ALA A C 1
ATOM 4065 O O . ALA A 1 510 ? 14.722 -1.515 -2.305 1.00 93.12 510 ALA A O 1
ATOM 4066 N N . ARG A 1 511 ? 16.572 -0.265 -2.527 1.00 94.69 511 ARG A N 1
ATOM 4067 C CA . ARG A 1 511 ? 16.689 -0.364 -3.988 1.00 94.69 511 ARG A CA 1
ATOM 4068 C C . ARG A 1 511 ? 17.311 -1.651 -4.514 1.00 94.69 511 ARG A C 1
ATOM 4070 O O . ARG A 1 511 ? 17.428 -1.783 -5.726 1.00 94.69 511 ARG A O 1
ATOM 4077 N N . ARG A 1 512 ? 17.728 -2.584 -3.649 1.00 94.50 512 ARG A N 1
ATOM 4078 C CA . ARG A 1 512 ? 18.513 -3.775 -4.031 1.00 94.50 512 ARG A CA 1
ATOM 4079 C C . ARG A 1 512 ? 17.941 -4.484 -5.260 1.00 94.50 512 ARG A C 1
ATOM 4081 O O . ARG A 1 512 ? 18.655 -4.679 -6.239 1.00 94.50 512 ARG A O 1
ATOM 4088 N N . ASP A 1 513 ? 16.663 -4.842 -5.207 1.00 96.00 513 ASP A N 1
ATOM 4089 C CA . ASP A 1 513 ? 16.039 -5.655 -6.254 1.00 96.00 513 ASP A CA 1
ATOM 4090 C C . ASP A 1 513 ? 15.646 -4.822 -7.480 1.00 96.00 513 ASP A C 1
ATOM 4092 O O . ASP A 1 513 ? 15.676 -5.324 -8.599 1.00 96.00 513 ASP A O 1
ATOM 4096 N N . VAL A 1 514 ? 15.369 -3.527 -7.300 1.00 96.69 514 VAL A N 1
ATOM 4097 C CA . VAL A 1 514 ? 15.138 -2.590 -8.411 1.00 96.69 514 VAL A CA 1
ATOM 4098 C C . VAL A 1 514 ? 16.418 -2.377 -9.219 1.00 96.69 514 VAL A C 1
ATOM 4100 O O . VAL A 1 514 ? 16.403 -2.457 -10.447 1.00 96.69 514 VAL A O 1
ATOM 4103 N N . ASP A 1 515 ? 17.540 -2.148 -8.537 1.00 94.94 515 ASP A N 1
ATOM 4104 C CA . ASP A 1 515 ? 18.851 -2.002 -9.167 1.00 94.94 515 ASP A CA 1
ATOM 4105 C C . ASP A 1 515 ? 19.243 -3.307 -9.890 1.00 94.94 515 ASP A C 1
ATOM 4107 O O . ASP A 1 515 ? 19.799 -3.262 -10.990 1.00 94.94 515 ASP A O 1
ATOM 4111 N N . LEU A 1 516 ? 18.887 -4.467 -9.319 1.00 94.06 516 LEU A N 1
ATOM 4112 C CA . LEU A 1 516 ? 19.057 -5.784 -9.939 1.00 94.06 516 LEU A CA 1
ATOM 4113 C C . LEU A 1 516 ? 18.145 -5.991 -11.159 1.00 94.06 516 LEU A C 1
ATOM 4115 O O . LEU A 1 516 ? 18.546 -6.641 -12.120 1.00 94.06 516 LEU A O 1
ATOM 4119 N N . PHE A 1 517 ? 16.920 -5.483 -11.149 1.00 95.81 517 PHE A N 1
ATOM 4120 C CA . PHE A 1 517 ? 16.007 -5.611 -12.282 1.00 95.81 517 PHE A CA 1
ATOM 4121 C C . PHE A 1 517 ? 16.434 -4.726 -13.458 1.00 95.81 517 PHE A C 1
ATOM 4123 O O . PHE A 1 517 ? 16.452 -5.175 -14.604 1.00 95.81 517 PHE A O 1
ATOM 4130 N N . LEU A 1 518 ? 16.816 -3.479 -13.184 1.00 95.44 518 LEU A N 1
ATOM 4131 C CA . LEU A 1 518 ? 17.123 -2.510 -14.233 1.00 95.44 518 LEU A CA 1
ATOM 4132 C C . LEU A 1 518 ? 18.542 -2.639 -14.773 1.00 95.44 518 LEU A C 1
ATOM 4134 O O . LEU A 1 518 ? 18.734 -2.501 -15.979 1.00 95.44 518 LEU A O 1
ATOM 4138 N N . ASP A 1 519 ? 19.512 -2.894 -13.890 1.00 93.19 519 ASP A N 1
ATOM 4139 C CA . ASP A 1 519 ? 20.946 -2.856 -14.192 1.00 93.19 519 ASP A CA 1
ATOM 4140 C C . ASP A 1 519 ? 21.349 -1.610 -14.985 1.00 93.19 519 ASP A C 1
ATOM 4142 O O . ASP A 1 519 ? 21.944 -1.684 -16.056 1.00 93.19 519 ASP A O 1
ATOM 4146 N N . ARG A 1 520 ? 20.982 -0.432 -14.469 1.00 90.06 520 ARG A N 1
ATOM 4147 C CA . ARG A 1 520 ? 21.141 0.850 -15.179 1.00 90.06 520 ARG A CA 1
ATOM 4148 C C . ARG A 1 520 ? 22.549 1.085 -15.729 1.00 90.06 520 ARG A C 1
ATOM 4150 O O . ARG A 1 520 ? 22.699 1.769 -16.734 1.00 90.06 520 ARG A O 1
ATOM 4157 N N . GLN A 1 521 ? 23.573 0.573 -15.047 1.00 87.56 521 GLN A N 1
ATOM 4158 C CA . GLN A 1 521 ? 24.974 0.745 -15.436 1.00 87.56 521 GLN A CA 1
ATOM 4159 C C . GLN A 1 521 ? 25.539 -0.443 -16.233 1.00 87.56 521 GLN A C 1
ATOM 4161 O O . GLN A 1 521 ? 26.748 -0.487 -16.445 1.00 87.56 521 GLN A O 1
ATOM 4166 N N . ASN A 1 522 ? 24.699 -1.392 -16.662 1.00 85.12 522 ASN A N 1
ATOM 4167 C CA . ASN A 1 522 ? 25.079 -2.579 -17.434 1.00 85.12 522 ASN A CA 1
ATOM 4168 C C . ASN A 1 522 ? 26.243 -3.355 -16.792 1.00 85.12 522 ASN A C 1
ATOM 4170 O O . ASN A 1 522 ? 27.187 -3.765 -17.472 1.00 85.12 522 ASN A O 1
ATOM 4174 N N . LYS A 1 523 ? 26.213 -3.517 -15.463 1.00 87.62 523 LYS A N 1
ATOM 4175 C CA . LYS A 1 523 ? 27.308 -4.155 -14.716 1.00 87.62 523 LYS A CA 1
ATOM 4176 C C . LYS A 1 523 ? 27.346 -5.659 -14.942 1.00 87.62 523 LYS A C 1
ATOM 4178 O O . LYS A 1 523 ? 28.420 -6.253 -14.858 1.00 87.62 523 LYS A O 1
ATOM 4183 N N . ARG A 1 524 ? 26.195 -6.287 -15.194 1.00 86.94 524 ARG A N 1
ATOM 4184 C CA . ARG A 1 524 ? 26.109 -7.713 -15.517 1.00 86.94 524 ARG A CA 1
ATOM 4185 C C . ARG A 1 524 ? 25.904 -7.881 -17.015 1.00 86.94 524 ARG A C 1
ATOM 4187 O O . ARG A 1 524 ? 25.162 -7.144 -17.652 1.00 86.94 524 ARG A O 1
ATOM 4194 N N . VAL A 1 525 ? 26.598 -8.861 -17.576 1.00 80.56 525 VAL A N 1
ATOM 4195 C CA . VAL A 1 525 ? 26.547 -9.150 -19.009 1.00 80.56 525 VAL A CA 1
ATOM 4196 C C . VAL A 1 525 ? 25.252 -9.903 -19.322 1.00 80.56 525 VAL A C 1
ATOM 4198 O O . VAL A 1 525 ? 24.952 -10.894 -18.662 1.00 80.56 525 VAL A O 1
ATOM 4201 N N . PHE A 1 526 ? 24.516 -9.445 -20.337 1.00 75.19 526 PHE A N 1
ATOM 4202 C CA . PHE A 1 526 ? 23.233 -10.008 -20.782 1.00 75.19 526 PHE A CA 1
ATOM 4203 C C . PHE A 1 526 ? 22.153 -10.053 -19.691 1.00 75.19 526 PHE A C 1
ATOM 4205 O O . PHE A 1 526 ? 21.338 -10.974 -19.657 1.00 75.19 526 PHE A O 1
ATOM 4212 N N . ALA A 1 527 ? 22.142 -9.069 -18.793 1.00 85.12 527 ALA A N 1
ATOM 4213 C CA . ALA A 1 527 ? 21.189 -9.010 -17.696 1.00 85.12 527 ALA A CA 1
ATOM 4214 C C . ALA A 1 527 ? 20.657 -7.591 -17.482 1.00 85.12 527 ALA A C 1
ATOM 4216 O O . ALA A 1 527 ? 21.302 -6.594 -17.793 1.00 85.12 527 ALA A O 1
ATOM 4217 N N . GLY A 1 528 ? 19.461 -7.523 -16.903 1.00 91.56 528 GLY A N 1
ATOM 4218 C CA . GLY A 1 528 ? 18.766 -6.271 -16.645 1.00 91.56 528 GLY A CA 1
ATOM 4219 C C . GLY A 1 528 ? 17.909 -5.802 -17.818 1.00 91.56 528 GLY A C 1
ATOM 4220 O O . GLY A 1 528 ? 18.193 -6.053 -18.995 1.00 91.56 528 GLY A O 1
ATOM 4221 N N . TYR A 1 529 ? 16.825 -5.110 -17.479 1.00 92.62 529 TYR A N 1
ATOM 4222 C CA . TYR A 1 529 ? 15.856 -4.626 -18.455 1.00 92.62 529 TYR A CA 1
ATOM 4223 C C . TYR A 1 529 ? 16.494 -3.643 -19.445 1.00 92.62 529 TYR A C 1
ATOM 4225 O O . TYR A 1 529 ? 16.301 -3.772 -20.652 1.00 92.62 529 TYR A O 1
ATOM 4233 N N . CYS A 1 530 ? 17.311 -2.698 -18.963 1.00 92.12 530 CYS A N 1
ATOM 4234 C CA . CYS A 1 530 ? 17.873 -1.648 -19.812 1.00 92.12 530 CYS A CA 1
ATOM 4235 C C . CYS A 1 530 ? 18.782 -2.205 -20.913 1.00 92.12 530 CYS A C 1
ATOM 4237 O O . CYS A 1 530 ? 18.580 -1.895 -22.088 1.00 92.12 530 CYS A O 1
ATOM 4239 N N . GLN A 1 531 ? 19.721 -3.081 -20.548 1.00 91.50 531 GLN A N 1
ATOM 4240 C CA . GLN A 1 531 ? 20.609 -3.723 -21.513 1.00 91.50 531 GLN A CA 1
ATOM 4241 C C . GLN A 1 531 ? 19.831 -4.560 -22.533 1.00 91.50 531 GLN A C 1
ATOM 4243 O O . GLN A 1 531 ? 20.174 -4.575 -23.714 1.00 91.50 531 GLN A O 1
ATOM 4248 N N . THR A 1 532 ? 18.772 -5.242 -22.088 1.00 90.62 532 THR A N 1
ATOM 4249 C CA . THR A 1 532 ? 17.945 -6.092 -22.953 1.00 90.62 532 THR A CA 1
ATOM 4250 C C . THR A 1 532 ? 17.249 -5.277 -24.042 1.00 90.62 532 THR A C 1
ATOM 4252 O O . THR A 1 532 ? 17.243 -5.684 -25.204 1.00 90.62 532 THR A O 1
ATOM 4255 N N . VAL A 1 533 ? 16.719 -4.098 -23.702 1.00 90.69 533 VAL A N 1
ATOM 4256 C CA . VAL A 1 533 ? 16.103 -3.187 -24.681 1.00 90.69 533 VAL A CA 1
ATOM 4257 C C . VAL A 1 533 ? 17.130 -2.689 -25.700 1.00 90.69 533 VAL A C 1
ATOM 4259 O O . VAL A 1 533 ? 16.852 -2.672 -26.902 1.00 90.69 533 VAL A O 1
ATOM 4262 N N . ASP A 1 534 ? 18.330 -2.325 -25.246 1.00 89.69 534 ASP A N 1
ATOM 4263 C CA . ASP A 1 534 ? 19.391 -1.846 -26.135 1.00 89.69 534 ASP A CA 1
ATOM 4264 C C . ASP A 1 534 ? 19.922 -2.962 -27.053 1.00 89.69 534 ASP A C 1
ATOM 4266 O O . ASP A 1 534 ? 20.181 -2.718 -28.233 1.00 89.69 534 ASP A O 1
ATOM 4270 N N . LEU A 1 535 ? 20.028 -4.197 -26.553 1.00 90.38 535 LEU A N 1
ATOM 4271 C CA . LEU A 1 535 ? 20.409 -5.362 -27.354 1.00 90.38 535 LEU A CA 1
ATOM 4272 C C . LEU A 1 535 ? 19.346 -5.696 -28.405 1.00 90.38 535 LEU A C 1
ATOM 4274 O O . LEU A 1 535 ? 19.686 -5.931 -29.565 1.00 90.38 535 LEU A O 1
ATOM 4278 N N . LEU A 1 536 ? 18.064 -5.671 -28.026 1.00 89.06 536 LEU A N 1
ATOM 4279 C CA . LEU A 1 536 ? 16.962 -5.881 -28.964 1.00 89.06 536 LEU A CA 1
ATOM 4280 C C . LEU A 1 536 ? 17.037 -4.872 -30.113 1.00 89.06 536 LEU A C 1
ATOM 4282 O O . LEU A 1 536 ? 16.935 -5.261 -31.273 1.00 89.06 536 LEU A O 1
ATOM 4286 N N . LYS A 1 537 ? 17.295 -3.595 -29.808 1.00 90.38 537 LYS A N 1
ATOM 4287 C CA . LYS A 1 537 ? 17.485 -2.558 -30.828 1.00 90.38 537 LYS A CA 1
ATOM 4288 C C . LYS A 1 537 ? 18.587 -2.926 -31.820 1.00 90.38 537 LYS A C 1
ATOM 4290 O O . LYS A 1 537 ? 18.356 -2.900 -33.025 1.00 90.38 537 LYS A O 1
ATOM 4295 N N . GLN A 1 538 ? 19.761 -3.295 -31.309 1.00 91.19 538 GLN A N 1
ATOM 4296 C CA . GLN A 1 538 ? 20.920 -3.638 -32.135 1.00 91.19 538 GLN A CA 1
ATOM 4297 C C . GLN A 1 538 ? 20.633 -4.833 -33.049 1.00 91.19 538 GLN A C 1
ATOM 4299 O O . GLN A 1 538 ? 21.014 -4.814 -34.218 1.00 91.19 538 GLN A O 1
ATOM 4304 N N . ILE A 1 539 ? 19.931 -5.852 -32.543 1.00 89.50 539 ILE A N 1
ATOM 4305 C CA . ILE A 1 539 ? 19.527 -7.022 -33.335 1.00 89.50 539 ILE A CA 1
ATOM 4306 C C . ILE A 1 539 ? 18.551 -6.605 -34.442 1.00 89.50 539 ILE A C 1
ATOM 4308 O O . ILE A 1 539 ? 18.758 -6.944 -35.605 1.00 89.50 539 ILE A O 1
ATOM 4312 N N . LEU A 1 540 ? 17.524 -5.815 -34.113 1.00 88.31 540 LEU A N 1
ATOM 4313 C CA . LEU A 1 540 ? 16.529 -5.358 -35.087 1.00 88.31 540 LEU A CA 1
ATOM 4314 C C . LEU A 1 540 ? 17.122 -4.466 -36.186 1.00 88.31 540 LEU A C 1
ATOM 4316 O O . LEU A 1 540 ? 16.689 -4.541 -37.339 1.00 88.31 540 LEU A O 1
ATOM 4320 N N . GLU A 1 541 ? 18.090 -3.618 -35.839 1.00 91.00 541 GLU A N 1
ATOM 4321 C CA . GLU A 1 541 ? 18.825 -2.782 -36.792 1.00 91.00 541 GLU A CA 1
ATOM 4322 C C . GLU A 1 541 ? 19.730 -3.629 -37.689 1.00 91.00 541 GLU A C 1
ATOM 4324 O O . GLU A 1 541 ? 19.677 -3.489 -38.912 1.00 91.00 541 GLU A O 1
ATOM 4329 N N . LYS A 1 542 ? 20.501 -4.551 -37.099 1.00 91.88 542 LYS A N 1
ATOM 4330 C CA . LYS A 1 542 ? 21.396 -5.459 -37.828 1.00 91.88 542 LYS A CA 1
ATOM 4331 C C . LYS A 1 542 ? 20.644 -6.330 -38.834 1.00 91.88 542 LYS A C 1
ATOM 4333 O O . LYS A 1 542 ? 21.120 -6.513 -39.951 1.00 91.88 542 LYS A O 1
ATOM 4338 N N . ASP A 1 543 ? 19.469 -6.824 -38.459 1.00 86.88 543 ASP A N 1
ATOM 4339 C CA . ASP A 1 543 ? 18.647 -7.691 -39.308 1.00 86.88 543 ASP A CA 1
ATOM 4340 C C . ASP A 1 543 ? 17.792 -6.904 -40.321 1.00 86.88 543 ASP A C 1
ATOM 4342 O O . ASP A 1 543 ? 17.016 -7.495 -41.074 1.00 86.88 543 ASP A O 1
ATOM 4346 N N . GLY A 1 544 ? 17.875 -5.566 -40.338 1.00 85.94 544 GLY A N 1
ATOM 4347 C CA . GLY A 1 544 ? 17.068 -4.712 -41.218 1.00 85.94 544 GLY A CA 1
ATOM 4348 C C . GLY A 1 544 ? 15.562 -4.739 -40.912 1.00 85.94 544 GLY A C 1
ATOM 4349 O O . GLY A 1 544 ? 14.754 -4.272 -41.717 1.00 85.94 544 GLY A O 1
ATOM 4350 N N . LYS A 1 545 ? 15.159 -5.268 -39.750 1.00 84.56 545 LYS A N 1
ATOM 4351 C CA . LYS A 1 545 ? 13.755 -5.430 -39.336 1.00 84.56 545 LYS A CA 1
ATOM 4352 C C . LYS A 1 545 ? 13.203 -4.231 -38.566 1.00 84.56 545 LYS A C 1
ATOM 4354 O O . LYS A 1 545 ? 11.996 -4.152 -38.351 1.00 84.56 545 LYS A O 1
ATOM 4359 N N . MET A 1 546 ? 14.045 -3.265 -38.193 1.00 85.00 546 MET A N 1
ATOM 4360 C CA . MET A 1 546 ? 13.640 -2.114 -37.377 1.00 85.00 546 MET A CA 1
ATOM 4361 C C . MET A 1 546 ? 12.432 -1.355 -37.948 1.00 85.00 546 MET A C 1
ATOM 4363 O O . MET A 1 546 ? 11.518 -1.007 -37.207 1.00 85.00 546 MET A O 1
ATOM 4367 N N . ALA A 1 547 ? 12.358 -1.153 -39.267 1.00 83.06 547 ALA A N 1
ATOM 4368 C CA . ALA A 1 547 ? 11.224 -0.465 -39.891 1.00 83.06 547 ALA A CA 1
ATOM 4369 C C . ALA A 1 547 ? 9.884 -1.207 -39.703 1.00 83.06 547 ALA A C 1
ATOM 4371 O O . ALA A 1 547 ? 8.848 -0.571 -39.539 1.00 83.06 547 ALA A O 1
ATOM 4372 N N . GLN A 1 548 ? 9.902 -2.544 -39.679 1.00 80.25 548 GLN A N 1
ATOM 4373 C CA . GLN A 1 548 ? 8.712 -3.383 -39.466 1.00 80.25 548 GLN A CA 1
ATOM 4374 C C . GLN A 1 548 ? 8.242 -3.368 -38.004 1.00 80.25 548 GLN A C 1
ATOM 4376 O O . GLN A 1 548 ? 7.115 -3.752 -37.689 1.00 80.25 548 GLN A O 1
ATOM 4381 N N . HIS A 1 549 ? 9.132 -2.955 -37.109 1.00 80.69 549 HIS A N 1
ATOM 4382 C CA . HIS A 1 549 ? 9.038 -3.147 -35.669 1.00 80.69 549 HIS A CA 1
ATOM 4383 C C . HIS A 1 549 ? 9.091 -1.829 -34.879 1.00 80.69 549 HIS A C 1
ATOM 4385 O O . HIS A 1 549 ? 8.959 -1.811 -33.655 1.00 80.69 549 HIS A O 1
ATOM 4391 N N . LYS A 1 550 ? 9.209 -0.708 -35.597 1.00 79.81 550 LYS A N 1
ATOM 4392 C CA . LYS A 1 550 ? 9.397 0.638 -35.059 1.00 79.81 550 LYS A CA 1
ATOM 4393 C C . LYS A 1 550 ? 8.340 1.013 -34.022 1.00 79.81 550 LYS A C 1
ATOM 4395 O O . LYS A 1 550 ? 8.697 1.357 -32.901 1.00 79.81 550 LYS A O 1
ATOM 4400 N N . ASP A 1 551 ? 7.061 0.875 -34.370 1.00 72.25 551 ASP A N 1
ATOM 4401 C CA . ASP A 1 551 ? 5.951 1.312 -33.516 1.00 72.25 551 ASP A CA 1
ATOM 4402 C C . ASP A 1 551 ? 5.934 0.615 -32.151 1.00 72.25 551 ASP A C 1
ATOM 4404 O O . ASP A 1 551 ? 5.522 1.212 -31.164 1.00 72.25 551 ASP A O 1
ATOM 4408 N N . PHE A 1 552 ? 6.333 -0.660 -32.064 1.00 75.00 552 PHE A N 1
ATOM 4409 C CA . PHE A 1 552 ? 6.387 -1.328 -30.761 1.00 75.00 552 PHE A CA 1
ATOM 4410 C C . PHE A 1 552 ? 7.682 -1.044 -30.024 1.00 75.00 552 PHE A C 1
ATOM 4412 O O . PHE A 1 552 ? 7.665 -0.944 -28.800 1.00 75.00 552 PHE A O 1
ATOM 4419 N N . PHE A 1 553 ? 8.793 -0.899 -30.747 1.00 83.56 553 PHE A N 1
ATOM 4420 C CA . PHE A 1 553 ? 10.061 -0.579 -30.120 1.00 83.56 553 PHE A CA 1
ATOM 4421 C C . PHE A 1 553 ? 9.997 0.795 -29.441 1.00 83.56 553 PHE A C 1
ATOM 4423 O O . PHE A 1 553 ? 10.503 0.953 -28.333 1.00 83.56 553 PHE A O 1
ATOM 4430 N N . GLU A 1 554 ? 9.304 1.764 -30.048 1.00 81.19 554 GLU A N 1
ATOM 4431 C CA . GLU A 1 554 ? 9.020 3.059 -29.420 1.00 81.19 554 GLU A CA 1
ATOM 4432 C C . GLU A 1 554 ? 8.295 2.901 -28.075 1.00 81.19 554 GLU A C 1
ATOM 4434 O O . GLU A 1 554 ? 8.655 3.571 -27.111 1.00 81.19 554 GLU A O 1
ATOM 4439 N N . ILE A 1 555 ? 7.354 1.960 -27.957 1.00 77.19 555 ILE A N 1
ATOM 4440 C CA . ILE A 1 555 ? 6.645 1.708 -26.694 1.00 77.19 555 ILE A CA 1
ATOM 4441 C C . ILE A 1 555 ? 7.575 1.099 -25.637 1.00 77.19 555 ILE A C 1
ATOM 4443 O O . ILE A 1 555 ? 7.578 1.549 -24.492 1.00 77.19 555 ILE A O 1
ATOM 4447 N N . ILE A 1 556 ? 8.398 0.111 -26.011 1.00 86.06 556 ILE A N 1
ATOM 4448 C CA . ILE A 1 556 ? 9.413 -0.457 -25.106 1.00 86.06 556 ILE A CA 1
ATOM 4449 C C . ILE A 1 556 ? 10.342 0.652 -24.610 1.00 86.06 556 ILE A C 1
ATOM 4451 O O . ILE A 1 556 ? 10.703 0.684 -23.433 1.00 86.06 556 ILE A O 1
ATOM 4455 N N . LYS A 1 557 ? 10.715 1.578 -25.503 1.00 85.50 557 LYS A N 1
ATOM 4456 C CA . LYS A 1 557 ? 11.597 2.692 -25.172 1.00 85.50 557 LYS A CA 1
ATOM 4457 C C . LYS A 1 557 ? 10.938 3.679 -24.211 1.00 85.50 557 LYS A C 1
ATOM 4459 O O . LYS A 1 557 ? 11.615 4.128 -23.293 1.00 85.50 557 LYS A O 1
ATOM 4464 N N . ILE A 1 558 ? 9.647 3.974 -24.374 1.00 83.69 558 ILE A N 1
ATOM 4465 C CA . ILE A 1 558 ? 8.879 4.786 -23.416 1.00 83.69 558 ILE A CA 1
ATOM 4466 C C . ILE A 1 558 ? 8.888 4.119 -22.035 1.00 83.69 558 ILE A C 1
ATOM 4468 O O . ILE A 1 558 ? 9.284 4.754 -21.065 1.00 83.69 558 ILE A O 1
ATOM 4472 N N . ALA A 1 559 ? 8.571 2.822 -21.953 1.00 86.31 559 ALA A N 1
ATOM 4473 C CA . ALA A 1 559 ? 8.605 2.092 -20.684 1.00 86.31 559 ALA A CA 1
ATOM 4474 C C . ALA A 1 559 ? 10.013 2.061 -20.059 1.00 86.31 559 ALA A C 1
ATOM 4476 O O . ALA A 1 559 ? 10.162 2.234 -18.853 1.00 86.31 559 ALA A O 1
ATOM 4477 N N . GLN A 1 560 ? 11.063 1.889 -20.874 1.00 91.12 560 GLN A N 1
ATOM 4478 C CA . GLN A 1 560 ? 12.451 1.959 -20.408 1.00 91.12 560 GLN A CA 1
ATOM 4479 C C . GLN A 1 560 ? 12.777 3.336 -19.817 1.00 91.12 560 GLN A C 1
ATOM 4481 O O . GLN A 1 560 ? 13.420 3.400 -18.772 1.00 91.12 560 GLN A O 1
ATOM 4486 N N . LEU A 1 561 ? 12.350 4.424 -20.468 1.00 88.88 561 LEU A N 1
ATOM 4487 C CA . LEU A 1 561 ? 12.550 5.782 -19.960 1.00 88.88 561 LEU A CA 1
ATOM 4488 C C . LEU A 1 561 ? 11.811 5.986 -18.637 1.00 88.88 561 LEU A C 1
ATOM 4490 O O . LEU A 1 561 ? 12.428 6.441 -17.680 1.00 88.88 561 LEU A O 1
ATOM 4494 N N . ASP A 1 562 ? 10.550 5.562 -18.544 1.00 89.75 562 ASP A N 1
ATOM 4495 C CA . ASP A 1 562 ? 9.776 5.660 -17.304 1.00 89.75 562 ASP A CA 1
ATOM 4496 C C . ASP A 1 562 ? 10.432 4.874 -16.158 1.00 89.75 562 ASP A C 1
ATOM 4498 O O . ASP A 1 562 ? 10.528 5.365 -15.032 1.00 89.75 562 ASP A O 1
ATOM 4502 N N . PHE A 1 563 ? 10.940 3.668 -16.427 1.00 93.00 563 PHE A N 1
ATOM 4503 C CA . PHE A 1 563 ? 11.682 2.896 -15.432 1.00 93.00 563 PHE A CA 1
ATOM 4504 C C . PHE A 1 563 ? 12.969 3.595 -14.992 1.00 93.00 563 PHE A C 1
ATOM 4506 O O . PHE A 1 563 ? 13.261 3.670 -13.797 1.00 93.00 563 PHE A O 1
ATOM 4513 N N . VAL A 1 564 ? 13.754 4.107 -15.940 1.00 91.56 564 VAL A N 1
ATOM 4514 C CA . VAL A 1 564 ? 15.002 4.806 -15.625 1.00 91.56 564 VAL A CA 1
ATOM 4515 C C . VAL A 1 564 ? 14.718 6.031 -14.761 1.00 91.56 564 VAL A C 1
ATOM 4517 O O . VAL A 1 564 ? 15.385 6.187 -13.737 1.00 91.56 564 VAL A O 1
ATOM 4520 N N . ASP A 1 565 ? 13.702 6.813 -15.128 1.00 90.19 565 ASP A N 1
ATOM 4521 C CA . ASP A 1 565 ? 13.386 8.106 -14.528 1.00 90.19 565 ASP A CA 1
ATOM 4522 C C . ASP A 1 565 ? 12.620 8.024 -13.203 1.00 90.19 565 ASP A C 1
ATOM 4524 O O . ASP A 1 565 ? 12.690 8.994 -12.446 1.00 90.19 565 ASP A O 1
ATOM 4528 N N . PHE A 1 566 ? 11.875 6.941 -12.929 1.00 91.50 566 PHE A N 1
ATOM 4529 C CA . PHE A 1 566 ? 10.940 6.898 -11.789 1.00 91.50 566 PHE A CA 1
ATOM 4530 C C . PHE A 1 566 ? 10.926 5.593 -10.963 1.00 91.50 566 PHE A C 1
ATOM 4532 O O . PHE A 1 566 ? 10.328 5.573 -9.882 1.00 91.50 566 PHE A O 1
ATOM 4539 N N . LEU A 1 567 ? 11.563 4.498 -11.409 1.00 94.19 567 LEU A N 1
ATOM 4540 C CA . LEU A 1 567 ? 11.562 3.218 -10.679 1.00 94.19 567 LEU A CA 1
ATOM 4541 C C . LEU A 1 567 ? 12.828 3.046 -9.824 1.00 94.19 567 LEU A C 1
ATOM 4543 O O . LEU A 1 567 ? 13.865 2.601 -10.306 1.00 94.19 567 LEU A O 1
ATOM 4547 N N . GLY A 1 568 ? 12.768 3.379 -8.535 1.00 91.75 568 GLY A N 1
ATOM 4548 C CA . GLY A 1 568 ? 13.913 3.305 -7.609 1.00 91.75 568 GLY A CA 1
ATOM 4549 C C . GLY A 1 568 ? 14.863 4.503 -7.687 1.00 91.75 568 GLY A C 1
ATOM 4550 O O . GLY A 1 568 ? 15.642 4.735 -6.770 1.00 91.75 568 GLY A O 1
ATOM 4551 N N . GLU A 1 569 ? 14.763 5.332 -8.716 1.00 89.38 569 GLU A N 1
ATOM 4552 C CA . GLU A 1 569 ? 15.336 6.677 -8.747 1.00 89.38 569 GLU A CA 1
ATOM 4553 C C . GLU A 1 569 ? 14.272 7.630 -9.276 1.00 89.38 569 GLU A C 1
ATOM 4555 O O . GLU A 1 569 ? 13.353 7.188 -9.958 1.00 89.38 569 GLU A O 1
ATOM 4560 N N . HIS A 1 570 ? 14.368 8.913 -8.932 1.00 85.62 570 HIS A N 1
ATOM 4561 C CA . HIS A 1 570 ? 13.510 9.936 -9.515 1.00 85.62 570 HIS A CA 1
ATOM 4562 C C . HIS A 1 570 ? 14.350 10.969 -10.269 1.00 85.62 570 HIS A C 1
ATOM 4564 O O . HIS A 1 570 ? 15.294 11.528 -9.718 1.00 85.62 570 HIS A O 1
ATOM 4570 N N . LYS A 1 571 ? 13.950 11.360 -11.479 1.00 83.44 571 LYS A N 1
ATOM 4571 C CA . LYS A 1 571 ? 14.636 12.402 -12.272 1.00 83.44 571 LYS A CA 1
ATOM 4572 C C . LYS A 1 571 ? 14.680 13.819 -11.660 1.00 83.44 571 LYS A C 1
ATOM 4574 O O . LYS A 1 571 ? 15.225 14.733 -12.264 1.00 83.44 571 LYS A O 1
ATOM 4579 N N . TYR A 1 572 ? 14.091 14.020 -10.479 1.00 79.94 572 TYR A N 1
ATOM 4580 C CA . TYR A 1 572 ? 13.995 15.305 -9.764 1.00 79.94 572 TYR A CA 1
ATOM 4581 C C . TYR A 1 572 ? 14.703 15.226 -8.404 1.00 79.94 572 TYR A C 1
ATOM 4583 O O . TYR A 1 572 ? 14.392 15.994 -7.500 1.00 79.94 572 TYR A O 1
ATOM 4591 N N . THR A 1 573 ? 15.642 14.292 -8.234 1.00 76.25 573 THR A N 1
ATOM 4592 C CA . THR A 1 573 ? 16.415 14.107 -6.991 1.00 76.25 573 THR A CA 1
ATOM 4593 C C . THR A 1 573 ? 17.087 15.397 -6.511 1.00 76.25 573 THR A C 1
ATOM 4595 O O . THR A 1 573 ? 17.123 15.682 -5.315 1.00 76.25 573 THR A O 1
ATOM 4598 N N . THR A 1 574 ? 17.554 16.240 -7.433 1.00 74.19 574 THR A N 1
ATOM 4599 C CA . THR A 1 574 ? 18.153 17.550 -7.128 1.00 74.19 574 THR A CA 1
ATOM 4600 C C . THR A 1 574 ? 17.135 18.686 -6.979 1.00 74.19 574 THR A C 1
ATOM 4602 O O . THR A 1 574 ? 17.524 19.822 -6.719 1.00 74.19 574 THR A O 1
ATOM 4605 N N . GLY A 1 575 ? 15.841 18.403 -7.128 1.00 71.81 575 GLY A N 1
ATOM 4606 C CA . GLY A 1 575 ? 14.795 19.408 -7.294 1.00 71.81 575 GLY A CA 1
ATOM 4607 C C . GLY A 1 575 ? 14.781 20.025 -8.696 1.00 71.81 575 GLY A C 1
ATOM 4608 O O . GLY A 1 575 ? 15.625 19.734 -9.544 1.00 71.81 575 GLY A O 1
ATOM 4609 N N . LEU A 1 576 ? 13.793 20.885 -8.921 1.00 75.69 576 LEU A N 1
ATOM 4610 C CA . LEU A 1 576 ? 13.668 21.763 -10.084 1.00 75.69 576 LEU A CA 1
ATOM 4611 C C . LEU A 1 576 ? 13.547 23.209 -9.600 1.00 75.69 576 LEU A C 1
ATOM 4613 O O . LEU A 1 576 ? 13.252 23.450 -8.433 1.00 75.69 576 LEU A O 1
ATOM 4617 N N . ASP A 1 577 ? 13.641 24.183 -10.501 1.00 74.25 577 ASP A N 1
ATOM 4618 C CA . ASP A 1 577 ? 13.387 25.589 -10.143 1.00 74.25 577 ASP A CA 1
ATOM 4619 C C . ASP A 1 577 ? 12.009 25.788 -9.483 1.00 74.25 577 ASP A C 1
ATOM 4621 O O . ASP A 1 577 ? 11.821 26.652 -8.627 1.00 74.25 577 ASP A O 1
ATOM 4625 N N . THR A 1 578 ? 11.043 24.946 -9.855 1.00 78.00 578 THR A N 1
ATOM 4626 C CA . THR A 1 578 ? 9.642 25.018 -9.427 1.00 78.00 578 THR A CA 1
ATOM 4627 C C . THR A 1 578 ? 9.262 23.964 -8.387 1.00 78.00 578 THR A C 1
ATOM 4629 O O . THR A 1 578 ? 8.170 24.036 -7.826 1.00 78.00 578 THR A O 1
ATOM 4632 N N . ILE A 1 579 ? 10.154 23.009 -8.095 1.00 83.00 579 ILE A N 1
ATOM 4633 C CA . ILE A 1 579 ? 9.935 21.918 -7.136 1.00 83.00 579 ILE A CA 1
ATOM 4634 C C . ILE A 1 579 ? 11.128 21.867 -6.189 1.00 83.00 579 ILE A C 1
ATOM 4636 O O . ILE A 1 579 ? 12.252 21.662 -6.644 1.00 83.00 579 ILE A O 1
ATOM 4640 N N . PRO A 1 580 ? 10.930 22.015 -4.873 1.00 89.38 580 PRO A N 1
ATOM 4641 C CA . PRO A 1 580 ? 12.054 22.046 -3.953 1.00 89.38 580 PRO A CA 1
ATOM 4642 C C . PRO A 1 580 ? 12.867 20.736 -3.995 1.00 89.38 580 PRO A C 1
ATOM 4644 O O . PRO A 1 580 ? 12.299 19.674 -4.250 1.00 89.38 580 PRO A O 1
ATOM 4647 N N . PRO A 1 581 ? 14.178 20.784 -3.685 1.00 90.75 581 PRO A N 1
ATOM 4648 C CA . PRO A 1 581 ? 14.990 19.578 -3.535 1.00 90.75 581 PRO A CA 1
ATOM 4649 C C . PRO A 1 581 ? 14.426 18.626 -2.477 1.00 90.75 581 PRO A C 1
ATOM 4651 O O . PRO A 1 581 ? 13.708 19.066 -1.567 1.00 90.75 581 PRO A O 1
ATOM 4654 N N . SER A 1 582 ? 14.817 17.352 -2.548 1.00 92.88 582 SER A N 1
ATOM 4655 C CA . SER A 1 582 ? 14.442 16.342 -1.552 1.00 92.88 582 SER A CA 1
ATOM 4656 C C . SER A 1 582 ? 14.702 16.824 -0.118 1.00 92.88 582 SER A C 1
ATOM 4658 O O . SER A 1 582 ? 15.721 17.455 0.178 1.00 92.88 582 SER A O 1
ATOM 4660 N N . ARG A 1 583 ? 13.789 16.506 0.805 1.00 93.12 583 ARG A N 1
ATOM 4661 C CA . ARG A 1 583 ? 13.956 16.757 2.249 1.00 93.12 583 ARG A CA 1
ATOM 4662 C C . ARG A 1 583 ? 15.064 15.914 2.888 1.00 93.12 583 ARG A C 1
ATOM 4664 O O . ARG A 1 583 ? 15.422 16.159 4.043 1.00 93.12 583 ARG A O 1
ATOM 4671 N N . PHE A 1 584 ? 15.592 14.949 2.143 1.00 93.81 584 PHE A N 1
ATOM 4672 C CA . PHE A 1 584 ? 16.713 14.098 2.516 1.00 93.81 584 PHE A CA 1
ATOM 4673 C C . PHE A 1 584 ? 18.012 14.470 1.796 1.00 93.81 584 PHE A C 1
ATOM 4675 O O . PHE A 1 584 ? 18.989 13.743 1.929 1.00 93.81 584 PHE A O 1
ATOM 4682 N N . ALA A 1 585 ? 18.052 15.565 1.025 1.00 91.81 585 ALA A N 1
ATOM 4683 C CA . ALA A 1 585 ? 19.223 15.945 0.229 1.00 91.81 585 ALA A CA 1
ATOM 4684 C C . ALA A 1 585 ? 20.506 16.174 1.055 1.00 91.81 585 ALA A C 1
ATOM 4686 O O . ALA A 1 585 ? 21.598 16.131 0.499 1.00 91.81 585 ALA A O 1
ATOM 4687 N N . ASP A 1 586 ? 20.374 16.382 2.367 1.00 90.81 586 ASP A N 1
ATOM 4688 C CA . ASP A 1 586 ? 21.463 16.407 3.345 1.00 90.81 586 ASP A CA 1
ATOM 4689 C C . ASP A 1 586 ? 22.209 15.065 3.467 1.00 90.81 586 ASP A C 1
ATOM 4691 O O . ASP A 1 586 ? 23.402 15.060 3.761 1.00 90.81 586 ASP A O 1
ATOM 4695 N N . HIS A 1 587 ? 21.538 13.945 3.184 1.00 92.31 587 HIS A N 1
ATOM 4696 C CA . HIS A 1 587 ? 22.104 12.590 3.260 1.00 92.31 587 HIS A CA 1
ATOM 4697 C C . HIS A 1 587 ? 22.080 11.859 1.918 1.00 92.31 587 HIS A C 1
ATOM 4699 O O . HIS A 1 587 ? 23.061 11.231 1.521 1.00 92.31 587 HIS A O 1
ATOM 4705 N N . ASN A 1 588 ? 20.946 11.913 1.219 1.00 92.62 588 ASN A N 1
ATOM 4706 C CA . ASN A 1 588 ? 20.756 11.320 -0.094 1.00 92.62 588 ASN A CA 1
ATOM 4707 C C . ASN A 1 588 ? 19.640 12.053 -0.872 1.00 92.62 588 ASN A C 1
ATOM 4709 O O . ASN A 1 588 ? 18.478 12.006 -0.461 1.00 92.62 588 ASN A O 1
ATOM 4713 N N . PRO A 1 589 ? 19.936 12.672 -2.032 1.00 91.81 589 PRO A N 1
ATOM 4714 C CA . PRO A 1 589 ? 18.932 13.371 -2.841 1.00 91.81 589 PRO A CA 1
ATOM 4715 C C . PRO A 1 589 ? 17.864 12.435 -3.443 1.00 91.81 589 PRO A C 1
ATOM 4717 O O . PRO A 1 589 ? 16.820 12.897 -3.889 1.00 91.81 589 PRO A O 1
ATOM 4720 N N . ASN A 1 590 ? 18.086 11.116 -3.427 1.00 92.75 590 ASN A N 1
ATOM 4721 C CA . ASN A 1 590 ? 17.104 10.087 -3.781 1.00 92.75 590 ASN A CA 1
ATOM 4722 C C . ASN A 1 590 ? 16.364 9.517 -2.554 1.00 92.75 590 ASN A C 1
ATOM 4724 O O . ASN A 1 590 ? 15.933 8.363 -2.568 1.00 92.75 590 ASN A O 1
ATOM 4728 N N . GLY A 1 591 ? 16.245 10.286 -1.468 1.00 92.62 591 GLY A N 1
ATOM 4729 C CA . GLY A 1 591 ? 15.737 9.793 -0.184 1.00 92.62 591 GLY A CA 1
ATOM 4730 C C . GLY A 1 591 ? 14.338 9.176 -0.232 1.00 92.62 591 GLY A C 1
ATOM 4731 O O . GLY A 1 591 ? 14.095 8.211 0.490 1.00 92.62 591 GLY A O 1
ATOM 4732 N N . LEU A 1 592 ? 13.455 9.652 -1.123 1.00 94.19 592 LEU A N 1
ATOM 4733 C CA . LEU A 1 592 ? 12.111 9.089 -1.315 1.00 94.19 592 LEU A CA 1
ATOM 4734 C C . LEU A 1 592 ? 12.143 7.576 -1.595 1.00 94.19 592 LEU A C 1
ATOM 4736 O O . LEU A 1 592 ? 11.342 6.836 -1.030 1.00 94.19 592 LEU A O 1
ATOM 4740 N N . GLN A 1 593 ? 13.081 7.131 -2.438 1.00 94.50 593 GLN A N 1
ATOM 4741 C CA . GLN A 1 593 ? 13.270 5.725 -2.811 1.00 94.50 593 GLN A CA 1
ATOM 4742 C C . GLN A 1 593 ? 14.308 5.037 -1.908 1.00 94.50 593 GLN A C 1
ATOM 4744 O O . GLN A 1 593 ? 14.095 3.918 -1.449 1.00 94.50 593 GLN A O 1
ATOM 4749 N N . GLU A 1 594 ? 15.429 5.705 -1.606 1.00 94.31 594 GLU A N 1
ATOM 4750 C CA . GLU A 1 594 ? 16.529 5.127 -0.816 1.00 94.31 594 GLU A CA 1
ATOM 4751 C C . GLU A 1 594 ? 16.092 4.715 0.596 1.00 94.31 594 GLU A C 1
ATOM 4753 O O . GLU A 1 594 ? 16.581 3.718 1.130 1.00 94.31 594 GLU A O 1
ATOM 4758 N N . TYR A 1 595 ? 15.157 5.459 1.188 1.00 95.12 595 TYR A N 1
ATOM 4759 C CA . TYR A 1 595 ? 14.639 5.201 2.527 1.00 95.12 595 TYR A CA 1
ATOM 4760 C C . TYR A 1 595 ? 13.220 4.626 2.515 1.00 95.12 595 TYR A C 1
ATOM 4762 O O . TYR A 1 595 ? 12.542 4.697 3.531 1.00 95.12 595 TYR A O 1
ATOM 4770 N N . SER A 1 596 ? 12.744 4.047 1.407 1.00 96.62 596 SER A N 1
ATOM 4771 C CA . SER A 1 596 ? 11.407 3.439 1.344 1.00 96.62 596 SER A CA 1
ATOM 4772 C C . SER A 1 596 ? 11.440 2.054 0.691 1.00 96.62 596 SER A C 1
ATOM 4774 O O . SER A 1 596 ? 11.237 1.923 -0.521 1.00 96.62 596 SER A O 1
ATOM 4776 N N . PRO A 1 597 ? 11.704 0.996 1.484 1.00 97.06 597 PRO A N 1
ATOM 4777 C CA . PRO A 1 597 ? 11.686 -0.380 0.995 1.00 97.06 597 PRO A CA 1
ATOM 4778 C C . PRO A 1 597 ? 10.350 -0.765 0.361 1.00 97.06 597 PRO A C 1
ATOM 4780 O O . PRO A 1 597 ? 10.357 -1.358 -0.717 1.00 97.06 597 PRO A O 1
ATOM 4783 N N . ILE A 1 598 ? 9.217 -0.367 0.958 1.00 97.31 598 ILE A N 1
ATOM 4784 C CA . ILE A 1 598 ? 7.903 -0.652 0.372 1.00 97.31 598 ILE A CA 1
ATOM 4785 C C . ILE A 1 598 ? 7.714 0.005 -0.988 1.00 97.31 598 ILE A C 1
ATOM 4787 O O . ILE A 1 598 ? 7.253 -0.676 -1.894 1.00 97.31 598 ILE A O 1
ATOM 4791 N N . LEU A 1 599 ? 8.108 1.275 -1.170 1.00 97.38 599 LEU A N 1
ATOM 4792 C CA . LEU A 1 599 ? 7.931 1.977 -2.442 1.00 97.38 599 LEU A CA 1
ATOM 4793 C C . LEU A 1 599 ? 8.760 1.300 -3.535 1.00 97.38 599 LEU A C 1
ATOM 4795 O O . LEU A 1 599 ? 8.270 1.101 -4.643 1.00 97.38 599 LEU A O 1
ATOM 4799 N N . CYS A 1 600 ? 9.984 0.883 -3.206 1.00 97.56 600 CYS A N 1
ATOM 4800 C CA . CYS A 1 600 ? 10.812 0.096 -4.114 1.00 97.56 600 CYS A CA 1
ATOM 4801 C C . CYS A 1 600 ? 10.188 -1.271 -4.421 1.00 97.56 600 CYS A C 1
ATOM 4803 O O . CYS A 1 600 ? 10.218 -1.699 -5.570 1.00 97.56 600 CYS A O 1
ATOM 4805 N N . GLY A 1 601 ? 9.626 -1.953 -3.420 1.00 97.50 601 GLY A N 1
ATOM 4806 C CA . GLY A 1 601 ? 9.000 -3.265 -3.580 1.00 97.50 601 GLY A CA 1
ATOM 4807 C C . GLY A 1 601 ? 7.739 -3.224 -4.439 1.00 97.50 601 GLY A C 1
ATOM 4808 O O . GLY A 1 601 ? 7.670 -3.922 -5.446 1.00 97.50 601 GLY A O 1
ATOM 4809 N N . VAL A 1 602 ? 6.770 -2.370 -4.096 1.00 97.25 602 VAL A N 1
ATOM 4810 C CA . VAL A 1 602 ? 5.539 -2.212 -4.892 1.00 97.25 602 VAL A CA 1
ATOM 4811 C C . VAL A 1 602 ? 5.818 -1.592 -6.259 1.00 97.25 602 VAL A C 1
ATOM 4813 O O . VAL A 1 602 ? 5.159 -1.917 -7.239 1.00 97.25 602 VAL A O 1
ATOM 4816 N N . GLY A 1 603 ? 6.827 -0.723 -6.359 1.00 96.44 603 GLY A N 1
ATOM 4817 C CA . GLY A 1 603 ? 7.238 -0.166 -7.639 1.00 96.44 603 GLY A CA 1
ATOM 4818 C C . GLY A 1 603 ? 7.874 -1.221 -8.542 1.00 96.44 603 GLY A C 1
ATOM 4819 O O . GLY A 1 603 ? 7.616 -1.233 -9.745 1.00 96.44 603 GLY A O 1
ATOM 4820 N N . LEU A 1 604 ? 8.686 -2.120 -7.974 1.00 97.56 604 LEU A N 1
ATOM 4821 C CA . LEU A 1 604 ? 9.271 -3.238 -8.709 1.00 97.56 604 LEU A CA 1
ATOM 4822 C C . LEU A 1 604 ? 8.207 -4.239 -9.144 1.00 97.56 604 LEU A C 1
ATOM 4824 O O . LEU A 1 604 ? 8.284 -4.732 -10.260 1.00 97.56 604 LEU A O 1
ATOM 4828 N N . GLU A 1 605 ? 7.233 -4.527 -8.288 1.00 96.31 605 GLU A N 1
ATOM 4829 C CA . GLU A 1 605 ? 6.097 -5.388 -8.616 1.00 96.31 605 GLU A CA 1
ATOM 4830 C C . GLU A 1 605 ? 5.343 -4.871 -9.851 1.00 96.31 605 GLU A C 1
ATOM 4832 O O . GLU A 1 605 ? 5.272 -5.580 -10.855 1.00 96.31 605 GLU A O 1
ATOM 4837 N N . GLU A 1 606 ? 4.930 -3.601 -9.850 1.00 93.25 606 GLU A N 1
ATOM 4838 C CA . GLU A 1 606 ? 4.307 -2.973 -11.023 1.00 93.25 606 GLU A CA 1
ATOM 4839 C C . GLU A 1 606 ? 5.258 -2.944 -12.241 1.00 93.25 606 GLU A C 1
ATOM 4841 O O . GLU A 1 606 ? 4.847 -3.149 -13.385 1.00 93.25 606 GLU A O 1
ATOM 4846 N N . GLY A 1 607 ? 6.555 -2.699 -12.023 1.00 93.19 607 GLY A N 1
ATOM 4847 C CA . GLY A 1 607 ? 7.560 -2.697 -13.088 1.00 93.19 607 GLY A CA 1
ATOM 4848 C C . GLY A 1 607 ? 7.745 -4.066 -13.750 1.00 93.19 607 GLY A C 1
ATOM 4849 O O . GLY A 1 607 ? 7.842 -4.151 -14.977 1.00 93.19 607 GLY A O 1
ATOM 4850 N N . LEU A 1 608 ? 7.750 -5.139 -12.957 1.00 94.31 608 LEU A N 1
ATOM 4851 C CA . LEU A 1 608 ? 7.807 -6.520 -13.431 1.00 94.31 608 LEU A CA 1
ATOM 4852 C C . LEU A 1 608 ? 6.541 -6.884 -14.200 1.00 94.31 608 LEU A C 1
ATOM 4854 O O . LEU A 1 608 ? 6.645 -7.508 -15.254 1.00 94.31 608 LEU A O 1
ATOM 4858 N N . GLU A 1 609 ? 5.371 -6.455 -13.728 1.00 89.31 609 GLU A N 1
ATOM 4859 C CA . GLU A 1 609 ? 4.111 -6.646 -14.444 1.00 89.31 609 GLU A CA 1
ATOM 4860 C C . GLU A 1 609 ? 4.143 -5.973 -15.825 1.00 89.31 609 GLU A C 1
ATOM 4862 O O . GLU A 1 609 ? 3.831 -6.607 -16.836 1.00 89.31 609 GLU A O 1
ATOM 4867 N N . ILE A 1 610 ? 4.574 -4.710 -15.903 1.00 86.94 610 ILE A N 1
ATOM 4868 C CA . ILE A 1 610 ? 4.694 -3.983 -17.175 1.00 86.94 610 ILE A CA 1
ATOM 4869 C C . ILE A 1 610 ? 5.704 -4.670 -18.099 1.00 86.94 610 ILE A C 1
ATOM 4871 O O . ILE A 1 610 ? 5.409 -4.898 -19.274 1.00 86.94 610 ILE A O 1
ATOM 4875 N N . ALA A 1 611 ? 6.884 -5.027 -17.587 1.00 89.88 611 ALA A N 1
ATOM 4876 C CA . ALA A 1 611 ? 7.913 -5.704 -18.371 1.00 89.88 611 ALA A CA 1
ATOM 4877 C C . ALA A 1 611 ? 7.436 -7.067 -18.889 1.00 89.88 611 ALA A C 1
ATOM 4879 O O . ALA A 1 611 ? 7.685 -7.408 -20.047 1.00 89.88 611 ALA A O 1
ATOM 4880 N N . TYR A 1 612 ? 6.703 -7.814 -18.063 1.00 85.56 612 TYR A N 1
ATOM 4881 C CA . TYR A 1 612 ? 6.066 -9.065 -18.451 1.00 85.56 612 TYR A CA 1
ATOM 4882 C C . TYR A 1 612 ? 5.053 -8.843 -19.575 1.00 85.56 612 TYR A C 1
ATOM 4884 O O . TYR A 1 612 ? 5.166 -9.464 -20.631 1.00 85.56 612 TYR A O 1
ATOM 4892 N N . ARG A 1 613 ? 4.113 -7.906 -19.403 1.00 80.75 613 ARG A N 1
ATOM 4893 C CA . ARG A 1 613 ? 3.094 -7.582 -20.413 1.00 80.75 613 ARG A CA 1
ATOM 4894 C C . ARG A 1 613 ? 3.720 -7.154 -21.746 1.00 80.75 613 ARG A C 1
ATOM 4896 O O . ARG A 1 613 ? 3.263 -7.589 -22.803 1.00 80.75 613 ARG A O 1
ATOM 4903 N N . ILE A 1 614 ? 4.798 -6.366 -21.708 1.00 81.56 614 ILE A N 1
ATOM 4904 C CA . ILE A 1 614 ? 5.593 -5.998 -22.891 1.00 81.56 614 ILE A CA 1
ATOM 4905 C C . ILE A 1 614 ? 6.231 -7.238 -23.530 1.00 81.56 614 ILE A C 1
ATOM 4907 O O . ILE A 1 614 ? 6.169 -7.394 -24.749 1.00 81.56 614 ILE A O 1
ATOM 4911 N N . GLY A 1 615 ? 6.822 -8.128 -22.730 1.00 81.19 615 GLY A N 1
ATOM 4912 C CA . GLY A 1 615 ? 7.422 -9.377 -23.202 1.00 81.19 615 GLY A CA 1
ATOM 4913 C C . GLY A 1 615 ? 6.414 -10.284 -23.910 1.00 81.19 615 GLY A C 1
ATOM 4914 O O . GLY A 1 615 ? 6.668 -10.722 -25.032 1.00 81.19 615 GLY A O 1
ATOM 4915 N N . MET A 1 616 ? 5.239 -10.487 -23.309 1.00 76.50 616 MET A N 1
ATOM 4916 C CA . MET A 1 616 ? 4.149 -11.267 -23.905 1.00 76.50 616 MET A CA 1
ATOM 4917 C C . MET A 1 616 ? 3.656 -10.638 -25.206 1.00 76.50 616 MET A C 1
ATOM 4919 O O . MET A 1 616 ? 3.504 -11.320 -26.219 1.00 76.50 616 MET A O 1
ATOM 4923 N N . PHE A 1 617 ? 3.495 -9.315 -25.213 1.00 74.88 617 PHE A N 1
ATOM 4924 C CA . PHE A 1 617 ? 3.137 -8.584 -26.419 1.00 74.88 617 PHE A CA 1
ATOM 4925 C C . PHE A 1 617 ? 4.177 -8.771 -27.541 1.00 74.88 617 PHE A C 1
ATOM 4927 O O . PHE A 1 617 ? 3.805 -8.891 -28.709 1.00 74.88 617 PHE A O 1
ATOM 4934 N N . LEU A 1 618 ? 5.476 -8.821 -27.222 1.00 75.44 618 LEU A N 1
ATOM 4935 C CA . LEU A 1 618 ? 6.527 -9.090 -28.211 1.00 75.44 618 LEU A CA 1
ATOM 4936 C C . LEU A 1 618 ? 6.479 -10.523 -28.733 1.00 75.44 618 LEU A C 1
ATOM 4938 O O . LEU A 1 618 ? 6.605 -10.723 -29.941 1.00 75.44 618 LEU A O 1
ATOM 4942 N N . TRP A 1 619 ? 6.251 -11.500 -27.856 1.00 75.94 619 TRP A N 1
ATOM 4943 C CA . TRP A 1 619 ? 6.098 -12.904 -28.242 1.00 75.94 619 TRP A CA 1
ATOM 4944 C C . TRP A 1 619 ? 4.959 -13.135 -29.231 1.00 75.94 619 TRP A C 1
ATOM 4946 O O . TRP A 1 619 ? 5.124 -13.914 -30.163 1.00 75.94 619 TRP A O 1
ATOM 4956 N N . GLU A 1 620 ? 3.842 -12.418 -29.110 1.00 71.25 620 GLU A N 1
ATOM 4957 C CA . GLU A 1 620 ? 2.750 -12.521 -30.087 1.00 71.25 620 GLU A CA 1
ATOM 4958 C C . GLU A 1 620 ? 3.074 -11.883 -31.447 1.00 71.25 620 GLU A C 1
ATOM 4960 O O . GLU A 1 620 ? 2.439 -12.181 -32.463 1.00 71.25 620 GLU A O 1
ATOM 4965 N N . ARG A 1 621 ? 4.023 -10.944 -31.485 1.00 72.00 621 ARG A N 1
ATOM 4966 C CA . ARG A 1 621 ? 4.351 -10.166 -32.691 1.00 72.00 621 ARG A CA 1
ATOM 4967 C C . ARG A 1 621 ? 5.546 -10.702 -33.450 1.00 72.00 621 ARG A C 1
ATOM 4969 O O . ARG A 1 621 ? 5.643 -10.450 -34.652 1.00 72.00 621 ARG A O 1
ATOM 4976 N N . MET A 1 622 ? 6.418 -11.421 -32.763 1.00 75.31 622 MET A N 1
ATOM 4977 C CA . MET A 1 622 ? 7.612 -12.024 -33.322 1.00 75.31 622 MET A CA 1
ATOM 4978 C C . MET A 1 622 ? 7.398 -13.529 -33.496 1.00 75.31 622 MET A C 1
ATOM 4980 O O . MET A 1 622 ? 7.062 -14.206 -32.528 1.00 75.31 622 MET A O 1
ATOM 4984 N N . PRO A 1 623 ? 7.590 -14.097 -34.697 1.00 76.62 623 PRO A N 1
ATOM 4985 C CA . PRO A 1 623 ? 7.531 -15.546 -34.870 1.00 76.62 623 PRO A CA 1
ATOM 4986 C C . PRO A 1 623 ? 8.710 -16.275 -34.202 1.00 76.62 623 PRO A C 1
ATOM 4988 O O . PRO A 1 623 ? 8.588 -17.450 -33.862 1.00 76.62 623 PRO A O 1
ATOM 4991 N N . GLU A 1 624 ? 9.851 -15.606 -34.008 1.00 81.25 624 GLU A N 1
ATOM 4992 C CA . GLU A 1 624 ? 11.114 -16.214 -33.575 1.00 81.25 624 GLU A CA 1
ATOM 4993 C C . GLU A 1 624 ? 11.035 -16.980 -32.238 1.00 81.25 624 GLU A C 1
ATOM 4995 O O . GLU A 1 624 ? 11.532 -18.105 -32.200 1.00 81.25 624 GLU A O 1
ATOM 5000 N N . PRO A 1 625 ? 10.398 -16.470 -31.163 1.00 80.69 625 PRO A N 1
ATOM 5001 C CA . PRO A 1 625 ? 10.242 -17.206 -29.906 1.00 80.69 625 PRO A CA 1
ATOM 5002 C C . PRO A 1 625 ? 9.481 -18.525 -30.080 1.00 80.69 625 PRO A C 1
ATOM 5004 O O . PRO A 1 625 ? 9.942 -19.568 -29.623 1.00 80.69 625 PRO A O 1
ATOM 5007 N N . THR A 1 626 ? 8.362 -18.507 -30.810 1.00 80.69 626 THR A N 1
ATOM 5008 C CA . THR A 1 626 ? 7.574 -19.715 -31.102 1.00 80.69 626 THR A CA 1
ATOM 5009 C C . THR A 1 626 ? 8.385 -20.705 -31.935 1.00 80.69 626 THR A C 1
ATOM 5011 O O . THR A 1 626 ? 8.443 -21.890 -31.611 1.00 80.69 626 THR A O 1
ATOM 5014 N N . LEU A 1 627 ? 9.077 -20.224 -32.973 1.00 86.00 627 LEU A N 1
ATOM 5015 C CA . LEU A 1 627 ? 9.952 -21.058 -33.800 1.00 86.00 627 LEU A CA 1
ATOM 5016 C C . LEU A 1 627 ? 11.078 -21.697 -32.978 1.00 86.00 627 LEU A C 1
ATOM 5018 O O . LEU A 1 627 ? 11.372 -22.876 -33.161 1.00 86.00 627 LEU A O 1
ATOM 5022 N N . MET A 1 628 ? 11.682 -20.944 -32.055 1.00 88.88 628 MET A N 1
ATOM 5023 C CA . MET A 1 628 ? 12.743 -21.426 -31.172 1.00 88.88 628 MET A CA 1
ATOM 5024 C C . MET A 1 628 ? 12.246 -22.543 -30.249 1.00 88.88 628 MET A C 1
ATOM 5026 O O . MET A 1 628 ? 12.927 -23.558 -30.116 1.00 88.88 628 MET A O 1
ATOM 5030 N N . ILE A 1 629 ? 11.059 -22.393 -29.652 1.00 89.75 629 ILE A N 1
ATOM 5031 C CA . ILE A 1 629 ? 10.465 -23.414 -28.779 1.00 89.75 629 ILE A CA 1
ATOM 5032 C C . ILE A 1 629 ? 10.119 -24.688 -29.563 1.00 89.75 629 ILE A C 1
ATOM 5034 O O . ILE A 1 629 ? 10.466 -25.791 -29.144 1.00 89.75 629 ILE A O 1
ATOM 5038 N N . HIS A 1 630 ? 9.516 -24.562 -30.749 1.00 89.31 630 HIS A N 1
ATOM 5039 C CA . HIS A 1 630 ? 9.245 -25.720 -31.612 1.00 89.31 630 HIS A CA 1
ATOM 5040 C C . HIS A 1 630 ? 10.523 -26.428 -32.060 1.00 89.31 630 HIS A C 1
ATOM 5042 O O . HIS A 1 630 ? 10.580 -27.661 -32.054 1.00 89.31 630 HIS A O 1
ATOM 5048 N N . LEU A 1 631 ? 11.560 -25.662 -32.412 1.00 92.19 631 LEU A N 1
ATOM 5049 C CA . LEU A 1 631 ? 12.864 -26.205 -32.778 1.00 92.19 631 LEU A CA 1
ATOM 5050 C C . LEU A 1 631 ? 13.500 -26.945 -31.600 1.00 92.19 631 LEU A C 1
ATOM 5052 O O . LEU A 1 631 ? 13.951 -28.073 -31.787 1.00 92.19 631 LEU A O 1
ATOM 5056 N N . HIS A 1 632 ? 13.503 -26.343 -30.406 1.00 94.12 632 HIS A N 1
ATOM 5057 C CA . HIS A 1 632 ? 14.011 -26.959 -29.182 1.00 94.12 632 HIS A CA 1
ATOM 5058 C C . HIS A 1 632 ? 13.317 -28.299 -28.907 1.00 94.12 632 HIS A C 1
ATOM 5060 O O . HIS A 1 632 ? 13.996 -29.321 -28.781 1.00 94.12 632 HIS A O 1
ATOM 5066 N N . ASN A 1 633 ? 11.981 -28.336 -28.918 1.00 92.12 633 ASN A N 1
ATOM 5067 C CA . ASN A 1 633 ? 11.243 -29.585 -28.759 1.00 92.12 633 ASN A CA 1
ATOM 5068 C C . ASN A 1 633 ? 11.653 -30.631 -29.812 1.00 92.12 633 ASN A C 1
ATOM 5070 O O . ASN A 1 633 ? 11.929 -31.781 -29.469 1.00 92.12 633 ASN A O 1
ATOM 5074 N N . ALA A 1 634 ? 11.745 -30.243 -31.087 1.00 92.69 634 ALA A N 1
ATOM 5075 C CA . ALA A 1 634 ? 12.104 -31.163 -32.162 1.00 92.69 634 ALA A CA 1
ATOM 5076 C C . ALA A 1 634 ? 13.503 -31.774 -31.982 1.00 92.69 634 ALA A C 1
ATOM 5078 O O . ALA A 1 634 ? 13.680 -32.976 -32.192 1.00 92.69 634 ALA A O 1
ATOM 5079 N N . VAL A 1 635 ? 14.499 -30.978 -31.580 1.00 94.00 635 VAL A N 1
ATOM 5080 C CA . VAL A 1 635 ? 15.868 -31.484 -31.380 1.00 94.00 635 VAL A CA 1
ATOM 5081 C C . VAL A 1 635 ? 16.002 -32.340 -30.120 1.00 94.00 635 VAL A C 1
ATOM 5083 O O . VAL A 1 635 ? 16.784 -33.292 -30.129 1.00 94.00 635 VAL A O 1
ATOM 5086 N N . VAL A 1 636 ? 15.214 -32.067 -29.075 1.00 93.06 636 VAL A N 1
ATOM 5087 C CA . VAL A 1 636 ? 15.140 -32.912 -27.873 1.00 93.06 636 VAL A CA 1
ATOM 5088 C C . VAL A 1 636 ? 14.503 -34.263 -28.205 1.00 93.06 636 VAL A C 1
ATOM 5090 O O . VAL A 1 636 ? 15.098 -35.298 -27.925 1.00 93.06 636 VAL A O 1
ATOM 5093 N N . GLN A 1 637 ? 13.333 -34.280 -28.854 1.00 92.56 637 GLN A N 1
ATOM 5094 C CA . GLN A 1 637 ? 12.619 -35.526 -29.178 1.00 92.56 637 GLN A CA 1
ATOM 5095 C C . GLN A 1 637 ? 13.389 -36.417 -30.160 1.00 92.56 637 GLN A C 1
ATOM 5097 O O . GLN A 1 637 ? 13.312 -37.640 -30.079 1.00 92.56 637 GLN A O 1
ATOM 5102 N N . LYS A 1 638 ? 14.165 -35.821 -31.074 1.00 92.69 638 LYS A N 1
ATOM 5103 C CA . LYS A 1 638 ? 15.030 -36.565 -32.004 1.00 92.69 638 LYS A CA 1
ATOM 5104 C C . LYS A 1 638 ? 16.359 -37.024 -31.390 1.00 92.69 638 LYS A C 1
ATOM 5106 O O . LYS A 1 638 ? 17.139 -37.673 -32.078 1.00 92.69 638 LYS A O 1
ATOM 5111 N N . GLY A 1 639 ? 16.636 -36.683 -30.130 1.00 92.06 639 GLY A N 1
ATOM 5112 C CA . GLY A 1 639 ? 17.860 -37.086 -29.435 1.00 92.06 639 GLY A CA 1
ATOM 5113 C C . GLY A 1 639 ? 19.123 -36.330 -29.862 1.00 92.06 639 GLY A C 1
ATOM 5114 O O . GLY A 1 639 ? 20.223 -36.771 -29.546 1.00 92.06 639 GLY A O 1
ATOM 5115 N N . TYR A 1 640 ? 18.995 -35.192 -30.556 1.00 93.75 640 TYR A N 1
ATOM 5116 C CA . TYR A 1 640 ? 20.145 -34.343 -30.902 1.00 93.75 640 TYR A CA 1
ATOM 5117 C C . TYR A 1 640 ? 20.642 -33.513 -29.712 1.00 93.75 640 TYR A C 1
ATOM 5119 O O . TYR A 1 640 ? 21.799 -33.097 -29.692 1.00 93.75 640 TYR A O 1
ATOM 5127 N N . LEU A 1 641 ? 19.786 -33.286 -28.711 1.00 91.81 641 LEU A N 1
ATOM 5128 C CA . LEU A 1 641 ? 20.176 -32.742 -27.413 1.00 91.81 641 LEU A CA 1
ATOM 5129 C C . LEU A 1 641 ? 20.118 -33.836 -26.348 1.00 91.81 641 LEU A C 1
ATOM 5131 O O . LEU A 1 641 ? 19.058 -34.397 -26.084 1.00 91.81 641 LEU A O 1
ATOM 5135 N N . PHE A 1 642 ? 21.251 -34.087 -25.686 1.00 85.81 642 PHE A N 1
ATOM 5136 C CA . PHE A 1 642 ? 21.333 -35.040 -24.572 1.00 85.81 642 PHE A CA 1
ATOM 5137 C C . PHE A 1 642 ? 20.536 -34.576 -23.341 1.00 85.81 642 PHE A C 1
ATOM 5139 O O . PHE A 1 642 ? 20.061 -35.394 -22.556 1.00 85.81 642 PHE A O 1
ATOM 5146 N N . ARG A 1 643 ? 20.388 -33.256 -23.162 1.00 90.06 643 ARG A N 1
ATOM 5147 C CA . ARG A 1 643 ? 19.558 -32.639 -22.121 1.00 90.06 643 ARG A CA 1
ATOM 5148 C C . ARG A 1 643 ? 18.805 -31.435 -22.692 1.00 90.06 643 ARG A C 1
ATOM 5150 O O . ARG A 1 643 ? 19.416 -30.672 -23.442 1.00 90.06 643 ARG A O 1
ATOM 5157 N N . PRO A 1 644 ? 17.523 -31.239 -22.330 1.00 89.19 644 PRO A N 1
ATOM 5158 C CA . PRO A 1 644 ? 16.786 -30.030 -22.682 1.00 89.19 644 PRO A CA 1
ATOM 5159 C C . PRO A 1 644 ? 17.478 -28.770 -22.155 1.00 89.19 644 PRO A C 1
ATOM 5161 O O . PRO A 1 644 ? 18.080 -28.776 -21.078 1.00 89.19 644 PRO A O 1
ATOM 5164 N N . VAL A 1 645 ? 17.353 -27.670 -22.892 1.00 92.12 645 VAL A N 1
ATOM 5165 C CA . VAL A 1 645 ? 17.763 -26.347 -22.418 1.00 92.12 645 VAL A CA 1
ATOM 5166 C C . VAL A 1 645 ? 16.753 -25.895 -21.369 1.00 92.12 645 VAL A C 1
ATOM 5168 O O . VAL A 1 645 ? 15.577 -25.731 -21.687 1.00 92.12 645 VAL A O 1
ATOM 5171 N N . GLY A 1 646 ? 17.212 -25.665 -20.134 1.00 88.81 646 GLY A N 1
ATOM 5172 C CA . GLY A 1 646 ? 16.343 -25.393 -18.982 1.00 88.81 646 GLY A CA 1
ATOM 5173 C C . GLY A 1 646 ? 15.290 -24.314 -19.240 1.00 88.81 646 GLY A C 1
ATOM 5174 O O . GLY A 1 646 ? 14.109 -24.579 -19.072 1.00 88.81 646 GLY A O 1
ATOM 5175 N N . LEU A 1 647 ? 15.692 -23.142 -19.748 1.00 85.50 647 LEU A N 1
ATOM 5176 C CA . LEU A 1 647 ? 14.758 -22.055 -20.067 1.00 85.50 647 LEU A CA 1
ATOM 5177 C C . LEU A 1 647 ? 13.694 -22.474 -21.093 1.00 85.50 647 LEU A C 1
ATOM 5179 O O . LEU A 1 647 ? 12.516 -22.208 -20.892 1.00 85.50 647 LEU A O 1
ATOM 5183 N N . CYS A 1 648 ? 14.093 -23.137 -22.182 1.00 88.81 648 CYS A N 1
ATOM 5184 C CA . CYS A 1 648 ? 13.148 -23.564 -23.215 1.00 88.81 648 CYS A CA 1
ATOM 5185 C C . CYS A 1 648 ? 12.191 -24.633 -22.677 1.00 88.81 648 CYS A C 1
ATOM 5187 O O . CYS A 1 648 ? 10.997 -24.540 -22.924 1.00 88.81 648 CYS A O 1
ATOM 5189 N N . ALA A 1 649 ? 12.688 -25.594 -21.894 1.00 88.25 649 ALA A N 1
ATOM 5190 C CA . ALA A 1 649 ? 11.857 -26.610 -21.253 1.00 88.25 649 ALA A CA 1
ATOM 5191 C C . ALA A 1 649 ? 10.848 -25.992 -20.268 1.00 88.25 649 ALA A C 1
ATOM 5193 O O . ALA A 1 649 ? 9.667 -26.316 -20.317 1.00 88.25 649 ALA A O 1
ATOM 5194 N N . THR A 1 650 ? 11.279 -25.040 -19.434 1.00 87.25 650 THR A N 1
ATOM 5195 C CA . THR A 1 650 ? 10.378 -24.314 -18.528 1.00 87.25 650 THR A CA 1
ATOM 5196 C C . THR A 1 650 ? 9.298 -23.553 -19.296 1.00 87.25 650 THR A C 1
ATOM 5198 O O . THR A 1 650 ? 8.136 -23.581 -18.904 1.00 87.25 650 THR A O 1
ATOM 5201 N N . LEU A 1 651 ? 9.651 -22.898 -20.406 1.00 85.50 651 LEU A N 1
ATOM 5202 C CA . LEU A 1 651 ? 8.678 -22.197 -21.245 1.00 85.50 651 LEU A CA 1
ATOM 5203 C C . LEU A 1 651 ? 7.705 -23.156 -21.943 1.00 85.50 651 LEU A C 1
ATOM 5205 O O . LEU A 1 651 ? 6.517 -22.859 -22.011 1.00 85.50 651 LEU A O 1
ATOM 5209 N N . GLU A 1 652 ? 8.186 -24.304 -22.424 1.00 86.00 652 GLU A N 1
ATOM 5210 C CA . GLU A 1 652 ? 7.340 -25.356 -22.998 1.00 86.00 652 GLU A CA 1
ATOM 5211 C C . GLU A 1 652 ? 6.291 -25.852 -22.006 1.00 86.00 652 GLU A C 1
ATOM 5213 O O . GLU A 1 652 ? 5.154 -26.077 -22.410 1.00 86.00 652 GLU A O 1
ATOM 5218 N N . ASP A 1 653 ? 6.665 -26.017 -20.737 1.00 84.06 653 ASP A N 1
ATOM 5219 C CA . ASP A 1 653 ? 5.774 -26.544 -19.705 1.00 84.06 653 ASP A CA 1
ATOM 5220 C C . ASP A 1 653 ? 4.780 -25.485 -19.205 1.00 84.06 653 ASP A C 1
ATOM 5222 O O . ASP A 1 653 ? 3.586 -25.775 -19.086 1.00 84.06 653 ASP A O 1
ATOM 5226 N N . LEU A 1 654 ? 5.250 -24.256 -18.958 1.00 79.94 654 LEU A N 1
ATOM 5227 C CA . LEU A 1 654 ? 4.412 -23.151 -18.476 1.00 79.94 654 LEU A CA 1
ATOM 5228 C C . LEU A 1 654 ? 3.403 -22.682 -19.531 1.00 79.94 654 LEU A C 1
ATOM 5230 O O . LEU A 1 654 ? 2.245 -22.448 -19.205 1.00 79.94 654 LEU A O 1
ATOM 5234 N N . PHE A 1 655 ? 3.827 -22.594 -20.794 1.00 76.50 655 PHE A N 1
ATOM 5235 C CA . PHE A 1 655 ? 3.054 -22.001 -21.890 1.00 76.50 655 PHE A CA 1
ATOM 5236 C C . PHE A 1 655 ? 2.696 -23.044 -22.962 1.00 76.50 655 PHE A C 1
ATOM 5238 O O . PHE A 1 655 ? 2.637 -22.754 -24.161 1.00 76.50 655 PHE A O 1
ATOM 5245 N N . LYS A 1 656 ? 2.472 -24.305 -22.566 1.00 79.62 656 LYS A N 1
ATOM 5246 C CA . LYS A 1 656 ? 2.222 -25.412 -23.511 1.00 79.62 656 LYS A CA 1
ATOM 5247 C C . LYS A 1 656 ? 1.051 -25.143 -24.456 1.00 79.62 656 LYS A C 1
ATOM 5249 O O . LYS A 1 656 ? 1.116 -25.521 -25.622 1.00 79.62 656 LYS A O 1
ATOM 5254 N N . HIS A 1 657 ? -0.007 -24.499 -23.961 1.00 74.00 657 HIS A N 1
ATOM 5255 C CA . HIS A 1 657 ? -1.214 -24.179 -24.730 1.00 74.00 657 HIS A CA 1
ATOM 5256 C C . HIS A 1 657 ? -0.998 -23.026 -25.709 1.00 74.00 657 HIS A C 1
ATOM 5258 O O . HIS A 1 657 ? -1.648 -22.986 -26.752 1.00 74.00 657 HIS A O 1
ATOM 5264 N N . THR A 1 658 ? -0.045 -22.151 -25.403 1.00 74.38 658 THR A N 1
ATOM 5265 C CA . THR A 1 658 ? 0.423 -21.100 -26.300 1.00 74.38 658 THR A CA 1
ATOM 5266 C C . THR A 1 658 ? 1.264 -21.672 -27.439 1.00 74.38 658 THR A C 1
ATOM 5268 O O . THR A 1 658 ? 1.039 -21.353 -28.605 1.00 74.38 658 THR A O 1
ATOM 5271 N N . PHE A 1 659 ? 2.241 -22.528 -27.128 1.00 77.25 659 PHE A N 1
ATOM 5272 C CA . PHE A 1 659 ? 3.175 -23.011 -28.144 1.00 77.25 659 PHE A CA 1
ATOM 5273 C C . PHE A 1 659 ? 2.616 -24.167 -28.969 1.00 77.25 659 PHE A C 1
ATOM 5275 O O . PHE A 1 659 ? 2.898 -24.252 -30.164 1.00 77.25 659 PHE A O 1
ATOM 5282 N N . PHE A 1 660 ? 1.827 -25.059 -28.376 1.00 81.38 660 PHE A N 1
ATOM 5283 C CA . PHE A 1 660 ? 1.398 -26.292 -29.026 1.00 81.38 660 PHE A CA 1
ATOM 5284 C C . PHE A 1 660 ? -0.119 -26.371 -29.153 1.00 81.38 660 PHE A C 1
ATOM 5286 O O . PHE A 1 660 ? -0.864 -26.073 -28.219 1.00 81.38 660 PHE A O 1
ATOM 5293 N N . ALA A 1 661 ? -0.589 -26.852 -30.307 1.00 74.62 661 ALA A N 1
ATOM 5294 C CA . ALA A 1 661 ? -2.010 -27.076 -30.536 1.00 74.62 661 ALA A CA 1
ATOM 5295 C C . ALA A 1 661 ? -2.594 -27.976 -29.432 1.00 74.62 661 ALA A C 1
ATOM 5297 O O . ALA A 1 661 ? -2.082 -29.064 -29.159 1.00 74.62 661 ALA A O 1
ATOM 5298 N N . GLN A 1 662 ? -3.660 -27.501 -28.777 1.00 73.62 662 GLN A N 1
ATOM 5299 C CA . GLN A 1 662 ? -4.315 -28.183 -27.649 1.00 73.62 662 GLN A CA 1
ATOM 5300 C C . GLN A 1 662 ? -3.386 -28.462 -26.446 1.00 73.62 662 GLN A C 1
ATOM 5302 O O . GLN A 1 662 ? -3.679 -29.337 -25.634 1.00 73.62 662 GLN A O 1
ATOM 5307 N N . GLY A 1 663 ? -2.259 -27.751 -26.321 1.00 75.31 663 GLY A N 1
ATOM 5308 C CA . GLY A 1 663 ? -1.278 -27.975 -25.255 1.00 75.31 663 GLY A CA 1
ATOM 5309 C C . GLY A 1 663 ? -0.470 -29.265 -25.386 1.00 75.31 663 GLY A C 1
ATOM 5310 O O . GLY A 1 663 ? 0.150 -29.697 -24.414 1.00 75.31 663 GLY A O 1
ATOM 5311 N N . ARG A 1 664 ? -0.492 -29.919 -26.556 1.00 81.69 664 ARG A N 1
ATOM 5312 C CA . ARG A 1 664 ? 0.154 -31.221 -26.766 1.00 81.69 664 ARG A CA 1
ATOM 5313 C C . ARG A 1 664 ? 1.511 -31.068 -27.434 1.00 81.69 664 ARG A C 1
ATOM 5315 O O . ARG A 1 664 ? 1.600 -30.810 -28.630 1.00 81.69 664 ARG A O 1
ATOM 5322 N N . LYS A 1 665 ? 2.571 -31.314 -26.666 1.00 86.56 665 LYS A N 1
ATOM 5323 C CA . LYS A 1 665 ? 3.951 -31.340 -27.161 1.00 86.56 665 LYS A CA 1
ATOM 5324 C C . LYS A 1 665 ? 4.126 -32.440 -28.227 1.00 86.56 665 LYS A C 1
ATOM 5326 O O . LYS A 1 665 ? 3.932 -33.618 -27.907 1.00 86.56 665 LYS A O 1
ATOM 5331 N N . PRO A 1 666 ? 4.482 -32.102 -29.481 1.00 88.62 666 PRO A N 1
ATOM 5332 C CA . PRO A 1 666 ? 4.609 -33.091 -30.545 1.00 88.62 666 PRO A CA 1
ATOM 5333 C C . PRO A 1 666 ? 5.851 -33.963 -30.330 1.00 88.62 666 PRO A C 1
ATOM 5335 O O . PRO A 1 666 ? 6.912 -33.458 -29.962 1.00 88.62 666 PRO A O 1
ATOM 5338 N N . LYS A 1 667 ? 5.721 -35.272 -30.579 1.00 90.44 667 LYS A N 1
ATOM 5339 C CA . LYS A 1 667 ? 6.830 -36.251 -30.557 1.00 90.44 667 LYS A CA 1
ATOM 5340 C C . LYS A 1 667 ? 7.353 -36.596 -31.961 1.00 90.44 667 LYS A C 1
ATOM 5342 O O . LYS A 1 667 ? 8.450 -37.123 -32.104 1.00 90.44 667 LYS A O 1
ATOM 5347 N N . SER A 1 668 ? 6.570 -36.282 -32.987 1.00 87.06 668 SER A N 1
ATOM 5348 C CA . SER A 1 668 ? 6.836 -36.472 -34.416 1.00 87.06 668 SER A CA 1
ATOM 5349 C C . SER A 1 668 ? 6.064 -35.405 -35.205 1.00 87.06 668 SER A C 1
ATOM 5351 O O . SER A 1 668 ? 5.362 -34.599 -34.597 1.00 87.06 668 SER A O 1
ATOM 5353 N N . GLU A 1 669 ? 6.210 -35.366 -36.536 1.00 88.56 669 GLU A N 1
ATOM 5354 C CA . GLU A 1 669 ? 5.442 -34.448 -37.410 1.00 88.56 669 GLU A CA 1
ATOM 5355 C C . GLU A 1 669 ? 5.575 -32.963 -37.011 1.00 88.56 669 GLU A C 1
ATOM 5357 O O . GLU A 1 669 ? 4.639 -32.170 -37.066 1.00 88.56 669 GLU A O 1
ATOM 5362 N N . PHE A 1 670 ? 6.784 -32.570 -36.594 1.00 89.06 670 PHE A N 1
ATOM 5363 C CA . PHE A 1 670 ? 7.060 -31.243 -36.027 1.00 89.06 670 PHE A CA 1
ATOM 5364 C C . PHE A 1 670 ? 6.677 -30.076 -36.950 1.00 89.06 670 PHE A C 1
ATOM 5366 O O . PHE A 1 670 ? 6.299 -29.015 -36.464 1.00 89.06 670 PHE A O 1
ATOM 5373 N N . VAL A 1 671 ? 6.768 -30.263 -38.271 1.00 84.69 671 VAL A N 1
ATOM 5374 C CA . VAL A 1 671 ? 6.396 -29.235 -39.257 1.00 84.69 671 VAL A CA 1
ATOM 5375 C C . VAL A 1 671 ? 4.888 -28.996 -39.246 1.00 84.69 671 VAL A C 1
ATOM 5377 O O . VAL A 1 671 ? 4.460 -27.847 -39.179 1.00 84.69 671 VAL A O 1
ATOM 5380 N N . ASP A 1 672 ? 4.086 -30.059 -39.247 1.00 83.50 672 ASP A N 1
ATOM 5381 C CA . ASP A 1 672 ? 2.625 -29.955 -39.224 1.00 83.50 672 ASP A CA 1
ATOM 5382 C C . ASP A 1 672 ? 2.138 -29.373 -37.895 1.00 83.50 672 ASP A C 1
ATOM 5384 O O . ASP A 1 672 ? 1.261 -28.509 -37.873 1.00 83.50 672 ASP A O 1
ATOM 5388 N N . ALA A 1 673 ? 2.774 -29.764 -36.787 1.00 82.50 673 ALA A N 1
ATOM 5389 C CA . ALA A 1 673 ? 2.494 -29.203 -35.469 1.00 82.50 673 ALA A CA 1
ATOM 5390 C C . ALA A 1 673 ? 2.800 -27.696 -35.384 1.00 82.50 673 ALA A C 1
ATOM 5392 O O . ALA A 1 673 ? 2.032 -26.950 -34.775 1.00 82.50 673 ALA A O 1
ATOM 5393 N N . LEU A 1 674 ? 3.885 -27.238 -36.019 1.00 83.12 674 LEU A N 1
ATOM 5394 C CA . LEU A 1 674 ? 4.220 -25.817 -36.120 1.00 83.12 674 LEU A CA 1
ATOM 5395 C C . LEU A 1 674 ? 3.222 -25.060 -37.010 1.00 83.12 674 LEU A C 1
ATOM 5397 O O . LEU A 1 674 ? 2.772 -23.970 -36.664 1.00 83.12 674 LEU A O 1
ATOM 5401 N N . LEU A 1 675 ? 2.842 -25.628 -38.156 1.00 80.12 675 LEU A N 1
ATOM 5402 C CA . LEU A 1 675 ? 1.851 -25.013 -39.045 1.00 80.12 675 LEU A CA 1
ATOM 5403 C C . LEU A 1 675 ? 0.469 -24.913 -38.382 1.00 80.12 675 LEU A C 1
ATOM 5405 O O . LEU A 1 675 ? -0.260 -23.947 -38.619 1.00 80.12 675 LEU A O 1
ATOM 5409 N N . ALA A 1 676 ? 0.125 -25.874 -37.522 1.00 73.38 676 ALA A N 1
ATOM 5410 C CA . ALA A 1 676 ? -1.094 -25.851 -36.726 1.00 73.38 676 ALA A CA 1
ATOM 5411 C C . ALA A 1 676 ? -1.079 -24.776 -35.621 1.00 73.38 676 ALA A C 1
ATOM 5413 O O . ALA A 1 676 ? -2.139 -24.229 -35.316 1.00 73.38 676 ALA A O 1
ATOM 5414 N N . SER A 1 677 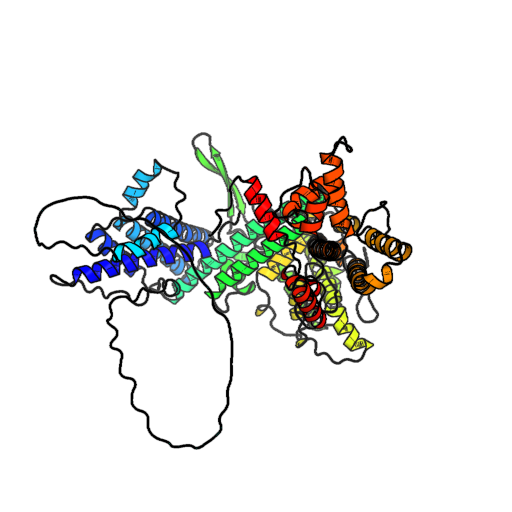? 0.084 -24.449 -35.037 1.00 67.69 677 SER A N 1
ATOM 5415 C CA . SER A 1 677 ? 0.208 -23.462 -33.948 1.00 67.69 677 SER A CA 1
ATOM 5416 C C . SER A 1 677 ? 0.382 -22.017 -34.428 1.00 67.69 677 SER A C 1
ATOM 5418 O O . SER A 1 677 ? -0.161 -21.103 -33.819 1.00 67.69 677 SER A O 1
ATOM 5420 N N . VAL A 1 678 ? 1.085 -21.785 -35.542 1.00 66.19 678 VAL A N 1
ATOM 5421 C CA . VAL A 1 678 ? 1.374 -20.426 -36.053 1.00 66.19 678 VAL A CA 1
ATOM 5422 C C . VAL A 1 678 ? 0.150 -19.773 -36.726 1.00 66.19 678 VAL A C 1
ATOM 5424 O O . VAL A 1 678 ? 0.123 -18.561 -36.944 1.00 66.19 678 VAL A O 1
ATOM 5427 N N . GLY A 1 679 ? -0.908 -20.548 -36.989 1.00 54.91 679 GLY A N 1
ATOM 5428 C CA . GLY A 1 679 ? -2.149 -20.084 -37.603 1.00 54.91 679 GLY A CA 1
ATOM 5429 C C . GLY A 1 679 ? -1.986 -19.737 -39.087 1.00 54.91 679 GLY A C 1
ATOM 5430 O O . GLY A 1 679 ? -1.005 -19.133 -39.520 1.00 54.91 679 GLY A O 1
ATOM 5431 N N . GLN A 1 680 ? -2.978 -20.084 -39.912 1.00 44.81 680 GLN A N 1
ATOM 5432 C CA . GLN A 1 680 ? -2.973 -19.652 -41.310 1.00 44.81 680 GLN A CA 1
ATOM 5433 C C . GLN A 1 680 ? -3.083 -18.114 -41.385 1.00 44.81 680 GLN A C 1
ATOM 5435 O O . GLN A 1 680 ? -4.036 -17.543 -40.833 1.00 44.81 680 GLN A O 1
ATOM 5440 N N . PRO A 1 681 ? -2.162 -17.417 -42.077 1.00 38.31 681 PRO A N 1
ATOM 5441 C CA . PRO A 1 681 ? -2.240 -15.973 -42.265 1.00 38.31 681 PRO A CA 1
ATOM 5442 C C . PRO A 1 681 ? -3.514 -15.626 -43.053 1.00 38.31 681 PRO A C 1
ATOM 5444 O O . PRO A 1 681 ? -3.568 -15.779 -44.268 1.00 38.31 681 PRO A O 1
ATOM 5447 N N . GLY A 1 682 ? -4.566 -15.179 -42.356 1.00 40.44 682 GLY A N 1
ATOM 5448 C CA . GLY A 1 682 ? -5.854 -14.837 -42.978 1.00 40.44 682 GLY A CA 1
ATOM 5449 C C . GLY A 1 682 ? -7.116 -15.139 -42.163 1.00 40.44 682 GLY A C 1
ATOM 5450 O O . GLY A 1 682 ? -8.210 -14.807 -42.620 1.00 40.44 682 GLY A O 1
ATOM 5451 N N . SER A 1 683 ? -7.015 -15.736 -40.969 1.00 49.31 683 SER A N 1
ATOM 5452 C CA . SER A 1 683 ? -8.209 -16.041 -40.169 1.00 49.31 683 SER A CA 1
ATOM 5453 C C . SER A 1 683 ? -8.964 -14.769 -39.735 1.00 49.31 683 SER A C 1
ATOM 5455 O O . SER A 1 683 ? -8.379 -13.739 -39.380 1.00 49.31 683 SER A O 1
ATOM 5457 N N . ARG A 1 684 ? -10.305 -14.835 -39.743 1.00 45.94 684 ARG A N 1
ATOM 5458 C CA . ARG A 1 684 ? -11.194 -13.738 -39.308 1.00 45.94 684 ARG A CA 1
ATOM 5459 C C . ARG A 1 684 ? -10.895 -13.262 -37.884 1.00 45.94 684 ARG A C 1
ATOM 5461 O O . ARG A 1 684 ? -11.064 -12.082 -37.595 1.00 45.94 684 ARG A O 1
ATOM 5468 N N . GLN A 1 685 ? -10.450 -14.170 -37.020 1.00 47.03 685 GLN A N 1
ATOM 5469 C CA . GLN A 1 685 ? -10.129 -13.893 -35.623 1.00 47.03 685 GLN A CA 1
ATOM 5470 C C . GLN A 1 685 ? -8.856 -13.042 -35.502 1.00 47.03 685 GLN A C 1
ATOM 5472 O O . GLN A 1 685 ? -8.887 -12.003 -34.850 1.00 47.03 685 GLN A O 1
ATOM 5477 N N . ALA A 1 686 ? -7.793 -13.373 -36.246 1.00 47.94 686 ALA A N 1
ATOM 5478 C CA . ALA A 1 686 ? -6.570 -12.567 -36.293 1.00 47.94 686 ALA A CA 1
ATOM 5479 C C . ALA A 1 686 ? -6.808 -11.161 -36.884 1.00 47.94 686 ALA A C 1
ATOM 5481 O O . ALA A 1 686 ? -6.200 -10.179 -36.454 1.00 47.94 686 ALA A O 1
ATOM 5482 N N . GLN A 1 687 ? -7.717 -11.028 -37.858 1.00 51.25 687 GLN A N 1
ATOM 5483 C CA . GLN A 1 687 ? -8.111 -9.723 -38.406 1.00 51.25 687 GLN A CA 1
ATOM 5484 C C . GLN A 1 687 ? -8.949 -8.892 -37.421 1.00 51.25 687 GLN A C 1
ATOM 5486 O O . GLN A 1 687 ? -8.688 -7.696 -37.268 1.00 51.25 687 GLN A O 1
ATOM 5491 N N . ALA A 1 688 ? -9.913 -9.510 -36.731 1.00 53.38 688 ALA A N 1
ATOM 5492 C CA . ALA A 1 688 ? -10.719 -8.855 -35.700 1.00 53.38 688 ALA A CA 1
ATOM 5493 C C . ALA A 1 688 ? -9.855 -8.380 -34.521 1.00 53.38 688 ALA A C 1
ATOM 5495 O O . ALA A 1 688 ? -10.016 -7.255 -34.054 1.00 53.38 688 ALA A O 1
ATOM 5496 N N . GLN A 1 689 ? -8.865 -9.176 -34.113 1.00 54.44 689 GLN A N 1
ATOM 5497 C CA . GLN A 1 689 ? -7.935 -8.824 -33.041 1.00 54.44 689 GLN A CA 1
ATOM 5498 C C . GLN A 1 689 ? -7.014 -7.660 -33.440 1.00 54.44 689 GLN A C 1
ATOM 5500 O O . GLN A 1 689 ? -6.857 -6.697 -32.691 1.00 54.44 689 GLN A O 1
ATOM 5505 N N . ARG A 1 690 ? -6.486 -7.653 -34.677 1.00 56.09 690 ARG A N 1
ATOM 5506 C CA . ARG A 1 690 ? -5.738 -6.497 -35.215 1.00 56.09 690 ARG A CA 1
ATOM 5507 C C . ARG A 1 690 ? -6.583 -5.218 -35.240 1.00 56.09 690 ARG A C 1
ATOM 5509 O O . ARG A 1 690 ? -6.035 -4.139 -35.019 1.00 56.09 690 ARG A O 1
ATOM 5516 N N . GLN A 1 691 ? -7.886 -5.318 -35.511 1.00 56.78 691 GLN A N 1
ATOM 5517 C CA . GLN A 1 691 ? -8.806 -4.177 -35.458 1.00 56.78 691 GLN A CA 1
ATOM 5518 C C . GLN A 1 691 ? -9.098 -3.723 -34.021 1.00 56.78 691 GLN A C 1
ATOM 5520 O O . GLN A 1 691 ? -9.030 -2.523 -33.766 1.00 56.78 691 GLN A O 1
ATOM 5525 N N . ALA A 1 692 ? -9.344 -4.645 -33.086 1.00 56.94 692 ALA A N 1
ATOM 5526 C CA . ALA A 1 692 ? -9.571 -4.334 -31.673 1.00 56.94 692 ALA A CA 1
ATOM 5527 C C . ALA A 1 692 ? -8.356 -3.638 -31.034 1.00 56.94 692 ALA A C 1
ATOM 5529 O O . ALA A 1 692 ? -8.507 -2.606 -30.382 1.00 56.94 692 ALA A O 1
ATOM 5530 N N . ILE A 1 693 ? -7.145 -4.126 -31.323 1.00 56.06 693 ILE A N 1
ATOM 5531 C CA . ILE A 1 693 ? -5.883 -3.534 -30.856 1.00 56.06 693 ILE A CA 1
ATOM 5532 C C . ILE A 1 693 ? -5.676 -2.136 -31.441 1.00 56.06 693 ILE A C 1
ATOM 5534 O O . ILE A 1 693 ? -5.341 -1.207 -30.714 1.00 56.06 693 ILE A O 1
ATOM 5538 N N . ARG A 1 694 ? -5.889 -1.952 -32.753 1.00 58.62 694 ARG A N 1
ATOM 5539 C CA . ARG A 1 694 ? -5.781 -0.625 -33.389 1.00 58.62 694 ARG A CA 1
ATOM 5540 C C . ARG A 1 694 ? -6.795 0.366 -32.826 1.00 58.62 694 ARG A C 1
ATOM 5542 O O . ARG A 1 694 ? -6.469 1.540 -32.689 1.00 58.62 694 ARG A O 1
ATOM 5549 N N . TYR A 1 695 ? -8.005 -0.100 -32.521 1.00 58.09 695 TYR A N 1
ATOM 5550 C CA . TYR A 1 695 ? -9.046 0.723 -31.922 1.00 58.09 695 TYR A CA 1
ATOM 5551 C C . TYR A 1 695 ? -8.660 1.139 -30.499 1.00 58.09 695 TYR A C 1
ATOM 5553 O O . TYR A 1 695 ? -8.572 2.334 -30.247 1.00 58.09 695 TYR A O 1
ATOM 5561 N N . ARG A 1 696 ? -8.325 0.198 -29.602 1.00 57.22 696 ARG A N 1
ATOM 5562 C CA . ARG A 1 696 ? -7.937 0.524 -28.216 1.00 57.22 696 ARG A CA 1
ATOM 5563 C C . ARG A 1 696 ? -6.631 1.327 -28.137 1.00 57.22 696 ARG A C 1
ATOM 5565 O O . ARG A 1 696 ? -6.592 2.281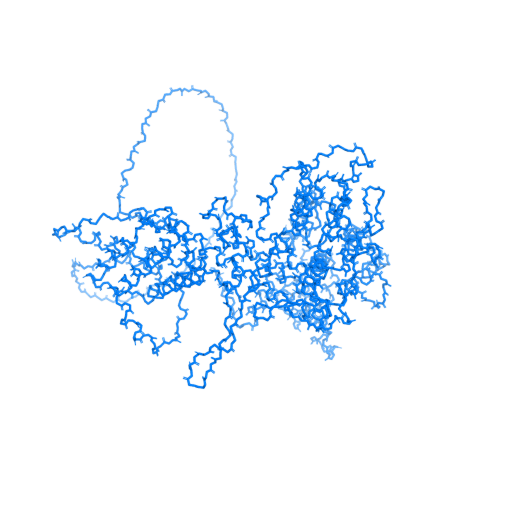 -27.37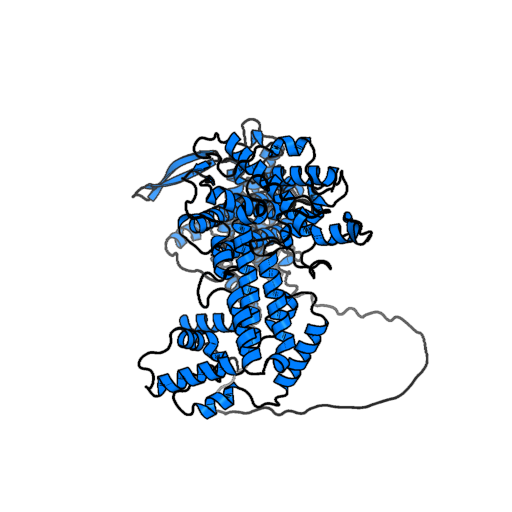9 1.00 57.22 696 ARG A O 1
ATOM 5572 N N . ARG A 1 697 ? -5.626 1.081 -28.995 1.00 56.62 697 ARG A N 1
ATOM 5573 C CA . ARG A 1 697 ? -4.412 1.931 -29.102 1.00 56.62 697 ARG A CA 1
ATOM 5574 C C . ARG A 1 697 ? -4.719 3.399 -29.380 1.00 56.62 697 ARG A C 1
ATOM 5576 O O . ARG A 1 697 ? -3.986 4.268 -28.932 1.00 56.62 697 ARG A O 1
ATOM 5583 N N . ARG A 1 698 ? -5.777 3.677 -30.144 1.00 55.00 698 ARG A N 1
ATOM 5584 C CA . ARG A 1 698 ? -6.180 5.049 -30.471 1.00 55.00 698 ARG A CA 1
ATOM 5585 C C . ARG A 1 698 ? -6.769 5.791 -29.266 1.00 55.00 698 ARG A C 1
ATOM 5587 O O . ARG A 1 698 ? -6.828 7.014 -29.303 1.00 55.00 698 ARG A O 1
ATOM 5594 N N . PHE A 1 699 ? -7.201 5.055 -28.244 1.00 55.44 699 PHE A N 1
ATOM 5595 C CA . PHE A 1 699 ? -7.852 5.570 -27.040 1.00 55.44 699 PHE A CA 1
ATOM 5596 C C . PHE A 1 699 ? -7.111 5.185 -25.750 1.00 55.44 699 PHE A C 1
ATOM 5598 O O . PHE A 1 699 ? -7.645 5.413 -24.674 1.00 55.44 699 PHE A O 1
ATOM 5605 N N . ALA A 1 700 ? -5.921 4.582 -25.839 1.00 57.25 700 ALA A N 1
ATOM 5606 C CA . ALA A 1 700 ? -5.132 4.219 -24.670 1.00 57.25 700 ALA A CA 1
ATOM 5607 C C . ALA A 1 700 ? -4.473 5.481 -24.112 1.00 57.25 700 ALA A C 1
ATOM 5609 O O . ALA A 1 700 ? -3.699 6.143 -24.803 1.00 57.25 700 ALA A O 1
ATOM 5610 N N . GLU A 1 701 ? -4.793 5.807 -22.867 1.00 59.00 701 GLU A N 1
ATOM 5611 C CA . GLU A 1 701 ? -4.309 7.004 -22.182 1.00 59.00 701 GLU A CA 1
ATOM 5612 C C . GLU A 1 701 ? -3.038 6.720 -21.365 1.00 59.00 701 GLU A C 1
ATOM 5614 O O . GLU A 1 701 ? -2.291 7.641 -21.048 1.00 59.00 701 GLU A O 1
ATOM 5619 N N . ASN A 1 702 ? -2.739 5.449 -21.064 1.00 58.19 702 ASN A N 1
ATOM 5620 C CA . ASN A 1 702 ? -1.532 5.046 -20.339 1.00 58.19 702 ASN A CA 1
ATOM 5621 C C . ASN A 1 702 ? -1.001 3.658 -20.761 1.00 58.19 702 ASN A C 1
ATOM 5623 O O . ASN A 1 702 ? -1.643 2.918 -21.510 1.00 58.19 702 ASN A O 1
ATOM 5627 N N . VAL A 1 703 ? 0.193 3.306 -20.264 1.00 58.09 703 VAL A N 1
ATOM 5628 C CA . VAL A 1 703 ? 0.904 2.048 -20.572 1.00 58.09 703 VAL A CA 1
ATOM 5629 C C . VAL A 1 703 ? 0.098 0.807 -20.163 1.00 58.09 703 VAL A C 1
ATOM 5631 O O . VAL A 1 703 ? 0.096 -0.181 -20.891 1.00 58.09 703 VAL A O 1
ATOM 5634 N N . HIS A 1 704 ? -0.654 0.856 -19.062 1.00 58.53 704 HIS A N 1
ATOM 5635 C CA . HIS A 1 704 ? -1.476 -0.274 -18.606 1.00 58.53 704 HIS A CA 1
ATOM 5636 C C . HIS A 1 704 ? -2.652 -0.561 -19.536 1.00 58.53 704 HIS A C 1
ATOM 5638 O O . HIS A 1 704 ? -2.908 -1.716 -19.865 1.00 58.53 704 HIS A O 1
ATOM 5644 N N . GLN A 1 705 ? -3.322 0.484 -20.026 1.00 61.19 705 GLN A N 1
ATOM 5645 C CA . GLN A 1 705 ? -4.386 0.366 -21.030 1.00 61.19 705 GLN A CA 1
ATOM 5646 C C . GLN A 1 705 ? -3.849 -0.077 -22.398 1.00 61.19 705 GLN A C 1
ATOM 5648 O O . GLN A 1 705 ? -4.555 -0.717 -23.178 1.00 61.19 705 GLN A O 1
ATOM 5653 N N . LEU A 1 706 ? -2.592 0.260 -22.699 1.00 59.31 706 LEU A N 1
ATOM 5654 C CA . LEU A 1 706 ? -1.918 -0.146 -23.929 1.00 59.31 706 LEU A CA 1
ATOM 5655 C C . LEU A 1 706 ? -1.590 -1.649 -23.951 1.00 59.31 706 LEU A C 1
ATOM 5657 O O . LEU A 1 706 ? -1.524 -2.234 -25.035 1.00 59.31 706 LEU A O 1
ATOM 5661 N N . PHE A 1 707 ? -1.419 -2.254 -22.771 1.00 57.25 707 PHE A N 1
ATOM 5662 C CA . PHE A 1 707 ? -1.009 -3.646 -22.567 1.00 57.25 707 PHE A CA 1
ATOM 5663 C C . PHE A 1 707 ? -1.961 -4.434 -21.654 1.00 57.25 707 PHE A C 1
ATOM 5665 O O . PHE A 1 707 ? -1.535 -5.263 -20.848 1.00 57.25 707 PHE A O 1
ATOM 5672 N N . ASP A 1 708 ? -3.255 -4.146 -21.744 1.00 55.81 708 ASP A N 1
ATOM 5673 C CA . ASP A 1 708 ? -4.295 -4.887 -21.035 1.00 55.81 708 ASP A CA 1
ATOM 5674 C C . ASP A 1 708 ? -4.288 -6.377 -21.443 1.00 55.81 708 ASP A C 1
ATOM 5676 O O . ASP A 1 708 ? -4.246 -6.701 -22.632 1.00 55.81 708 ASP A O 1
ATOM 5680 N N . LEU A 1 709 ? -4.300 -7.283 -20.458 1.00 48.31 709 LEU A N 1
ATOM 5681 C CA . LEU A 1 709 ? -4.183 -8.733 -20.657 1.00 48.31 709 LEU A CA 1
ATOM 5682 C C . LEU A 1 709 ? -5.407 -9.336 -21.356 1.00 48.31 709 LEU A C 1
ATOM 5684 O O . LEU A 1 709 ? -5.261 -10.362 -22.011 1.00 48.31 709 LEU A O 1
ATOM 5688 N N . GLU A 1 710 ? -6.568 -8.668 -21.329 1.00 45.94 710 GLU A N 1
ATOM 5689 C CA . GLU A 1 710 ? -7.749 -9.063 -22.124 1.00 45.94 710 GLU A CA 1
ATOM 5690 C C . GLU A 1 710 ? -7.490 -9.064 -23.647 1.00 45.94 710 GLU A C 1
ATOM 5692 O O . GLU A 1 710 ? -8.316 -9.523 -24.439 1.00 45.94 710 GLU A O 1
ATOM 5697 N N . ILE A 1 711 ? -6.365 -8.489 -24.079 1.00 47.66 711 ILE A N 1
ATOM 5698 C CA . ILE A 1 711 ? -5.992 -8.301 -25.481 1.00 47.66 711 ILE A CA 1
ATOM 5699 C C . ILE A 1 711 ? -5.023 -9.394 -25.967 1.00 47.66 711 ILE A C 1
ATOM 5701 O O . ILE A 1 711 ? -5.011 -9.701 -27.170 1.00 47.66 711 ILE A O 1
ATOM 5705 N N . ASN A 1 712 ? -4.246 -9.981 -25.051 1.00 46.47 712 ASN A N 1
ATOM 5706 C CA . ASN A 1 712 ? -3.291 -11.046 -25.347 1.00 46.47 712 ASN A CA 1
ATOM 5707 C C . ASN A 1 712 ? -4.031 -12.394 -25.407 1.00 46.47 712 ASN A C 1
ATOM 5709 O O . ASN A 1 712 ? -4.885 -12.683 -24.575 1.00 46.47 712 ASN A O 1
ATOM 5713 N N . GLN A 1 713 ? -3.711 -13.236 -26.393 1.00 46.62 713 GLN A N 1
ATOM 5714 C CA . GLN A 1 713 ? -4.191 -14.627 -26.428 1.00 46.62 713 GLN A CA 1
ATOM 5715 C C . GLN A 1 713 ? -3.560 -15.466 -25.315 1.00 46.62 713 GLN A C 1
ATOM 5717 O O . GLN A 1 713 ? -4.128 -16.478 -24.917 1.00 46.62 713 GLN A O 1
ATOM 5722 N N . ILE A 1 714 ? -2.394 -15.043 -24.824 1.00 49.06 714 ILE A N 1
ATOM 5723 C CA . ILE A 1 714 ? -1.665 -15.725 -23.762 1.00 49.06 714 ILE A CA 1
ATOM 5724 C C . ILE A 1 714 ? -2.088 -15.117 -22.424 1.00 49.06 714 ILE A C 1
ATOM 5726 O O . ILE A 1 714 ? -1.514 -14.127 -21.961 1.00 49.06 714 ILE A O 1
ATOM 5730 N N . ASN A 1 715 ? -3.147 -15.676 -21.837 1.00 47.56 715 ASN A N 1
ATOM 5731 C CA . ASN A 1 715 ? -3.671 -15.228 -20.555 1.00 47.56 715 ASN A CA 1
ATOM 5732 C C . ASN A 1 715 ? -3.036 -16.023 -19.404 1.00 47.56 715 ASN A C 1
ATOM 5734 O O . ASN A 1 715 ? -3.351 -17.190 -19.168 1.00 47.56 715 ASN A O 1
ATOM 5738 N N . PHE A 1 716 ? -2.158 -15.356 -18.656 1.00 44.50 716 PHE A N 1
ATOM 5739 C CA . PHE A 1 716 ? -1.417 -15.927 -17.531 1.00 44.50 716 PHE A CA 1
ATOM 5740 C C . PHE A 1 716 ? -2.317 -16.537 -16.449 1.00 44.50 716 PHE A C 1
ATOM 5742 O O . PHE A 1 716 ? -1.963 -17.560 -15.871 1.00 44.50 716 PHE A O 1
ATOM 5749 N N . GLN A 1 717 ? -3.488 -15.944 -16.179 1.00 43.88 717 GLN A N 1
ATOM 5750 C CA . GLN A 1 717 ? -4.411 -16.467 -15.165 1.00 43.88 717 GLN A CA 1
ATOM 5751 C C . GLN A 1 717 ? -5.033 -17.799 -15.589 1.00 43.88 717 GLN A C 1
ATOM 5753 O O . GLN A 1 717 ? -5.161 -18.700 -14.763 1.00 43.88 717 GLN A O 1
ATOM 5758 N N . GLU A 1 718 ? -5.373 -17.950 -16.869 1.00 50.84 718 GLU A N 1
ATOM 5759 C CA . GLU A 1 718 ? -5.926 -19.198 -17.400 1.00 50.84 718 GLU A CA 1
ATOM 5760 C C . GLU A 1 718 ? -4.863 -20.300 -17.450 1.00 50.84 718 GLU A C 1
ATOM 5762 O O . GLU A 1 718 ? -5.150 -21.444 -17.097 1.00 50.84 718 GLU A O 1
ATOM 5767 N N . GLU A 1 719 ? -3.620 -19.963 -17.806 1.00 50.19 719 GLU A N 1
ATOM 5768 C CA . GLU A 1 719 ? -2.521 -20.931 -17.870 1.00 50.19 719 GLU A CA 1
ATOM 5769 C C . GLU A 1 719 ? -1.994 -21.345 -16.485 1.00 50.19 719 GLU A C 1
ATOM 5771 O O . GLU A 1 719 ? -1.750 -22.532 -16.276 1.00 50.19 719 GLU A O 1
ATOM 5776 N N . LEU A 1 720 ? -1.896 -20.437 -15.503 1.00 45.00 720 LEU A N 1
ATOM 5777 C CA . LEU A 1 720 ? -1.585 -20.797 -14.108 1.00 45.00 720 LEU A CA 1
ATOM 5778 C C . LEU A 1 720 ? -2.687 -21.646 -13.484 1.00 45.00 720 LEU A C 1
ATOM 5780 O O . LEU A 1 720 ? -2.393 -22.614 -12.785 1.00 45.00 720 LEU A O 1
ATOM 5784 N N . HIS A 1 721 ? -3.951 -21.303 -13.734 1.00 45.91 721 HIS A N 1
ATOM 5785 C CA . HIS A 1 721 ? -5.080 -22.095 -13.265 1.00 45.91 721 HIS A CA 1
ATOM 5786 C C . HIS A 1 721 ? -5.064 -23.490 -13.908 1.00 45.91 721 HIS A C 1
ATOM 5788 O O . HIS A 1 721 ? -5.202 -24.488 -13.206 1.00 45.91 721 HIS A O 1
ATOM 5794 N N . ALA A 1 722 ? -4.781 -23.593 -15.212 1.00 47.97 722 ALA A N 1
ATOM 5795 C CA . ALA A 1 722 ? -4.597 -24.872 -15.901 1.00 47.97 722 ALA A CA 1
ATOM 5796 C C . ALA A 1 722 ? -3.380 -25.662 -15.384 1.00 47.97 722 ALA A C 1
ATOM 5798 O O . ALA A 1 722 ? -3.454 -26.885 -15.248 1.00 47.97 722 ALA A O 1
ATOM 5799 N N . TYR A 1 723 ? -2.274 -24.987 -15.056 1.00 45.44 723 TYR A N 1
ATOM 5800 C CA . TYR A 1 723 ? -1.095 -25.601 -14.449 1.00 45.44 723 TYR A CA 1
ATOM 5801 C C . TYR A 1 723 ? -1.421 -26.156 -13.058 1.00 45.44 723 TYR A C 1
ATOM 5803 O O . TYR A 1 723 ? -1.171 -27.333 -12.807 1.00 45.44 723 TYR A O 1
ATOM 5811 N N . HIS A 1 724 ? -2.064 -25.366 -12.192 1.00 46.06 724 HIS A N 1
ATOM 5812 C CA . HIS A 1 724 ? -2.505 -25.794 -10.862 1.00 46.06 724 HIS A CA 1
ATOM 5813 C C . HIS A 1 724 ? -3.525 -26.936 -10.915 1.00 46.06 724 HIS A C 1
ATOM 5815 O O . HIS A 1 724 ? -3.396 -27.887 -10.146 1.00 46.06 724 HIS A O 1
ATOM 5821 N N . LEU A 1 725 ? -4.486 -26.905 -11.843 1.00 45.12 725 LEU A N 1
ATOM 5822 C CA . LEU A 1 725 ? -5.424 -28.010 -12.081 1.00 45.12 725 LEU A CA 1
ATOM 5823 C C . LEU A 1 725 ? -4.697 -29.283 -12.545 1.00 45.12 725 LEU A C 1
ATOM 5825 O O . LEU A 1 725 ? -4.963 -30.373 -12.044 1.00 45.12 725 LEU A O 1
ATOM 5829 N N . SER A 1 726 ? -3.710 -29.150 -13.438 1.00 42.97 726 SER A N 1
ATOM 5830 C CA . SER A 1 726 ? -2.909 -30.291 -13.899 1.00 42.97 726 SER A CA 1
ATOM 5831 C C . SER A 1 726 ? -1.966 -30.856 -12.828 1.00 42.97 726 SER A C 1
ATOM 5833 O O . SER A 1 726 ? -1.753 -32.064 -12.783 1.00 42.97 726 SER A O 1
ATOM 5835 N N . ALA A 1 727 ? -1.443 -30.009 -11.935 1.00 43.22 727 ALA A N 1
ATOM 5836 C CA . ALA A 1 727 ? -0.578 -30.406 -10.824 1.00 43.22 727 ALA A CA 1
ATOM 5837 C C . ALA A 1 727 ? -1.361 -30.991 -9.635 1.00 43.22 727 ALA A C 1
ATOM 5839 O O . ALA A 1 727 ? -0.806 -31.767 -8.862 1.00 43.22 727 ALA A O 1
ATOM 5840 N N . SER A 1 728 ? -2.645 -30.647 -9.498 1.00 39.75 728 SER A N 1
ATOM 5841 C CA . SER A 1 728 ? -3.552 -31.185 -8.472 1.00 39.75 728 SER A CA 1
ATOM 5842 C C . SER A 1 728 ? -4.287 -32.461 -8.904 1.00 39.75 728 SER A C 1
ATOM 5844 O O . SER A 1 728 ? -5.031 -33.027 -8.110 1.00 39.75 728 SER A O 1
ATOM 5846 N N . GLY A 1 729 ? -4.069 -32.946 -10.135 1.00 32.16 729 GLY A N 1
ATOM 5847 C CA . GLY A 1 729 ? -4.658 -34.195 -10.633 1.00 32.16 729 GLY A CA 1
ATOM 5848 C C . GLY A 1 729 ? -6.163 -34.128 -10.918 1.00 32.16 729 GLY A C 1
ATOM 5849 O O . GLY A 1 729 ? -6.793 -35.170 -11.089 1.00 32.16 729 GLY A O 1
ATOM 5850 N N . VAL A 1 730 ? -6.750 -32.929 -10.982 1.00 36.22 730 VAL A N 1
ATOM 5851 C CA . VAL A 1 730 ? -8.183 -32.741 -11.246 1.00 36.22 730 VAL A CA 1
ATOM 5852 C C . VAL A 1 730 ? -8.379 -32.476 -12.738 1.00 36.22 730 VAL A C 1
ATOM 5854 O O . VAL A 1 730 ? -8.104 -31.382 -13.233 1.00 36.22 730 VAL A O 1
ATOM 5857 N N . GLU A 1 731 ? -8.847 -33.482 -13.481 1.00 28.77 731 GLU A N 1
ATOM 5858 C CA . GLU A 1 731 ? -9.245 -33.290 -14.879 1.00 28.77 731 GLU A CA 1
ATOM 5859 C C . GLU A 1 731 ? -10.428 -32.305 -14.970 1.00 28.77 731 GLU A C 1
ATOM 5861 O O . GLU A 1 731 ? -11.429 -32.471 -14.262 1.00 28.77 731 GLU A O 1
ATOM 5866 N N . PRO A 1 732 ? -10.373 -31.292 -15.855 1.00 33.69 732 PRO A N 1
ATOM 5867 C CA . PRO A 1 732 ? -11.509 -30.417 -16.089 1.00 33.69 732 PRO A CA 1
ATOM 5868 C C . PRO A 1 732 ? -12.621 -31.218 -16.774 1.00 33.69 732 PRO A C 1
ATOM 5870 O O . PRO A 1 732 ? -12.481 -31.653 -17.919 1.00 33.69 732 PRO A O 1
ATOM 5873 N N . ARG A 1 733 ? -13.747 -31.409 -16.075 1.00 31.39 733 ARG A N 1
ATOM 5874 C CA . ARG A 1 733 ? -14.970 -31.960 -16.671 1.00 31.39 733 ARG A CA 1
ATOM 5875 C C . ARG A 1 733 ? -15.421 -31.025 -17.792 1.00 31.39 733 ARG A C 1
ATOM 5877 O O . ARG A 1 733 ? -15.860 -29.906 -17.541 1.00 31.39 733 ARG A O 1
ATOM 5884 N N . GLY A 1 734 ? -15.278 -31.485 -19.031 1.00 31.52 734 GLY A N 1
ATOM 5885 C CA . GLY A 1 734 ? -15.751 -30.769 -20.208 1.00 31.52 734 GLY A CA 1
ATOM 5886 C C . GLY A 1 734 ? -17.269 -30.617 -20.172 1.00 31.52 734 GLY A C 1
ATOM 5887 O O . GLY A 1 734 ? -17.993 -31.604 -20.063 1.00 31.52 734 GLY A O 1
ATOM 5888 N N . HIS A 1 735 ? -17.745 -29.380 -20.284 1.00 30.25 735 HIS A N 1
ATOM 5889 C CA . HIS A 1 735 ? -19.129 -29.108 -20.648 1.00 30.25 735 HIS A CA 1
ATOM 5890 C C . HIS A 1 735 ? -19.321 -29.427 -22.136 1.00 30.25 735 HIS A C 1
ATOM 5892 O O . HIS A 1 735 ? -18.672 -28.822 -22.993 1.00 30.25 735 HIS A O 1
ATOM 5898 N N . SER A 1 736 ? -20.187 -30.402 -22.416 1.00 28.86 736 SER A N 1
ATOM 5899 C CA . SER A 1 736 ? -20.784 -30.667 -23.731 1.00 28.86 736 SER A CA 1
ATOM 5900 C C . SER A 1 736 ? -22.009 -29.799 -23.966 1.00 28.86 736 SER A C 1
ATOM 5902 O O . SER A 1 736 ? -22.814 -29.723 -23.007 1.00 28.86 736 SER A O 1
#